Protein 9F79 (pdb70)

Sequence (447 aa):
GPLGSELSRQIKAAASTLEEDIEVKDDEWAVDMSEEAIRARAKELEVNSELTQLDEYGEWILEQAGEDKENLPSDVEELYKKAAELDVLNDPKIGCVLAQCLFDEDIVNEIAEHNAFFTKILVTPEYEKNFMGGIERFLGLEHKDLIPLLPKILVQLYNNDIISEEEIMRFGTKSSKKFVPKEVSKKVRRRAAKPFITWLETA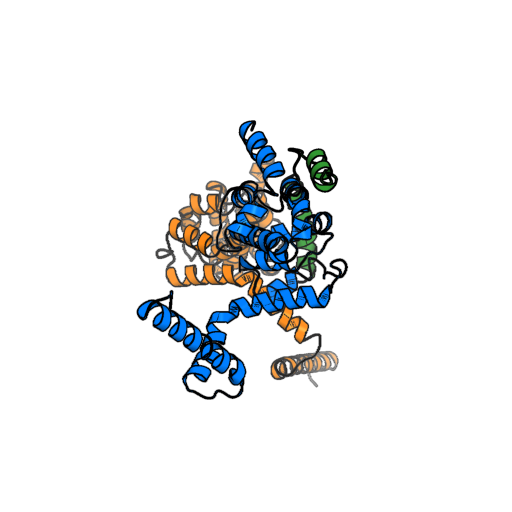ESDDGPLGSELSRQIKAAASTLEEDDIEVKDDEWAVDMSEEEAIRARAKELEVNSELTQLDEYGEWILEQAGDKENLPSDVELYKKAAELDVLNDPKIGCVLAQCLFDEDIVNEIAEHNAFFTKILVTPEEYEKNFMGGIERFLGLEHKDLIPLLPKILVQLYNNDIISEEEIMRFGTKSSKKFVPKEVSKKVRRAAKPFITWLETAESDDKEPTDDIAEALGELSLKKKKKKTKDSSVDAFEKELAKAGL

GO terms:
  GO:0001732 formation of cytoplasmic translation initiation complex (P, IDA)
  GO:0005092 GDP-dissociation inhibitor activity (F, IDA)
  GO:0005096 GTPase activator activity (F, IDA)
  GO:0003743 translation initiation factor activity (F, IDA)
  GO:0031369 translation initiation factor binding (F, IDA)
  GO:0033290 eukaryotic 48S preinitiation complex (C, IDA)
  GO:0043614 multi-eIF complex (C, IDA)
  GO:0006446 regulation of translational initiation (P, IDA)
  GO:0045947 negative regulation of translational initiation (P, IGI)
  GO:0005092 GDP-dissociation inhibitor activity (F, IMP)
  GO:0005096 GTPase activator activity (F, IMP)
  GO:0042256 cytosolic ribosome assembly (P, IMP)
  GO:0045947 negative regulation of translational initiation (P, IMP)
  GO:0006446 regulation of translational initiation (P, IMP)
  GO:0005515 protein binding (F, IPI)
  GO:0031369 translation initiation factor binding (F, IPI)

Solvent-accessible surface area: 26078 Å² total; per-residue (Å²): 106,151,90,37,85,120,80,54,172,108,89,156,59,51,40,49,80,120,105,94,97,105,81,87,103,105,90,65,95,121,33,135,50,136,87,0,86,182,29,59,59,136,79,130,148,101,53,65,70,84,63,50,5,85,68,0,6,113,43,0,80,131,90,8,34,172,85,20,145,103,27,16,57,34,25,79,0,14,39,47,0,0,46,22,51,0,19,48,16,23,102,0,0,17,21,0,0,60,16,0,4,17,129,67,0,22,84,14,0,27,103,16,26,16,0,2,44,72,2,12,46,18,78,77,3,23,67,8,0,4,3,0,0,10,75,5,0,3,49,112,76,121,111,16,20,68,23,0,8,18,0,0,5,38,0,12,39,26,40,11,1,29,43,122,8,0,37,102,14,8,49,127,69,45,152,146,19,4,73,123,125,21,0,109,88,0,58,124,24,0,133,56,4,5,68,46,1,72,76,12,67,90,112,149,102,150,90,38,74,143,98,52,170,122,93,158,49,53,49,70,80,118,115,60,98,99,66,115,105,100,99,108,88,119,46,128,40,152,128,4,86,128,44,70,19,58,109,88,10,46,80,6,46,50,41,38,5,85,85,0,6,93,48,0,76,116,101,7,66,105,27,142,95,21,14,52,44,104,83,0,73,124,42,0,45,118,9,41,2,35,88,39,45,89,0,0,17,22,0,0,62,12,0,5,27,130,72,0,27,85,15,0,29,110,16,50,83,9,0,95,122,4,14,95,54,83,64,10,21,68,3,0,5,2,0,0,7,70,7,0,2,52,110,74,120,110,19,23,100,39,0,30,110,0,0,59,41,0,70,100,42,117,8,2,32,65,116,8,0,32,87,13,9,55,115,63,25,162,141,22,2,72,93,102,6,0,119,94,0,48,157,26,0,129,85,14,6,69,130,0,71,73,27,63,92,112,154,245,141,114,86,92,47,54,51,86,2,96,69,77,43,34,105,171,76,52,154,161,171,54,27,64,59,42,33,77,52,8,51,134,88,1,68,186,12,44,36

Radius of gyration: 28.78 Å; Cα contacts (8 Å, |Δi|>4): 468; chains: 3; bounding box: 74×99×71 Å

Nearest PDB structures (foldseek):
  2ful-assembly2_B  TM=9.906E-01  e=1.092E-17  Saccharomyces cerevisiae
  6knd-assembly1_A  TM=9.481E-01  e=1.164E-11  Candida albicans
  2iu1-assembly1_A  TM=8.215E-01  e=6.279E-07  Homo sapiens
  2ful-assembly2_B  TM=9.921E-01  e=4.107E-18  Saccharomyces cerevisiae
  6knd-assembly1_A  TM=9.440E-01  e=7.042E-12  Candida albicans

B-factor: mean 42.35, std 14.77, range [18.58, 104.89]

Secondary structure (DSSP, 8-state):
-TT-HHHHHHHHHHHHHHHHHHHHHHTGGG--SHHHHHHHHHHHHHTHHHHHHHHHHHHHHHHH-SSGGGPPPHHHHHHHHHHTT-TT-TTHHHHHHHHS--TTHHHHTTS-HHHHHHH--SHHHHHHHHHHHHHIIIII-GGGGGGHHHHHHHHHHTTSS-HHHHHHHHH---TTTS-HHHHHHHHHHHHHHHHHHHHHHHH-/-TTHHHHHHHHHHHHHHHHHHHHHHHTGGG--SHHHHHHHHHHHHHHHHTHHHHHHHHHHHHHH--GGGSPPHHHHHHHHHHTT-TT-TTHHHHHHHHS--TTHHHHTTS-HHHHHHH--SHHHHHHHHHHHHHIIIII-GGGGGGHHHHHHHHHHTTSS-HHHHHHHHHSPPSSSS-HHHHHHHHHHHHHHHHHHHHHHHH-/----HHHHHHHHH--S----HHHHHHHHHHHHHHHHTTT-

Organism: Saccharomyces cerevisiae (strain ATCC 204508 / S288c) (NCBI:txid559292)

Foldseek 3Di:
DVQDPVSVVVVVVVVVVVVVVVVCVVCLVVDPDPVSVVVVVVCCVVCLLVVLLVVLLVCQCVQCPQHLVSGDDLVVSVVSCVVSVCLPPLLNLLSCLQRNDDLCLLVRVLPQLVSLPSSNPDLSSLLSNLLNVLCNCLPVNVVNLLCQCSSVCSCVVSVSHDPVSLLCQLPPQDCPRDHRVSSVSSNVSNVVNNVVVVVVVVVD/DVQPDVSVVVVVVVVVVVVVVVVCVVCLVVDPPPVSVVVVVVVVVVCVVCVLLVVLLVCQCVCPVPLVSGDDLVVSVVSCVVSVCLPPLLNLLSCLQRNDDLCCLVSLQVNLVSLPSRNPDLSSLLNNLLNVLCNCLPVNVVCLLCQLSSVCSCPVSVSHDLVSVLCQLPPQDVVRDHRVSSVSSNVSNCVNNVVSVVVVVVD/DDDCVVVVVVVVPDDPDDQDPVNVVVVVVVVVVVVVVVVD

Structure (mmCIF, N/CA/C/O backbone):
data_9F79
#
_entry.id   9F79
#
_cell.length_a   74.180
_cell.length_b   74.180
_cell.length_c   224.420
_cell.angle_alpha   90.00
_cell.angle_beta   90.00
_cell.angle_gamma   120.00
#
_symmetry.space_group_name_H-M   'P 32 1 2'
#
loop_
_entity.id
_entity.type
_entity.pdbx_description
1 polymer 'Eukaryotic translation initiation factor 5'
2 polymer 'Eukaryotic translation initiation factor 2 subunit beta'
3 water water
#
loop_
_atom_site.group_PDB
_atom_site.id
_atom_site.type_symbol
_atom_site.label_atom_id
_atom_site.label_alt_id
_atom_site.label_comp_id
_atom_site.label_asym_id
_atom_site.label_entity_id
_atom_site.label_seq_id
_atom_site.pdbx_PDB_ins_code
_atom_site.Cartn_x
_atom_site.Cartn_y
_atom_site.Cartn_z
_atom_site.occupancy
_atom_site.B_iso_or_equiv
_atom_site.auth_seq_id
_atom_site.auth_comp_id
_atom_site.auth_asym_id
_atom_site.auth_atom_id
_atom_site.pdbx_PDB_model_num
ATOM 1 N N . GLY A 1 1 ? 35.269 -43.338 -4.243 1.00 57.92 196 GLY A N 1
ATOM 2 C CA . GLY A 1 1 ? 36.253 -42.633 -3.450 1.00 57.48 196 GLY A CA 1
ATOM 3 C C . GLY A 1 1 ? 35.849 -42.589 -1.998 1.00 57.05 196 GLY A C 1
ATOM 4 O O . GLY A 1 1 ? 34.864 -43.193 -1.629 1.00 57.23 196 GLY A O 1
ATOM 5 N N . PRO A 1 2 ? 36.594 -41.851 -1.153 1.00 56.50 197 PRO A N 1
ATOM 6 C CA . PRO A 1 2 ? 36.299 -41.803 0.269 1.00 56.18 197 PRO A CA 1
ATOM 7 C C . PRO A 1 2 ? 34.902 -41.276 0.648 1.00 55.80 197 PRO A C 1
ATOM 8 O O . PRO A 1 2 ? 34.408 -41.634 1.719 1.00 55.00 197 PRO A O 1
ATOM 12 N N . LEU A 1 3 ? 34.272 -40.477 -0.217 1.00 53.60 198 LEU A N 1
ATOM 13 C CA . LEU A 1 3 ? 32.966 -39.843 0.100 1.00 52.32 198 LEU A CA 1
ATOM 14 C C . LEU A 1 3 ? 31.851 -40.878 0.136 1.00 53.06 198 LEU A C 1
ATOM 15 O O . LEU A 1 3 ? 31.035 -40.836 1.062 1.00 55.95 198 LEU A O 1
ATOM 20 N N . GLY A 1 4 ? 31.814 -41.758 -0.848 1.00 54.25 199 GLY A N 1
ATOM 21 C CA . GLY A 1 4 ? 30.664 -42.654 -0.927 1.00 54.89 199 GLY A CA 1
ATOM 22 C C . GLY A 1 4 ? 29.634 -42.081 -1.871 1.00 56.35 199 GLY A C 1
ATOM 23 O O . GLY A 1 4 ? 29.649 -40.864 -2.073 1.00 52.32 199 GLY A O 1
ATOM 24 N N . SER A 1 5 ? 28.780 -42.927 -2.424 1.00 58.72 200 SER A N 1
ATOM 25 C CA . SER A 1 5 ? 27.762 -42.518 -3.419 1.00 64.26 200 SER A CA 1
ATOM 26 C C . SER A 1 5 ? 26.816 -41.450 -2.854 1.00 63.00 200 SER A C 1
ATOM 27 O O . SER A 1 5 ? 26.543 -40.474 -3.575 1.00 66.03 200 SER A O 1
ATOM 30 N N . GLU A 1 6 ? 26.347 -41.620 -1.624 1.00 62.77 201 GLU A N 1
ATOM 31 C CA . GLU A 1 6 ? 25.339 -40.667 -1.101 1.00 61.59 201 GLU A CA 1
ATOM 32 C C . GLU A 1 6 ? 25.952 -39.276 -0.896 1.00 58.07 201 GLU A C 1
ATOM 33 O O . GLU A 1 6 ? 25.326 -38.296 -1.317 1.00 52.60 201 GLU A O 1
ATOM 39 N N . LEU A 1 7 ? 27.098 -39.202 -0.236 1.00 51.00 202 LEU A N 1
ATOM 40 C CA . LEU A 1 7 ? 27.692 -37.882 0.063 1.00 48.30 202 LEU A CA 1
ATOM 41 C C . LEU A 1 7 ? 28.154 -37.217 -1.245 1.00 49.51 202 LEU A C 1
ATOM 42 O O . LEU A 1 7 ? 28.040 -35.990 -1.330 1.00 48.11 202 LEU A O 1
ATOM 47 N N . SER A 1 8 ? 28.633 -37.996 -2.219 1.00 49.36 203 SER A N 1
ATOM 48 C CA . SER A 1 8 ? 29.055 -37.442 -3.529 1.00 48.41 203 SER A CA 1
ATOM 49 C C . SER A 1 8 ? 27.844 -36.795 -4.201 1.00 51.05 203 SER A C 1
ATOM 50 O O . SER A 1 8 ? 27.996 -35.715 -4.778 1.00 47.22 203 SER A O 1
ATOM 53 N N . ARG A 1 9 ? 26.704 -37.464 -4.126 1.00 49.98 204 ARG A N 1
ATOM 54 C CA . ARG A 1 9 ? 25.470 -36.930 -4.743 1.00 52.54 204 ARG A CA 1
ATOM 55 C C . ARG A 1 9 ? 25.044 -35.652 -4.006 1.00 45.42 204 ARG A C 1
ATOM 56 O O . ARG A 1 9 ? 24.706 -34.678 -4.676 1.00 51.49 204 ARG A O 1
ATOM 64 N N . GLN A 1 10 ? 25.090 -35.668 -2.683 1.00 48.21 205 GLN A N 1
ATOM 65 C CA . GLN A 1 10 ? 24.728 -34.471 -1.893 1.00 53.61 205 GLN A CA 1
ATOM 66 C C . GLN A 1 10 ? 25.659 -33.299 -2.261 1.00 50.95 205 GLN A C 1
ATOM 67 O O . GLN A 1 10 ? 25.137 -32.192 -2.473 1.00 43.32 205 GLN A O 1
ATOM 73 N N . ILE A 1 11 ? 26.968 -33.540 -2.352 1.00 43.49 206 ILE A N 1
ATOM 74 C CA . ILE A 1 11 ? 27.942 -32.454 -2.658 1.00 42.77 206 ILE A CA 1
ATOM 75 C C . ILE A 1 11 ? 27.674 -31.915 -4.074 1.00 42.40 206 ILE A C 1
ATOM 76 O O . ILE A 1 11 ? 27.664 -30.697 -4.236 1.00 41.27 206 ILE A O 1
ATOM 81 N N . LYS A 1 12 ? 27.433 -32.799 -5.030 1.00 43.37 207 LYS A N 1
ATOM 82 C CA . LYS A 1 12 ? 27.211 -32.360 -6.428 1.00 43.11 207 LYS A CA 1
ATOM 83 C C . LYS A 1 12 ? 25.926 -31.513 -6.508 1.00 42.48 207 LYS A C 1
ATOM 84 O O . LYS A 1 12 ? 25.931 -30.524 -7.241 1.00 41.14 207 LYS A O 1
ATOM 90 N N . ALA A 1 13 ? 24.884 -31.916 -5.789 1.00 42.73 208 ALA A N 1
ATOM 91 C CA . ALA A 1 13 ? 23.607 -31.172 -5.783 1.00 41.95 208 ALA A CA 1
ATOM 92 C C . ALA A 1 13 ? 23.809 -29.790 -5.164 1.00 43.25 208 ALA A C 1
ATOM 93 O O . ALA A 1 13 ? 23.249 -28.816 -5.669 1.00 42.29 208 ALA A O 1
ATOM 95 N N . ALA A 1 14 ? 24.592 -29.723 -4.099 1.00 39.46 209 ALA A N 1
ATOM 96 C CA . ALA A 1 14 ? 24.869 -28.432 -3.454 1.00 38.28 209 ALA A CA 1
ATOM 97 C C . ALA A 1 14 ? 25.597 -27.519 -4.441 1.00 37.83 209 ALA A C 1
ATOM 98 O O . ALA A 1 14 ? 25.224 -26.356 -4.574 1.00 36.75 209 ALA A O 1
ATOM 100 N N . ALA A 1 15 ? 26.585 -28.065 -5.135 1.00 38.72 210 ALA A N 1
ATOM 101 C CA . ALA A 1 15 ? 27.362 -27.254 -6.084 1.00 38.46 210 ALA A CA 1
ATOM 102 C C . ALA A 1 15 ? 26.419 -26.708 -7.161 1.00 37.94 210 ALA A C 1
ATOM 103 O O . ALA A 1 15 ? 26.502 -25.522 -7.454 1.00 37.06 210 ALA A O 1
ATOM 105 N N . SER A 1 16 ? 25.560 -27.564 -7.696 1.00 40.06 211 SER A N 1
ATOM 106 C CA . SER A 1 16 ? 24.626 -27.158 -8.771 1.00 43.02 211 SER A CA 1
ATOM 107 C C . SER A 1 16 ? 23.626 -26.120 -8.243 1.00 41.05 211 SER A C 1
ATOM 108 O O . SER A 1 16 ? 23.326 -25.187 -8.984 1.00 36.28 211 SER A O 1
ATOM 111 N N . THR A 1 17 ? 23.158 -26.284 -7.014 1.00 36.90 212 THR A N 1
ATOM 112 C CA . THR A 1 17 ? 22.251 -25.287 -6.415 1.00 36.68 212 THR A CA 1
ATOM 113 C C . THR A 1 17 ? 22.972 -23.959 -6.348 1.00 38.92 212 THR A C 1
ATOM 114 O O . THR A 1 17 ? 22.392 -22.951 -6.755 1.00 33.68 212 THR A O 1
ATOM 118 N N . LEU A 1 18 ? 24.224 -23.973 -5.920 1.00 34.74 213 LEU A N 1
ATOM 119 C CA . LEU A 1 18 ? 25.012 -22.728 -5.787 1.00 33.99 213 LEU A CA 1
ATOM 120 C C . LEU A 1 18 ? 25.287 -22.125 -7.172 1.00 33.93 213 LEU A C 1
ATOM 121 O O . LEU A 1 18 ? 25.148 -20.914 -7.313 1.00 33.07 213 LEU A O 1
ATOM 126 N N . GLU A 1 19 ? 25.666 -22.950 -8.139 1.00 34.90 214 GLU A N 1
ATOM 127 C CA A GLU A 1 19 ? 25.894 -22.464 -9.527 0.60 34.99 214 GLU A CA 1
ATOM 128 C CA B GLU A 1 19 ? 25.890 -22.466 -9.529 0.40 34.99 214 GLU A CA 1
ATOM 129 C C . GLU A 1 19 ? 24.632 -21.809 -10.177 1.00 34.34 214 GLU A C 1
ATOM 130 O O . GLU A 1 19 ? 24.575 -20.741 -10.927 1.00 33.83 214 GLU A O 1
ATOM 141 N N . ASP A 1 20 ? 23.486 -22.373 -9.828 1.00 34.39 215 ASP A N 1
ATOM 142 C CA . ASP A 1 20 ? 22.206 -21.826 -10.352 1.00 35.05 215 ASP A CA 1
ATOM 143 C C . ASP A 1 20 ? 21.949 -20.447 -9.736 1.00 36.55 215 ASP A C 1
ATOM 144 O O . ASP A 1 20 ? 21.558 -19.545 -10.471 1.00 32.09 215 ASP A O 1
ATOM 149 N N . ILE A 1 21 ? 22.189 -20.309 -8.434 1.00 32.19 216 ILE A N 1
ATOM 150 C CA . ILE A 1 21 ? 22.047 -19.000 -7.743 1.00 31.10 216 ILE A CA 1
ATOM 151 C C . ILE A 1 21 ? 22.956 -17.982 -8.441 1.00 30.82 216 ILE A C 1
ATOM 152 O O . ILE A 1 21 ? 22.503 -16.866 -8.690 1.00 30.05 216 ILE A O 1
ATOM 157 N N . GLU A 1 22 ? 24.186 -18.364 -8.742 1.00 31.47 217 GLU A N 1
ATOM 158 C CA . GLU A 1 22 ? 25.148 -17.417 -9.337 1.00 31.35 217 GLU A CA 1
ATOM 159 C C . GLU A 1 22 ? 24.636 -16.949 -10.714 1.00 31.33 217 GLU A C 1
ATOM 160 O O . GLU A 1 22 ? 24.748 -15.761 -11.002 1.00 31.73 217 GLU A O 1
ATOM 166 N N . VAL A 1 23 ? 24.101 -17.868 -11.504 1.00 32.02 218 VAL A N 1
ATOM 167 C CA . VAL A 1 23 ? 23.563 -17.524 -12.849 1.00 32.11 218 VAL A CA 1
ATOM 168 C C . VAL A 1 23 ? 22.368 -16.566 -12.677 1.00 32.50 218 VAL A C 1
ATOM 169 O O . VAL A 1 23 ? 22.347 -15.547 -13.360 1.00 30.79 218 VAL A O 1
ATOM 173 N N . LYS A 1 24 ? 21.438 -16.907 -11.799 1.00 30.83 219 LYS A N 1
ATOM 174 C CA . LYS A 1 24 ? 20.238 -16.074 -11.549 1.00 31.18 219 LYS A CA 1
ATOM 175 C C . LYS A 1 24 ? 20.657 -14.663 -11.096 1.00 32.49 219 LYS A C 1
ATOM 176 O O . LYS A 1 24 ? 20.089 -13.696 -11.599 1.00 28.60 219 LYS A O 1
ATOM 182 N N . ASP A 1 25 ? 21.641 -14.564 -10.209 1.00 28.99 220 ASP A N 1
ATOM 183 C CA . ASP A 1 25 ? 22.118 -13.261 -9.693 1.00 28.20 220 ASP A CA 1
ATOM 184 C C . ASP A 1 25 ? 22.853 -12.481 -10.784 1.00 28.34 220 ASP A C 1
ATOM 185 O O . ASP A 1 25 ? 22.618 -11.279 -10.903 1.00 27.74 220 ASP A O 1
ATOM 190 N N . ASP A 1 26 ? 23.702 -13.153 -11.549 1.00 29.19 221 ASP A N 1
ATOM 191 C CA . ASP A 1 26 ? 24.497 -12.472 -12.605 1.00 35.14 221 ASP A CA 1
ATOM 192 C C . ASP A 1 26 ? 23.608 -11.949 -13.748 1.00 30.48 221 ASP A C 1
ATOM 193 O O . ASP A 1 26 ? 23.986 -10.955 -14.336 1.00 29.15 221 ASP A O 1
ATOM 198 N N . GLU A 1 27 ? 22.490 -12.593 -14.032 1.00 29.51 222 GLU A N 1
ATOM 199 C CA . GLU A 1 27 ? 21.654 -12.237 -15.213 1.00 29.59 222 GLU A CA 1
ATOM 200 C C . GLU A 1 27 ? 20.340 -11.567 -14.781 1.00 28.78 222 GLU A C 1
ATOM 201 O O . GLU A 1 27 ? 19.426 -11.483 -15.609 1.00 28.89 222 GLU A O 1
ATOM 207 N N . TRP A 1 28 ? 20.273 -11.094 -13.540 1.00 28.02 223 TRP A N 1
ATOM 208 C CA . TRP A 1 28 ? 19.033 -10.496 -12.982 1.00 27.30 223 TRP A CA 1
ATOM 209 C C . TRP A 1 28 ? 18.474 -9.385 -13.889 1.00 27.06 223 TRP A C 1
ATOM 210 O O . TRP A 1 28 ? 17.277 -9.387 -14.121 1.00 26.98 223 TRP A O 1
ATOM 221 N N . ALA A 1 29 ? 19.329 -8.513 -14.393 1.00 27.06 224 ALA A N 1
ATOM 222 C CA . ALA A 1 29 ? 18.890 -7.332 -15.177 1.00 26.85 224 ALA A CA 1
ATOM 223 C C . ALA A 1 29 ? 18.315 -7.686 -16.555 1.00 29.66 224 ALA A C 1
ATOM 224 O O . ALA A 1 29 ? 17.720 -6.792 -17.161 1.00 27.33 224 ALA A O 1
ATOM 226 N N . VAL A 1 30 ? 18.536 -8.908 -17.043 1.00 28.26 225 VAL A N 1
ATOM 227 C CA . VAL A 1 30 ? 17.966 -9.372 -18.341 1.00 28.97 225 VAL A CA 1
ATOM 228 C C . VAL A 1 30 ? 16.924 -10.463 -18.058 1.00 29.27 225 VAL A C 1
ATOM 229 O O . VAL A 1 30 ? 16.392 -11.026 -19.024 1.00 29.91 225 VAL A O 1
ATOM 233 N N . ASP A 1 31 ? 16.620 -10.705 -16.789 1.00 28.70 226 ASP A N 1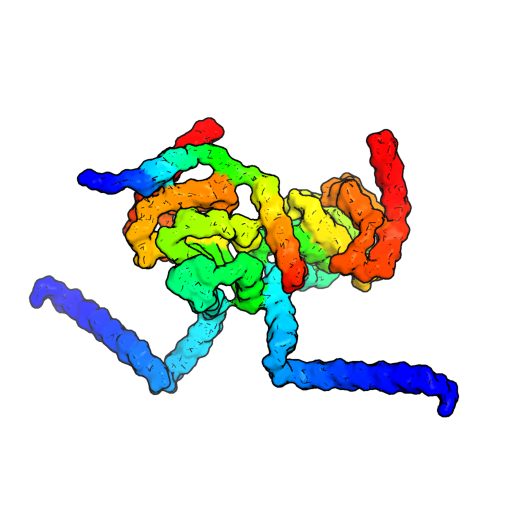
ATOM 234 C CA . ASP A 1 31 ? 15.685 -11.795 -16.407 1.00 28.98 226 ASP A CA 1
ATOM 235 C C . ASP A 1 31 ? 14.250 -11.267 -16.338 1.00 32.77 226 ASP A C 1
ATOM 236 O O . ASP A 1 31 ? 13.906 -10.625 -15.349 1.00 27.80 226 ASP A O 1
ATOM 241 N N . MET A 1 32 ? 13.439 -11.633 -17.328 1.00 29.21 227 MET A N 1
ATOM 242 C CA . MET A 1 32 ? 12.028 -11.176 -17.394 1.00 34.08 227 MET A CA 1
ATOM 243 C C . MET A 1 32 ? 11.103 -12.363 -17.128 1.00 36.51 227 MET A C 1
ATOM 244 O O . MET A 1 32 ? 9.986 -12.375 -17.643 1.00 33.42 227 MET A O 1
ATOM 249 N N . SER A 1 33 ? 11.596 -13.334 -16.366 1.00 38.45 228 SER A N 1
ATOM 250 C CA . SER A 1 33 ? 10.746 -14.451 -15.907 1.00 39.61 228 SER A CA 1
ATOM 251 C C . SER A 1 33 ? 9.715 -13.903 -14.929 1.00 40.89 228 SER A C 1
ATOM 252 O O . SER A 1 33 ? 9.990 -12.883 -14.303 1.00 34.70 228 SER A O 1
ATOM 255 N N . GLU A 1 34 ? 8.593 -14.588 -14.801 1.00 47.34 229 GLU A N 1
ATOM 256 C CA . GLU A 1 34 ? 7.564 -14.191 -13.813 1.00 42.65 229 GLU A CA 1
ATOM 257 C C . GLU A 1 34 ? 8.191 -14.191 -12.410 1.00 42.94 229 GLU A C 1
ATOM 258 O O . GLU A 1 34 ? 7.827 -13.332 -11.601 1.00 46.89 229 GLU A O 1
ATOM 264 N N . GLU A 1 35 ? 9.117 -15.111 -12.155 1.00 39.87 230 GLU A N 1
ATOM 265 C CA . GLU A 1 35 ? 9.764 -15.198 -10.824 1.00 46.23 230 GLU A CA 1
ATOM 266 C C . GLU A 1 35 ? 10.551 -13.911 -10.542 1.00 45.02 230 GLU A C 1
ATOM 267 O O . GLU A 1 35 ? 10.355 -13.332 -9.481 1.00 39.01 230 GLU A O 1
ATOM 273 N N . ALA A 1 36 ? 11.396 -13.503 -11.477 1.00 37.83 231 ALA A N 1
ATOM 274 C CA . ALA A 1 36 ? 12.252 -12.329 -11.259 1.00 32.11 231 ALA A CA 1
ATOM 275 C C . ALA A 1 36 ? 11.396 -11.065 -11.115 1.00 32.52 231 ALA A C 1
ATOM 276 O O . ALA A 1 36 ? 11.685 -10.256 -10.237 1.00 30.76 231 ALA A O 1
ATOM 278 N N . ILE A 1 37 ? 10.387 -10.912 -11.969 1.00 30.96 232 ILE A N 1
ATOM 279 C CA . ILE A 1 37 ? 9.511 -9.698 -11.928 1.00 33.15 232 ILE A CA 1
ATOM 280 C C . ILE A 1 37 ? 8.833 -9.636 -10.551 1.00 35.35 232 ILE A C 1
ATOM 281 O O . ILE A 1 37 ? 8.925 -8.601 -9.899 1.00 29.11 232 ILE A O 1
ATOM 286 N N . ARG A 1 38 ? 8.248 -10.749 -10.133 1.00 42.88 233 ARG A N 1
ATOM 287 C CA . ARG A 1 38 ? 7.572 -10.821 -8.819 1.00 42.32 233 ARG A CA 1
ATOM 288 C C . ARG A 1 38 ? 8.582 -10.584 -7.688 1.00 34.16 233 ARG A C 1
ATOM 289 O O . ARG A 1 38 ? 8.238 -9.885 -6.732 1.00 34.75 233 ARG A O 1
ATOM 297 N N . ALA A 1 39 ? 9.784 -11.127 -7.822 1.00 29.55 234 ALA A N 1
ATOM 298 C CA . ALA A 1 39 ? 10.803 -10.974 -6.765 1.00 29.93 234 ALA A CA 1
ATOM 299 C C . ALA A 1 39 ? 11.192 -9.506 -6.635 1.00 37.19 234 ALA A C 1
ATOM 300 O O . ALA A 1 39 ? 11.298 -9.009 -5.515 1.00 31.10 234 ALA A O 1
ATOM 302 N N . ARG A 1 40 ? 11.423 -8.855 -7.772 1.00 27.74 235 ARG A N 1
ATOM 303 C CA . ARG A 1 40 ? 11.834 -7.429 -7.758 1.00 27.96 235 ARG A CA 1
ATOM 304 C C . ARG A 1 40 ? 10.714 -6.611 -7.076 1.00 32.80 235 ARG A C 1
ATOM 305 O O . ARG A 1 40 ? 11.033 -5.704 -6.314 1.00 30.42 235 ARG A O 1
ATOM 313 N N . ALA A 1 41 ? 9.460 -6.983 -7.301 1.00 31.34 236 ALA A N 1
ATOM 314 C CA . ALA A 1 41 ? 8.317 -6.258 -6.699 1.00 37.22 236 ALA A CA 1
ATOM 315 C C . ALA A 1 41 ? 8.299 -6.473 -5.188 1.00 36.35 236 ALA A C 1
ATOM 316 O O . ALA A 1 41 ? 8.104 -5.508 -4.456 1.00 42.21 236 ALA A O 1
ATOM 318 N N . LYS A 1 42 ? 8.548 -7.704 -4.752 1.00 38.42 237 LYS A N 1
ATOM 319 C CA . LYS A 1 42 ? 8.568 -8.038 -3.304 1.00 38.93 237 LYS A CA 1
ATOM 320 C C . LYS A 1 42 ? 9.740 -7.352 -2.583 1.00 41.33 237 LYS A C 1
ATOM 321 O O . LYS A 1 42 ? 9.547 -6.917 -1.451 1.00 46.16 237 LYS A O 1
ATOM 327 N N . GLU A 1 43 ? 10.886 -7.243 -3.233 1.00 35.90 238 GLU A N 1
ATOM 328 C CA . GLU A 1 43 ? 12.070 -6.651 -2.577 1.00 36.95 238 GLU A CA 1
ATOM 329 C C . GLU A 1 43 ? 11.762 -5.187 -2.222 1.00 33.24 238 GLU A C 1
ATOM 330 O O . GLU A 1 43 ? 12.285 -4.704 -1.220 1.00 47.68 238 GLU A O 1
ATOM 336 N N . LEU A 1 44 ? 10.925 -4.534 -3.016 1.00 37.57 239 LEU A N 1
ATOM 337 C CA . LEU A 1 44 ? 10.594 -3.105 -2.776 1.00 45.23 239 LEU A CA 1
ATOM 338 C C . LEU A 1 44 ? 9.748 -2.955 -1.496 1.00 52.19 239 LEU A C 1
ATOM 339 O O . LEU A 1 44 ? 10.092 -2.098 -0.673 1.00 52.47 239 LEU A O 1
ATOM 344 N N . GLU A 1 45 ? 8.723 -3.786 -1.331 1.00 47.14 240 GLU A N 1
ATOM 345 C CA . GLU A 1 45 ? 7.843 -3.722 -0.142 1.00 43.13 240 GLU A CA 1
ATOM 346 C C . GLU A 1 45 ? 8.594 -4.200 1.107 1.00 38.59 240 GLU A C 1
ATOM 347 O O . GLU A 1 45 ? 8.540 -3.504 2.124 1.00 52.52 240 GLU A O 1
ATOM 353 N N . VAL A 1 46 ? 9.298 -5.322 1.004 1.00 43.15 241 VAL A N 1
ATOM 354 C CA . VAL A 1 46 ? 10.002 -5.922 2.177 1.00 45.30 241 VAL A CA 1
ATOM 355 C C . VAL A 1 46 ? 11.149 -5.017 2.659 1.00 53.48 241 VAL A C 1
ATOM 356 O O . VAL A 1 46 ? 11.315 -4.914 3.879 1.00 46.94 241 VAL A O 1
ATOM 360 N N . ASN A 1 47 ? 11.874 -4.367 1.750 1.00 42.64 242 ASN A N 1
ATOM 361 C CA . ASN A 1 47 ? 13.072 -3.577 2.152 1.00 37.21 242 ASN A CA 1
ATOM 362 C C . ASN A 1 47 ? 12.820 -2.049 2.191 1.00 39.20 242 ASN A C 1
ATOM 363 O O . ASN A 1 47 ? 13.802 -1.310 2.234 1.00 44.14 242 ASN A O 1
ATOM 368 N N . SER A 1 48 ? 11.568 -1.595 2.232 1.00 32.69 243 SER A N 1
ATOM 369 C CA . SER A 1 48 ? 11.261 -0.140 2.351 1.00 28.43 243 SER A CA 1
ATOM 370 C C . SER A 1 48 ? 11.995 0.513 3.538 1.00 24.72 243 SER A C 1
ATOM 371 O O . SER A 1 48 ? 12.738 1.455 3.309 1.00 23.98 243 SER A O 1
ATOM 374 N N . GLU A 1 49 ? 11.810 -0.016 4.740 1.00 25.10 244 GLU A N 1
ATOM 375 C CA . GLU A 1 49 ? 12.479 0.549 5.940 1.00 31.80 244 GLU A CA 1
ATOM 376 C C . GLU A 1 49 ? 14.006 0.440 5.803 1.00 22.55 244 GLU A C 1
ATOM 377 O O . GLU A 1 49 ? 14.697 1.391 6.154 1.00 23.22 244 GLU A O 1
ATOM 383 N N . LEU A 1 50 ? 14.492 -0.675 5.280 1.00 19.98 245 LEU A N 1
ATOM 384 C CA . LEU A 1 50 ? 15.959 -0.864 5.126 1.00 20.17 245 LEU A CA 1
ATOM 385 C C . LEU A 1 50 ? 16.528 0.179 4.146 1.00 19.97 245 LEU A C 1
ATOM 386 O O . LEU A 1 50 ? 17.602 0.709 4.407 1.00 20.03 245 LEU A O 1
ATOM 391 N N . THR A 1 51 ? 15.795 0.465 3.075 1.00 19.81 246 THR A N 1
ATOM 392 C CA . THR A 1 51 ? 16.219 1.479 2.084 1.00 22.67 246 THR A CA 1
ATOM 393 C C . THR A 1 51 ? 16.370 2.845 2.762 1.00 23.01 246 THR A C 1
ATOM 394 O O . THR A 1 51 ? 17.341 3.531 2.488 1.00 19.45 246 THR A O 1
ATOM 398 N N . GLN A 1 52 ? 15.454 3.182 3.664 1.00 22.33 247 GLN A N 1
ATOM 399 C CA . GLN A 1 52 ? 15.497 4.474 4.406 1.00 24.85 247 GLN A CA 1
ATOM 400 C C . GLN A 1 52 ? 16.741 4.524 5.309 1.00 19.24 247 GLN A C 1
ATOM 401 O O . GLN A 1 52 ? 17.458 5.507 5.255 1.00 19.27 247 GLN A O 1
ATOM 407 N N . LEU A 1 53 ? 17.018 3.445 6.035 1.00 19.48 248 LEU A N 1
ATOM 408 C CA . LEU A 1 53 ? 18.241 3.382 6.876 1.00 19.77 248 LEU A CA 1
ATOM 409 C C . LEU A 1 53 ? 19.492 3.494 5.990 1.00 23.98 248 LEU A C 1
ATOM 410 O O . LEU A 1 53 ? 20.411 4.214 6.346 1.00 20.59 248 LEU A O 1
ATOM 415 N N . ASP A 1 54 ? 19.483 2.797 4.855 1.00 24.88 249 ASP A N 1
ATOM 416 C CA . ASP A 1 54 ? 20.630 2.809 3.910 1.00 20.31 249 ASP A CA 1
ATOM 417 C C . ASP A 1 54 ? 20.893 4.237 3.436 1.00 20.19 249 ASP A C 1
ATOM 418 O O . ASP A 1 54 ? 22.042 4.658 3.415 1.00 23.29 249 ASP A O 1
ATOM 423 N N . GLU A 1 55 ? 19.823 4.934 3.081 1.00 19.82 250 GLU A N 1
ATOM 424 C CA . GLU A 1 55 ? 19.941 6.327 2.593 1.00 23.81 250 GLU A CA 1
ATOM 425 C C . GLU A 1 55 ? 20.554 7.229 3.679 1.00 25.84 250 GLU A C 1
ATOM 426 O O . GLU A 1 55 ? 21.343 8.091 3.331 1.00 20.85 250 GLU A O 1
ATOM 432 N N . TYR A 1 56 ? 20.202 7.009 4.937 1.00 24.82 251 TYR A N 1
ATOM 433 C CA . TYR A 1 56 ? 20.777 7.795 6.064 1.00 23.41 251 TYR A CA 1
ATOM 434 C C . TYR A 1 56 ? 22.268 7.511 6.182 1.00 21.14 251 TYR A C 1
ATOM 435 O O . TYR A 1 56 ? 23.043 8.449 6.208 1.00 23.36 251 TYR A O 1
ATOM 444 N N . GLY A 1 57 ? 22.632 6.231 6.222 1.00 20.63 252 GLY A N 1
ATOM 445 C CA . GLY A 1 57 ? 24.048 5.836 6.296 1.00 21.17 252 GLY A CA 1
ATOM 446 C C . GLY A 1 57 ? 24.828 6.378 5.119 1.00 21.41 252 GLY A C 1
ATOM 447 O O . GLY A 1 57 ? 25.864 7.004 5.343 1.00 31.17 252 GLY A O 1
ATOM 448 N N . GLU A 1 58 ? 24.283 6.241 3.914 1.00 21.34 253 GLU A N 1
ATOM 449 C CA . GLU A 1 58 ? 24.948 6.733 2.684 1.00 27.02 253 GLU A CA 1
ATOM 450 C C . GLU A 1 58 ? 25.213 8.237 2.803 1.00 28.70 253 GLU A C 1
ATOM 451 O O . GLU A 1 58 ? 26.323 8.665 2.522 1.00 30.38 253 GLU A O 1
ATOM 457 N N . TRP A 1 59 ? 24.208 8.987 3.235 1.00 26.27 254 TRP A N 1
ATOM 458 C CA . TRP A 1 59 ? 24.344 10.454 3.376 1.00 28.86 254 TRP A CA 1
ATOM 459 C C . TRP A 1 59 ? 25.432 10.782 4.396 1.00 30.46 254 TRP A C 1
ATOM 460 O O . TRP A 1 59 ? 26.283 11.608 4.089 1.00 38.74 254 TRP A O 1
ATOM 471 N N . ILE A 1 60 ? 25.415 10.119 5.544 1.00 27.52 255 ILE A N 1
ATOM 472 C CA . ILE A 1 60 ? 26.449 10.349 6.594 1.00 31.08 255 ILE A CA 1
ATOM 473 C C . ILE A 1 60 ? 27.836 10.145 5.971 1.00 37.81 255 ILE A C 1
ATOM 474 O O . ILE A 1 60 ? 28.658 11.058 6.064 1.00 36.90 255 ILE A O 1
ATOM 479 N N . LEU A 1 61 ? 28.041 9.004 5.320 1.00 33.09 256 LEU A N 1
ATOM 480 C CA . LEU A 1 61 ? 29.368 8.672 4.742 1.00 35.08 256 LEU A CA 1
ATOM 481 C C . LEU A 1 61 ? 29.732 9.667 3.633 1.00 37.79 256 LEU A C 1
ATOM 482 O O . LEU A 1 61 ? 30.860 10.158 3.640 1.00 38.19 256 LEU A O 1
ATOM 487 N N . GLU A 1 62 ? 28.786 9.979 2.753 1.00 37.70 257 GLU A N 1
ATOM 488 C CA . GLU A 1 62 ? 29.019 10.925 1.630 1.00 36.36 257 GLU A CA 1
ATOM 489 C C . GLU A 1 62 ? 29.363 12.324 2.154 1.00 45.52 257 GLU A C 1
ATOM 490 O O . GLU A 1 62 ? 30.233 12.969 1.565 1.00 52.02 257 GLU A O 1
ATOM 496 N N . GLN A 1 63 ? 28.692 12.775 3.207 1.00 39.47 258 GLN A N 1
ATOM 497 C CA . GLN A 1 63 ? 28.920 14.146 3.727 1.00 43.90 258 GLN A CA 1
ATOM 498 C C . GLN A 1 63 ? 30.259 14.214 4.471 1.00 49.90 258 GLN A C 1
ATOM 499 O O . GLN A 1 63 ? 31.002 15.183 4.265 1.00 49.42 258 GLN A O 1
ATOM 505 N N . ALA A 1 64 ? 30.544 13.219 5.315 1.00 45.85 259 ALA A N 1
ATOM 506 C CA . ALA A 1 64 ? 31.779 13.250 6.133 1.00 51.35 259 ALA A CA 1
ATOM 507 C C . ALA A 1 64 ? 32.981 12.784 5.312 1.00 48.94 259 ALA A C 1
ATOM 508 O O . ALA A 1 64 ? 34.045 13.432 5.387 1.00 57.56 259 ALA A O 1
ATOM 510 N N . GLY A 1 65 ? 32.823 11.699 4.550 1.00 45.94 260 GLY A N 1
ATOM 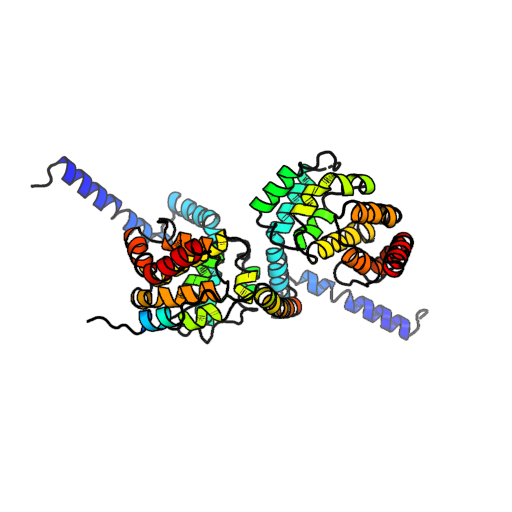511 C CA . GLY A 1 65 ? 33.972 11.136 3.817 1.00 56.09 260 GLY A CA 1
ATOM 512 C C . GLY A 1 65 ? 34.753 10.204 4.724 1.00 58.94 260 GLY A C 1
ATOM 513 O O . GLY A 1 65 ? 34.178 9.746 5.733 1.00 58.45 260 GLY A O 1
ATOM 514 N N . GLU A 1 66 ? 36.017 9.932 4.387 1.00 63.96 261 GLU A N 1
ATOM 515 C CA . GLU A 1 66 ? 36.862 9.030 5.212 1.00 62.08 261 GLU A CA 1
ATOM 516 C C . GLU A 1 66 ? 37.026 9.634 6.615 1.00 62.55 261 GLU A C 1
ATOM 517 O O . GLU A 1 66 ? 36.842 8.893 7.606 1.00 63.24 261 GLU A O 1
ATOM 523 N N . ASP A 1 67 ? 37.352 10.927 6.689 1.00 60.81 262 ASP A N 1
ATOM 524 C CA . ASP A 1 67 ? 37.525 11.607 8.002 1.00 60.20 262 ASP A CA 1
ATOM 525 C C . ASP A 1 67 ? 36.143 11.909 8.590 1.00 56.75 262 ASP A C 1
ATOM 526 O O . ASP A 1 67 ? 35.284 12.429 7.849 1.00 58.73 262 ASP A O 1
ATOM 531 N N . LYS A 1 68 ? 35.948 11.602 9.875 1.00 59.89 263 LYS A N 1
ATOM 532 C CA . LYS A 1 68 ? 34.642 11.855 10.539 1.00 52.90 263 LYS A CA 1
ATOM 533 C C . LYS A 1 68 ? 34.657 13.262 11.156 1.00 59.17 263 LYS A C 1
ATOM 534 O O . LYS A 1 68 ? 33.725 13.582 11.921 1.00 58.22 263 LYS A O 1
ATOM 540 N N . GLU A 1 69 ? 35.683 14.060 10.849 1.00 67.49 264 GLU A N 1
ATOM 541 C CA . GLU A 1 69 ? 35.729 15.462 11.340 1.00 63.99 264 GLU A CA 1
ATOM 542 C C . GLU A 1 69 ? 34.847 16.326 10.426 1.00 63.19 264 GLU A C 1
ATOM 543 O O . GLU A 1 69 ? 34.484 17.448 10.840 1.00 66.76 264 GLU A O 1
ATOM 549 N N . ASN A 1 70 ? 34.515 15.815 9.236 1.00 61.84 265 ASN A N 1
ATOM 550 C CA . ASN A 1 70 ? 33.650 16.562 8.281 1.00 58.45 265 ASN A CA 1
ATOM 551 C C . ASN A 1 70 ? 32.193 16.137 8.499 1.00 55.52 265 ASN A C 1
ATOM 552 O O . ASN A 1 70 ? 31.331 16.517 7.677 1.00 53.04 265 ASN A O 1
ATOM 557 N N . LEU A 1 71 ? 31.931 15.375 9.564 1.00 46.89 266 LEU A N 1
ATOM 558 C CA . LEU A 1 71 ? 30.555 14.898 9.859 1.00 36.49 266 LEU A CA 1
ATOM 559 C C . LEU A 1 71 ? 29.583 16.083 9.881 1.00 40.17 266 LEU A C 1
ATOM 560 O O . LEU A 1 71 ? 29.964 17.158 10.392 1.00 39.18 266 LEU A O 1
ATOM 565 N N . PRO A 1 72 ? 28.344 15.935 9.363 1.00 37.75 267 PRO A N 1
ATOM 566 C CA . PRO A 1 72 ? 27.356 16.997 9.464 1.00 38.79 267 PRO A CA 1
ATOM 567 C C . PRO A 1 72 ? 27.077 17.282 10.932 1.00 32.73 267 PRO A C 1
ATOM 568 O O . PRO A 1 72 ? 27.314 16.402 11.783 1.00 35.49 267 PRO A O 1
ATOM 572 N N . SER A 1 73 ? 26.577 18.483 11.228 1.00 30.98 268 SER A N 1
ATOM 573 C CA . SER A 1 73 ? 26.260 18.867 12.628 1.00 40.35 268 SER A CA 1
ATOM 574 C C . SER A 1 73 ? 25.213 17.913 13.219 1.00 35.38 268 SER A C 1
ATOM 575 O O . SER A 1 73 ? 24.454 17.305 12.438 1.00 29.77 268 SER A O 1
ATOM 578 N N . ASP A 1 74 ? 25.161 17.816 14.549 1.00 26.85 269 ASP A N 1
ATOM 579 C CA . ASP A 1 74 ? 24.147 16.961 15.214 1.00 26.99 269 ASP A CA 1
ATOM 580 C C . ASP A 1 74 ? 22.738 17.391 14.792 1.00 26.21 269 ASP A C 1
ATOM 581 O O . ASP A 1 74 ? 21.897 16.517 14.594 1.00 25.30 269 ASP A O 1
ATOM 586 N N . VAL A 1 75 ? 22.514 18.693 14.667 1.00 25.06 270 VAL A N 1
ATOM 587 C CA . VAL A 1 75 ? 21.193 19.199 14.201 1.00 27.09 270 VAL A CA 1
ATOM 588 C C . VAL A 1 75 ? 20.945 18.648 12.783 1.00 25.75 270 VAL A C 1
ATOM 589 O O . VAL A 1 75 ? 19.840 18.180 12.524 1.00 21.74 270 VAL A O 1
ATOM 593 N N . GLU A 1 76 ? 21.957 18.700 11.929 1.00 23.44 271 GLU A N 1
ATOM 594 C CA A GLU A 1 76 ? 21.818 18.144 10.552 0.51 31.85 271 GLU A CA 1
ATOM 595 C CA B GLU A 1 76 ? 21.821 18.144 10.551 0.49 32.25 271 GLU A CA 1
ATOM 596 C C . GLU A 1 76 ? 21.589 16.603 10.519 1.00 30.35 271 GLU A C 1
ATOM 597 O O . GLU A 1 76 ? 20.703 15.934 9.807 1.00 22.24 271 GLU A O 1
ATOM 608 N N . LEU A 1 77 ? 22.311 15.928 11.424 1.00 25.57 272 LEU A N 1
ATOM 609 C CA . LEU A 1 77 ? 22.142 14.453 11.532 1.00 24.68 272 LEU A CA 1
ATOM 610 C C . LEU A 1 77 ? 20.704 14.129 11.947 1.00 26.09 272 LEU A C 1
ATOM 611 O O . LEU A 1 77 ? 20.126 13.222 11.368 1.00 21.71 272 LEU A O 1
ATOM 616 N N . TYR A 1 78 ? 20.143 14.906 12.876 1.00 21.07 273 TYR A N 1
ATOM 617 C CA . TYR A 1 78 ? 18.752 14.671 13.348 1.00 20.74 273 TYR A CA 1
ATOM 618 C C . TYR A 1 78 ? 17.750 15.012 12.245 1.00 20.30 273 TYR A C 1
ATOM 619 O O . TYR A 1 78 ? 16.805 14.273 12.020 1.00 21.26 273 TYR A O 1
ATOM 628 N N . LYS A 1 79 ? 17.969 16.139 11.585 1.00 25.87 274 LYS A N 1
ATOM 629 C CA . LYS A 1 79 ? 17.029 16.607 10.536 1.00 27.93 274 LYS A CA 1
ATOM 630 C C . LYS A 1 79 ? 16.921 15.563 9.414 1.00 24.19 274 LYS A C 1
ATOM 631 O O . LYS A 1 79 ? 15.814 15.270 8.992 1.00 20.40 274 LYS A O 1
ATOM 637 N N . LYS A 1 80 ? 18.055 15.022 8.995 1.00 20.30 275 LYS A N 1
ATOM 638 C CA . LYS A 1 80 ? 18.054 13.988 7.925 1.00 22.42 275 LYS A CA 1
ATOM 639 C C . LYS A 1 80 ? 17.306 12.737 8.420 1.00 21.87 275 LYS A C 1
ATOM 640 O O . LYS A 1 80 ? 16.525 12.179 7.652 1.00 21.81 275 LYS A O 1
ATOM 646 N N . ALA A 1 81 ? 17.517 12.356 9.679 1.00 19.57 276 ALA A N 1
ATOM 647 C CA . ALA A 1 81 ? 16.802 11.192 10.256 1.00 19.43 276 ALA A CA 1
ATOM 648 C C . ALA A 1 81 ? 15.287 11.395 10.154 1.00 19.16 276 ALA A C 1
ATOM 649 O O . ALA A 1 81 ? 14.568 10.480 9.769 1.00 18.98 276 ALA A O 1
ATOM 651 N N . ALA A 1 82 ? 14.829 12.597 10.498 1.00 19.20 277 ALA A N 1
ATOM 652 C CA . ALA A 1 82 ? 13.388 12.922 10.425 1.00 19.02 277 ALA A CA 1
ATOM 653 C C . ALA A 1 82 ? 12.919 12.913 8.971 1.00 21.28 277 ALA A C 1
ATOM 654 O O . ALA A 1 82 ? 11.883 12.369 8.659 1.00 18.62 277 ALA A O 1
ATOM 656 N N . GLU A 1 83 ? 13.734 13.496 8.114 1.00 18.80 278 GLU A N 1
ATOM 657 C CA . GLU A 1 83 ? 13.369 13.582 6.680 1.00 18.65 278 GLU A CA 1
ATOM 658 C C . GLU A 1 83 ? 13.173 12.173 6.119 1.00 20.30 278 GLU A C 1
ATOM 659 O O . GLU A 1 83 ? 12.245 11.999 5.350 1.00 22.88 278 GLU A O 1
ATOM 665 N N . LEU A 1 84 ? 14.001 11.222 6.549 1.00 18.58 279 LEU A N 1
ATOM 666 C CA . LEU A 1 84 ? 13.934 9.840 6.001 1.00 21.61 279 LEU A CA 1
ATOM 667 C C . LEU A 1 84 ? 12.980 8.972 6.838 1.00 21.87 279 LEU A C 1
ATOM 668 O O . LEU A 1 84 ? 12.859 7.784 6.550 1.00 21.80 279 LEU A O 1
ATOM 673 N N . ASP A 1 85 ? 12.336 9.576 7.833 1.00 22.60 280 ASP A N 1
ATOM 674 C CA . ASP A 1 85 ? 11.401 8.839 8.726 1.00 30.40 280 ASP A CA 1
ATOM 675 C C . ASP A 1 85 ? 12.087 7.606 9.361 1.00 25.69 280 ASP A C 1
ATOM 676 O O . ASP A 1 85 ? 11.467 6.560 9.373 1.00 21.75 280 ASP A O 1
ATOM 681 N N . VAL A 1 86 ? 13.296 7.749 9.899 1.00 18.92 281 VAL A N 1
ATOM 682 C CA . VAL A 1 86 ? 14.010 6.620 10.587 1.00 22.25 281 VAL A CA 1
ATOM 683 C C . VAL A 1 86 ? 14.121 6.865 12.115 1.00 19.44 281 VAL A C 1
ATOM 684 O O . VAL A 1 86 ? 14.638 5.987 12.819 1.00 19.73 281 VAL A O 1
ATOM 688 N N . LEU A 1 87 ? 13.611 7.998 12.600 1.00 19.41 282 LEU A N 1
ATOM 689 C CA . LEU A 1 87 ? 13.621 8.320 14.053 1.00 23.71 282 LEU A CA 1
ATOM 690 C C . LEU A 1 87 ? 12.865 7.248 14.852 1.00 19.95 282 LEU A C 1
ATOM 691 O O . LEU A 1 87 ? 13.269 6.992 15.980 1.00 20.32 282 LEU A O 1
ATOM 696 N N . ASN A 1 88 ? 11.802 6.698 14.295 1.00 19.80 283 ASN A N 1
ATOM 697 C CA . ASN A 1 88 ? 10.951 5.713 15.006 1.00 23.21 283 ASN A CA 1
ATOM 698 C C . ASN A 1 88 ? 11.473 4.280 14.822 1.00 29.57 283 ASN A C 1
ATOM 699 O O . ASN A 1 88 ? 10.735 3.352 15.120 1.00 22.63 283 ASN A O 1
ATOM 704 N N . ASP A 1 89 ? 12.684 4.148 14.303 1.00 20.17 284 ASP A N 1
ATOM 705 C CA . ASP A 1 89 ? 13.276 2.809 14.053 1.00 20.39 284 ASP A CA 1
ATOM 706 C C . ASP A 1 89 ? 14.458 2.593 14.997 1.00 20.77 284 ASP A C 1
ATOM 707 O O . ASP A 1 89 ? 15.471 3.259 14.848 1.00 20.94 284 ASP A O 1
ATOM 712 N N . PRO A 1 90 ? 14.344 1.636 15.932 1.00 21.23 285 PRO A N 1
ATOM 713 C CA . PRO A 1 90 ? 15.452 1.307 16.820 1.00 23.26 285 PRO A CA 1
ATOM 714 C C . PRO A 1 90 ? 16.778 0.978 16.105 1.00 23.82 285 PRO A C 1
ATOM 715 O O . PRO A 1 90 ? 17.834 1.274 16.649 1.00 21.97 285 PRO A O 1
ATOM 719 N N . LYS A 1 91 ? 16.708 0.502 14.863 1.00 25.98 286 LYS A N 1
ATOM 720 C CA . LYS A 1 91 ? 17.932 0.195 14.075 1.00 27.90 286 LYS A CA 1
ATOM 721 C C . LYS A 1 91 ? 18.718 1.464 13.699 1.00 21.85 286 LYS A C 1
ATOM 722 O O . LYS A 1 91 ? 19.849 1.322 13.256 1.00 21.50 286 LYS A O 1
ATOM 728 N N . ILE A 1 92 ? 18.163 2.655 13.933 1.00 21.00 287 ILE A N 1
ATOM 729 C CA . ILE A 1 92 ? 18.935 3.911 13.663 1.00 20.92 287 ILE A CA 1
ATOM 730 C C . ILE A 1 92 ? 20.231 3.921 14.502 1.00 21.44 287 ILE A C 1
ATOM 731 O O . ILE A 1 92 ? 21.230 4.430 14.021 1.00 21.57 287 ILE A O 1
ATOM 736 N N . GLY A 1 93 ? 20.190 3.352 15.709 1.00 21.83 288 GLY A N 1
ATOM 737 C CA . GLY A 1 93 ? 21.403 3.239 16.542 1.00 22.42 288 GLY A CA 1
ATOM 738 C C . GLY A 1 93 ? 22.434 2.343 15.892 1.00 23.23 288 GLY A C 1
ATOM 739 O O . GLY A 1 93 ? 23.609 2.689 15.916 1.00 23.04 288 GLY A O 1
ATOM 740 N N . CYS A 1 94 ? 21.985 1.245 15.314 1.00 30.20 289 CYS A N 1
ATOM 741 C CA . CYS A 1 94 ? 22.889 0.348 14.558 1.00 22.88 289 CYS A CA 1
ATOM 742 C C . CYS A 1 94 ? 23.537 1.114 13.387 1.00 23.93 289 CYS A C 1
ATOM 743 O O . CYS A 1 94 ? 24.745 0.960 13.201 1.00 24.08 289 CYS A O 1
ATOM 746 N N . VAL A 1 95 ? 22.764 1.938 12.667 1.00 22.07 290 VAL A N 1
ATOM 747 C CA . VAL A 1 95 ? 23.303 2.737 11.529 1.00 21.92 290 VAL A CA 1
ATOM 748 C C . VAL A 1 95 ? 24.341 3.730 12.057 1.00 22.26 290 VAL A C 1
ATOM 749 O O . VAL A 1 95 ? 25.437 3.806 11.498 1.00 22.59 290 VAL A O 1
ATOM 753 N N . LEU A 1 96 ? 23.971 4.477 13.090 1.00 22.24 291 LEU A N 1
ATOM 754 C CA . LEU A 1 96 ? 24.862 5.532 13.624 1.00 22.62 291 LEU A CA 1
ATOM 755 C C . LEU A 1 96 ? 26.186 4.924 14.126 1.00 23.34 291 LEU A C 1
ATOM 756 O O . LEU A 1 96 ? 27.241 5.468 13.821 1.00 25.00 291 LEU A O 1
ATOM 761 N N . ALA A 1 97 ? 26.104 3.810 14.835 1.00 23.61 292 ALA A N 1
ATOM 762 C CA . ALA A 1 97 ? 27.315 3.183 15.409 1.00 24.37 292 ALA A CA 1
ATOM 763 C C . ALA A 1 97 ? 28.267 2.736 14.298 1.00 24.58 292 ALA A C 1
ATOM 764 O O . ALA A 1 97 ? 29.472 2.791 14.516 1.00 25.26 292 ALA A O 1
ATOM 766 N N . GLN A 1 98 ? 27.724 2.350 13.143 1.00 27.54 293 GLN A N 1
ATOM 767 C CA . GLN A 1 98 ? 28.558 1.833 12.024 1.00 28.77 293 GLN A CA 1
ATOM 768 C C . GLN A 1 98 ? 28.998 2.940 11.042 1.00 25.72 293 GLN A C 1
ATOM 769 O O . GLN A 1 98 ? 29.944 2.697 10.299 1.00 24.61 293 GLN A O 1
ATOM 775 N N . CYS A 1 99 ? 28.406 4.131 11.094 1.00 24.11 294 CYS A N 1
ATOM 776 C CA . CYS A 1 99 ? 28.710 5.164 10.069 1.00 32.41 294 CYS A CA 1
ATOM 777 C C . CYS A 1 99 ? 29.306 6.462 10.656 1.00 37.09 294 CYS A C 1
ATOM 778 O O . CYS A 1 99 ? 29.882 7.229 9.875 1.00 27.82 294 CYS A O 1
ATOM 781 N N . LEU A 1 100 ? 29.182 6.707 11.959 1.00 24.27 295 LEU A N 1
ATOM 782 C CA . LEU A 1 100 ? 29.636 8.005 12.524 1.00 24.62 295 LEU A CA 1
ATOM 783 C C . LEU A 1 100 ? 31.118 7.994 12.917 1.00 26.43 295 LEU A C 1
ATOM 784 O O . LEU A 1 100 ? 31.686 9.074 13.058 1.00 28.61 295 LEU A O 1
ATOM 789 N N . PHE A 1 101 ? 31.729 6.825 13.036 1.00 25.96 296 PHE A N 1
ATOM 790 C CA . PHE A 1 101 ? 33.101 6.840 13.606 1.00 31.08 296 PHE A CA 1
ATOM 791 C C . PHE A 1 101 ? 34.207 6.250 12.741 1.00 32.67 296 PHE A C 1
ATOM 792 O O . PHE A 1 101 ? 33.944 5.438 11.851 1.00 30.63 296 PHE A O 1
ATOM 800 N N . ASP A 1 102 ? 35.437 6.653 13.058 1.00 33.87 297 ASP A N 1
ATOM 801 C CA . ASP A 1 102 ? 36.645 6.098 12.396 1.00 39.16 297 ASP A CA 1
ATOM 802 C C . ASP A 1 102 ? 37.645 5.678 13.491 1.00 40.89 297 ASP A C 1
ATOM 803 O O . ASP A 1 102 ? 37.206 5.282 14.577 1.00 36.20 297 ASP A O 1
ATOM 808 N N . GLU A 1 103 ? 38.941 5.809 13.233 1.00 40.30 298 GLU A N 1
ATOM 809 C CA . GLU A 1 103 ? 39.994 5.384 14.195 1.00 44.82 298 GLU A CA 1
ATOM 810 C C . GLU A 1 103 ? 40.002 6.279 15.447 1.00 49.43 298 GLU A C 1
ATOM 811 O O . GLU A 1 103 ? 40.547 5.832 16.458 1.00 42.56 298 GLU A O 1
ATOM 817 N N . ASP A 1 104 ? 39.414 7.470 15.375 1.00 42.60 299 ASP A N 1
ATOM 818 C CA . ASP A 1 104 ? 39.364 8.417 16.516 1.00 41.65 299 ASP A CA 1
ATOM 819 C C . ASP A 1 104 ? 38.049 8.214 17.275 1.00 39.98 299 ASP A C 1
ATOM 820 O O . ASP A 1 104 ? 37.557 9.172 17.864 1.00 36.37 299 ASP A O 1
ATOM 825 N N . ILE A 1 105 ? 37.534 6.992 17.283 1.00 36.35 300 ILE A N 1
ATOM 826 C CA . ILE A 1 105 ? 36.213 6.703 17.918 1.00 35.54 300 ILE A CA 1
ATOM 827 C C . ILE A 1 105 ? 36.190 7.087 19.412 1.00 32.85 300 ILE A C 1
ATOM 828 O O . ILE A 1 105 ? 35.179 7.646 19.844 1.00 30.29 300 ILE A O 1
ATOM 833 N N . VAL A 1 106 ? 37.253 6.788 20.161 1.00 35.25 301 VAL A N 1
ATOM 834 C CA . VAL A 1 106 ? 37.248 7.040 21.637 1.00 35.48 301 VAL A CA 1
ATOM 835 C C . VAL A 1 106 ? 36.861 8.507 21.870 1.00 42.74 301 VAL A C 1
ATOM 836 O O . VAL A 1 106 ? 35.958 8.768 22.670 1.00 38.61 301 VAL A O 1
ATOM 840 N N . ASN A 1 107 ? 37.497 9.418 21.148 1.00 41.66 302 ASN A N 1
ATOM 841 C CA . ASN A 1 107 ? 37.152 10.858 21.258 1.00 43.04 302 ASN A CA 1
ATOM 842 C C . ASN A 1 107 ? 35.776 11.137 20.636 1.00 44.53 302 ASN A C 1
ATOM 843 O O . ASN A 1 107 ? 34.974 11.801 21.298 1.00 41.72 302 ASN A O 1
ATOM 848 N N . GLU A 1 108 ? 35.487 10.604 19.445 1.00 41.39 303 GLU A N 1
ATOM 849 C CA . GLU A 1 108 ? 34.225 10.909 18.707 1.00 35.71 303 GLU A CA 1
ATOM 850 C C . GLU A 1 108 ? 32.951 10.457 19.440 1.00 32.90 303 GLU A C 1
ATOM 851 O O . GLU A 1 108 ? 31.973 11.202 19.384 1.00 33.67 303 GLU A O 1
ATOM 857 N N . ILE A 1 109 ? 32.962 9.299 20.096 1.00 36.84 304 ILE A N 1
ATOM 858 C CA . ILE A 1 109 ? 31.734 8.729 20.730 1.00 34.68 304 ILE A CA 1
ATOM 859 C C . ILE A 1 109 ? 31.180 9.661 21.825 1.00 39.16 304 ILE A C 1
ATOM 860 O O . ILE A 1 109 ? 30.003 9.530 22.144 1.00 35.08 304 ILE A O 1
ATOM 865 N N . ALA A 1 110 ? 32.001 10.571 22.353 1.00 35.71 305 ALA A N 1
ATOM 866 C CA . ALA A 1 110 ? 31.560 11.482 23.432 1.00 33.78 305 ALA A CA 1
ATOM 867 C C . ALA A 1 110 ? 31.238 12.885 22.915 1.00 40.42 305 ALA A C 1
ATOM 868 O O . ALA A 1 110 ? 30.984 13.766 23.742 1.00 33.88 305 ALA A O 1
ATOM 870 N N . GLU A 1 111 ? 31.217 13.077 21.602 1.00 35.94 306 GLU A N 1
ATOM 871 C CA . GLU A 1 111 ? 30.996 14.427 21.023 1.00 39.16 306 GLU A CA 1
ATOM 872 C C . GLU A 1 111 ? 29.536 14.643 20.586 1.00 40.21 306 GLU A C 1
ATOM 873 O O . GLU A 1 111 ? 29.284 15.673 19.964 1.00 45.24 306 GLU A O 1
ATOM 879 N N . HIS A 1 112 ? 28.623 13.739 20.916 1.00 30.51 307 HIS A N 1
ATOM 880 C CA . HIS A 1 112 ? 27.217 13.827 20.447 1.00 37.96 307 HIS A CA 1
ATOM 881 C C . HIS A 1 112 ? 26.250 13.448 21.570 1.00 31.82 307 HIS A C 1
ATOM 882 O O . HIS A 1 112 ? 25.226 12.834 21.284 1.00 28.15 307 HIS A O 1
ATOM 889 N N . ASN A 1 113 ? 26.539 13.862 22.806 1.00 38.23 308 ASN A N 1
ATOM 890 C CA . ASN A 1 113 ? 25.739 13.450 23.996 1.00 36.75 308 ASN A CA 1
ATOM 891 C C . ASN A 1 113 ? 24.248 13.781 23.865 1.00 33.46 308 ASN A C 1
ATOM 892 O O . ASN A 1 113 ? 23.426 12.872 23.981 1.00 28.50 308 ASN A O 1
ATOM 897 N N . ALA A 1 114 ? 23.923 15.043 23.630 1.00 27.81 309 ALA A N 1
ATOM 898 C CA . ALA A 1 114 ? 22.511 15.461 23.554 1.00 29.75 309 ALA A CA 1
ATOM 899 C C . ALA A 1 114 ? 21.813 14.747 22.398 1.00 28.51 309 ALA A C 1
ATOM 900 O O . ALA A 1 114 ? 20.666 14.335 22.545 1.00 25.39 309 ALA A O 1
ATOM 902 N N . PHE A 1 115 ? 22.517 14.621 21.281 1.00 26.70 310 PHE A N 1
ATOM 903 C CA . PHE A 1 115 ? 21.943 13.931 20.097 1.00 25.73 310 PHE A CA 1
ATOM 904 C C . PHE A 1 115 ? 21.539 12.502 20.463 1.00 24.00 310 PHE A C 1
ATOM 905 O O . PHE A 1 115 ? 20.404 12.115 20.216 1.00 23.11 310 PHE A O 1
ATOM 913 N N . PHE A 1 116 ? 22.449 11.766 21.100 1.00 24.34 311 PHE A N 1
ATOM 914 C CA . PHE A 1 116 ? 22.183 10.349 21.468 1.00 25.36 311 PHE A CA 1
ATOM 915 C C . PHE A 1 116 ? 21.008 10.244 22.454 1.00 31.41 311 PHE A C 1
ATOM 916 O O . PHE A 1 116 ? 20.204 9.344 22.336 1.00 23.89 311 PHE A O 1
ATOM 924 N N . THR A 1 117 ? 20.920 11.172 23.403 1.00 25.63 312 THR A N 1
ATOM 925 C CA . THR A 1 117 ? 19.819 11.147 24.386 1.00 32.70 312 THR A CA 1
ATOM 926 C C . THR A 1 117 ? 18.505 11.309 23.643 1.00 24.00 312 THR A C 1
ATOM 927 O O . THR A 1 117 ? 17.567 10.578 23.937 1.00 27.26 312 THR A O 1
ATOM 931 N N . LYS A 1 118 ? 18.457 12.232 22.690 1.00 23.68 313 LYS A N 1
ATOM 932 C CA . LYS A 1 118 ? 17.234 12.472 21.885 1.00 26.15 313 LYS A CA 1
ATOM 933 C C . LYS A 1 118 ? 16.945 11.315 20.911 1.00 30.26 313 LYS A C 1
ATOM 934 O O . LYS A 1 118 ? 15.777 10.952 20.789 1.00 24.08 313 LYS A O 1
ATOM 940 N N . ILE A 1 119 ? 17.974 10.770 20.264 1.00 23.54 314 ILE A N 1
ATOM 941 C CA . ILE A 1 119 ? 17.794 9.724 19.204 1.00 26.38 314 ILE A CA 1
ATOM 942 C C . ILE A 1 119 ? 17.545 8.334 19.811 1.00 28.90 314 ILE A C 1
ATOM 943 O O . ILE A 1 119 ? 16.660 7.635 19.319 1.00 27.81 314 ILE A O 1
ATOM 948 N N . LEU A 1 120 ? 18.314 7.966 20.828 1.00 22.75 315 LEU A N 1
ATOM 949 C CA . LEU A 1 120 ? 18.195 6.624 21.458 1.00 23.05 315 LEU A CA 1
ATOM 950 C C . LEU A 1 120 ? 17.034 6.662 22.452 1.00 24.68 315 LEU A C 1
ATOM 951 O O . LEU A 1 120 ? 17.285 6.683 23.652 1.00 28.72 315 LEU A O 1
ATOM 956 N N . VAL A 1 121 ? 15.809 6.625 21.942 1.00 31.68 316 VAL A N 1
ATOM 957 C CA . VAL A 1 121 ? 14.589 6.821 22.778 1.00 28.17 316 VAL A CA 1
ATOM 958 C C . VAL A 1 121 ? 14.393 5.715 23.825 1.00 36.08 316 VAL A C 1
ATOM 959 O O . VAL A 1 121 ? 14.024 6.070 24.941 1.00 32.68 316 VAL A O 1
ATOM 963 N N . THR A 1 122 ? 14.589 4.452 23.454 1.00 25.93 317 THR A N 1
ATOM 964 C CA . THR A 1 122 ? 14.352 3.311 24.358 1.00 25.16 317 THR A CA 1
ATOM 965 C C . THR A 1 122 ? 15.602 2.465 24.507 1.00 27.33 317 THR A C 1
ATOM 966 O O . THR A 1 122 ? 16.548 2.657 23.748 1.00 24.35 317 THR A O 1
ATOM 970 N N . PRO A 1 123 ? 15.656 1.559 25.502 1.00 29.09 318 PRO A N 1
ATOM 971 C CA . PRO A 1 123 ? 16.782 0.644 25.629 1.00 26.46 318 PRO A CA 1
ATOM 972 C C . PRO A 1 123 ? 17.022 -0.157 24.349 1.00 25.85 318 PRO A C 1
ATOM 973 O O . PRO A 1 123 ? 18.162 -0.517 24.093 1.00 31.26 318 PRO A O 1
ATOM 977 N N . GLU A 1 124 ? 15.969 -0.432 23.586 1.00 29.38 319 GLU A N 1
ATOM 978 C CA . GLU A 1 124 ? 16.091 -1.153 22.290 1.00 31.86 319 GLU A CA 1
ATOM 979 C C . GLU A 1 124 ? 17.008 -0.373 21.325 1.00 30.02 319 GLU A C 1
ATOM 980 O O . GLU A 1 124 ? 17.804 -1.018 20.644 1.00 25.51 319 GLU A O 1
ATOM 986 N N . TYR A 1 125 ? 16.909 0.950 21.296 1.00 23.59 320 TYR A N 1
ATOM 987 C CA . TYR A 1 125 ? 17.816 1.791 20.475 1.00 23.24 320 TYR A CA 1
ATOM 988 C C . TYR A 1 125 ? 19.256 1.638 20.976 1.00 28.11 320 TYR A C 1
ATOM 989 O O . TYR A 1 125 ? 20.183 1.508 20.187 1.00 23.71 320 TYR A O 1
ATOM 998 N N . GLU A 1 126 ? 19.423 1.705 22.292 1.00 24.39 321 GLU A N 1
ATOM 999 C CA . GLU A 1 126 ? 20.764 1.529 22.902 1.00 25.02 321 GLU A CA 1
ATOM 1000 C C . GLU A 1 126 ? 21.345 0.145 22.531 1.00 25.33 321 GLU A C 1
ATOM 1001 O O . GLU A 1 126 ? 22.534 0.064 22.264 1.00 25.61 321 GLU A O 1
ATOM 1007 N N . LYS A 1 127 ? 20.517 -0.885 22.542 1.00 25.38 322 LYS A N 1
ATOM 1008 C CA . LYS A 1 127 ? 20.968 -2.254 22.203 1.00 28.46 322 LYS A CA 1
ATOM 1009 C C . LYS A 1 127 ? 21.437 -2.275 20.741 1.00 25.55 322 LYS A C 1
ATOM 1010 O O . LYS A 1 127 ? 22.509 -2.815 20.473 1.00 25.53 322 LYS A O 1
ATOM 1016 N N . ASN A 1 128 ? 20.651 -1.664 19.853 1.00 24.46 323 ASN A N 1
ATOM 1017 C CA . ASN A 1 128 ? 20.995 -1.586 18.411 1.00 25.48 323 ASN A CA 1
ATOM 1018 C C . ASN A 1 128 ? 22.314 -0.827 18.236 1.00 25.65 323 ASN A C 1
ATOM 1019 O O . ASN A 1 128 ? 23.113 -1.265 17.429 1.00 24.18 323 ASN A O 1
ATOM 1024 N N . PHE A 1 129 ? 22.513 0.257 18.982 1.00 24.18 324 PHE A N 1
ATOM 1025 C CA . PHE A 1 129 ? 23.785 1.023 18.921 1.00 24.41 324 PHE A CA 1
ATOM 1026 C C . PHE A 1 129 ? 24.958 0.110 19.333 1.00 25.20 324 PHE A C 1
ATOM 1027 O O . PHE A 1 129 ? 25.981 0.094 18.678 1.00 25.39 324 PHE A O 1
ATOM 1035 N N . MET A 1 130 ? 24.780 -0.607 20.435 1.00 25.73 325 MET A N 1
ATOM 1036 C CA . MET A 1 130 ? 25.837 -1.530 20.931 1.00 26.55 325 MET A CA 1
ATOM 1037 C C . MET A 1 130 ? 26.081 -2.634 19.881 1.00 26.55 325 MET A C 1
ATOM 1038 O O . MET A 1 130 ? 27.241 -2.971 19.659 1.00 27.05 325 MET A O 1
ATOM 1043 N N . GLY A 1 131 ? 25.018 -3.143 19.269 1.00 26.03 326 GLY A N 1
ATOM 1044 C CA . GLY A 1 131 ? 25.174 -4.122 18.183 1.00 26.15 326 GLY A CA 1
ATOM 1045 C C . GLY A 1 131 ? 26.010 -3.529 17.071 1.00 29.63 326 GLY A C 1
ATOM 1046 O O . GLY A 1 131 ? 26.866 -4.234 16.537 1.00 26.09 326 GLY A O 1
ATOM 1047 N N . GLY A 1 132 ? 25.756 -2.266 16.735 1.00 28.63 327 GLY A N 1
ATOM 1048 C CA . GLY A 1 132 ? 26.522 -1.584 15.689 1.00 24.98 327 GLY A CA 1
ATOM 1049 C C . GLY A 1 132 ? 27.977 -1.442 16.062 1.00 25.70 327 GLY A C 1
ATOM 1050 O O . GLY A 1 132 ? 28.825 -1.632 15.189 1.00 25.93 327 GLY A O 1
ATOM 1051 N N . ILE A 1 133 ? 28.252 -1.119 17.318 1.00 26.14 328 ILE A N 1
ATOM 1052 C CA . ILE A 1 133 ? 29.663 -1.058 17.793 1.00 26.96 328 ILE A CA 1
ATOM 1053 C C . ILE A 1 133 ? 30.287 -2.462 17.651 1.00 27.58 328 ILE A C 1
ATOM 1054 O O . ILE A 1 133 ? 31.407 -2.548 17.156 1.00 28.10 328 ILE A O 1
ATOM 1059 N N . GLU A 1 134 ? 29.546 -3.497 18.025 1.00 27.59 329 GLU A N 1
ATOM 1060 C CA . GLU A 1 134 ? 30.044 -4.890 17.911 1.00 28.22 329 GLU A CA 1
ATOM 1061 C C . GLU A 1 134 ? 30.446 -5.175 16.453 1.00 28.05 329 GLU A C 1
ATOM 1062 O O . GLU A 1 134 ? 31.520 -5.727 16.230 1.00 28.73 329 GLU A O 1
ATOM 1068 N N . ARG A 1 135 ? 29.607 -4.760 15.503 1.00 27.21 330 ARG A N 1
ATOM 1069 C CA . ARG A 1 135 ? 29.912 -4.966 14.064 1.00 27.09 330 ARG A CA 1
ATOM 1070 C C . ARG A 1 135 ? 31.107 -4.090 13.661 1.00 27.91 330 ARG A C 1
ATOM 1071 O O . ARG A 1 135 ? 31.999 -4.587 12.976 1.00 30.34 330 ARG A O 1
ATOM 1079 N N . PHE A 1 136 ? 31.116 -2.838 14.078 1.00 27.10 331 PHE A N 1
ATOM 1080 C CA . PHE A 1 136 ? 32.195 -1.904 13.665 1.00 29.82 331 PHE A CA 1
ATOM 1081 C C . PHE A 1 136 ? 33.571 -2.436 14.113 1.00 29.69 331 PHE A C 1
ATOM 1082 O O . PHE A 1 136 ? 34.513 -2.356 13.335 1.00 28.83 331 PHE A O 1
ATOM 1090 N N . LEU A 1 137 ? 33.662 -2.935 15.345 1.00 28.94 332 LEU A N 1
ATOM 1091 C CA . LEU A 1 137 ? 34.965 -3.395 15.887 1.00 30.02 332 LEU A CA 1
ATOM 1092 C C . LEU A 1 137 ? 35.200 -4.870 15.542 1.00 34.84 332 LEU A C 1
ATOM 1093 O O . LEU A 1 137 ? 36.302 -5.186 15.106 1.00 33.34 332 LEU A O 1
ATOM 1098 N N . GLY A 1 138 ? 34.188 -5.712 15.689 1.00 30.11 333 GLY A N 1
ATOM 1099 C CA . GLY A 1 138 ? 34.354 -7.161 15.509 1.00 30.69 333 GLY A CA 1
ATOM 1100 C C . GLY A 1 138 ? 34.415 -7.627 14.074 1.00 41.55 333 GLY A C 1
ATOM 1101 O O . GLY A 1 138 ? 34.995 -8.700 13.852 1.00 31.26 333 GLY A O 1
ATOM 1102 N N . LEU A 1 139 ? 33.816 -6.877 13.143 1.00 37.95 334 LEU A N 1
ATOM 1103 C CA . LEU A 1 139 ? 33.745 -7.319 11.728 1.00 41.21 334 LEU A CA 1
ATOM 1104 C C . LEU A 1 139 ? 34.463 -6.321 10.807 1.00 38.51 334 LEU A C 1
ATOM 1105 O O . LEU A 1 139 ? 35.303 -6.780 10.037 1.00 41.27 334 LEU A O 1
ATOM 1110 N N . GLU A 1 140 ? 34.223 -5.022 10.942 1.00 30.00 335 GLU A N 1
ATOM 1111 C CA . GLU A 1 140 ? 34.755 -4.026 9.972 1.00 30.00 335 GLU A CA 1
ATOM 1112 C C . GLU A 1 140 ? 36.144 -3.468 10.315 1.00 30.00 335 GLU A C 1
ATOM 1113 O O . GLU A 1 140 ? 36.867 -3.125 9.374 1.00 30.00 335 GLU A O 1
ATOM 1119 N N . HIS A 1 141 ? 36.481 -3.343 11.593 1.00 40.03 336 HIS A N 1
ATOM 1120 C CA . HIS A 1 141 ? 37.765 -2.713 11.987 1.00 40.21 336 HIS A CA 1
ATOM 1121 C C . HIS A 1 141 ? 38.336 -3.497 13.178 1.00 43.71 336 HIS A C 1
ATOM 1122 O O . HIS A 1 141 ? 38.378 -2.951 14.276 1.00 40.52 336 HIS A O 1
ATOM 1129 N N . LYS A 1 142 ? 38.750 -4.742 12.948 1.00 37.33 337 LYS A N 1
ATOM 1130 C CA . LYS A 1 142 ? 39.235 -5.630 14.037 1.00 39.66 337 LYS A CA 1
ATOM 1131 C C . LYS A 1 142 ? 40.449 -4.997 14.732 1.00 48.47 337 LYS A C 1
ATOM 1132 O O . LYS A 1 142 ? 40.686 -5.331 15.890 1.00 43.67 337 LYS A O 1
ATOM 1138 N N . ASP A 1 143 ? 41.133 -4.081 14.060 1.00 53.21 338 ASP A N 1
ATOM 1139 C CA . ASP A 1 143 ? 42.316 -3.383 14.617 1.00 49.88 338 ASP A CA 1
ATOM 1140 C C . ASP A 1 143 ? 41.933 -2.439 15.758 1.00 40.73 338 ASP A C 1
ATOM 1141 O O . ASP A 1 143 ? 42.840 -2.010 16.481 1.00 39.65 338 ASP A O 1
ATOM 1146 N N . LEU A 1 144 ? 40.657 -2.086 15.882 1.00 40.84 339 LEU A N 1
ATOM 1147 C CA . LEU A 1 144 ? 40.252 -1.097 16.911 1.00 35.60 339 LEU A CA 1
ATOM 1148 C C . LEU A 1 144 ? 39.675 -1.792 18.161 1.00 37.71 339 LEU A C 1
ATOM 1149 O O . LEU A 1 144 ? 39.371 -1.085 19.111 1.00 34.92 339 LEU A O 1
ATOM 1154 N N . ILE A 1 145 ? 39.520 -3.112 18.137 1.00 37.99 340 ILE A N 1
ATOM 1155 C CA . ILE A 1 145 ? 38.952 -3.880 19.288 1.00 40.42 340 ILE A CA 1
ATOM 1156 C C . ILE A 1 145 ? 39.697 -3.525 20.593 1.00 41.12 340 ILE A C 1
ATOM 1157 O O . ILE A 1 145 ? 39.014 -3.381 21.611 1.00 35.07 340 ILE A O 1
ATOM 1162 N N . PRO A 1 146 ? 41.037 -3.327 20.602 1.00 42.90 341 PRO A N 1
ATOM 1163 C CA . PRO A 1 146 ? 41.741 -2.906 21.809 1.00 44.01 341 PRO A CA 1
ATOM 1164 C C . PRO A 1 146 ? 41.207 -1.633 22.457 1.00 45.11 341 PRO A C 1
ATOM 1165 O O . PRO A 1 146 ? 41.475 -1.400 23.641 1.00 39.25 341 PRO A O 1
ATOM 1169 N N . LEU A 1 147 ? 40.461 -0.828 21.700 1.00 35.78 342 LEU A N 1
ATOM 1170 C CA . LEU A 1 147 ? 39.919 0.446 22.233 1.00 41.52 342 LEU A CA 1
ATOM 1171 C C . LEU A 1 147 ? 38.589 0.228 22.978 1.00 34.73 342 LEU A C 1
ATOM 1172 O O . LEU A 1 147 ? 38.085 1.195 23.543 1.00 34.45 342 LEU A O 1
ATOM 1177 N N . LEU A 1 148 ? 38.049 -0.979 22.966 1.00 36.71 343 LEU A N 1
ATOM 1178 C CA . LEU A 1 148 ? 36.706 -1.213 23.554 1.00 37.23 343 LEU A CA 1
ATOM 1179 C C . LEU A 1 148 ? 36.644 -0.801 25.039 1.00 34.43 343 LEU A C 1
ATOM 1180 O O . LEU A 1 148 ? 35.674 -0.138 25.408 1.00 37.18 343 LEU A O 1
ATOM 1185 N N . PRO A 1 149 ? 37.608 -1.161 25.912 1.00 35.66 344 PRO A N 1
ATOM 1186 C CA . PRO A 1 149 ? 37.547 -0.693 27.288 1.00 36.28 344 PRO A CA 1
ATOM 1187 C C . PRO A 1 149 ? 37.427 0.827 27.373 1.00 35.95 344 PRO A C 1
ATOM 1188 O O . PRO A 1 149 ? 36.552 1.322 28.074 1.00 35.56 344 PRO A O 1
ATOM 1192 N N . LYS A 1 150 ? 38.246 1.548 26.618 1.00 38.41 345 LYS A N 1
ATOM 1193 C CA . LYS A 1 150 ? 38.161 3.027 26.583 1.00 38.28 345 LYS A CA 1
ATOM 1194 C C . LYS A 1 150 ? 36.799 3.487 26.031 1.00 36.19 345 LYS A C 1
ATOM 1195 O O . LYS A 1 150 ? 36.223 4.426 26.592 1.00 35.14 345 LYS A O 1
ATOM 1201 N N . ILE A 1 151 ? 36.322 2.836 24.973 1.00 33.58 346 ILE A N 1
ATOM 1202 C CA . ILE A 1 151 ? 35.011 3.205 24.365 1.00 32.35 346 ILE A CA 1
ATOM 1203 C C . ILE A 1 151 ? 33.922 3.048 25.435 1.00 32.21 346 ILE A C 1
ATOM 1204 O O . ILE A 1 151 ? 33.102 3.951 25.566 1.00 31.67 346 ILE A O 1
ATOM 1209 N N . LEU A 1 152 ? 33.965 1.951 26.180 1.00 32.78 347 LEU A N 1
ATOM 1210 C CA . LEU A 1 152 ? 32.943 1.675 27.211 1.00 34.96 347 LEU A CA 1
ATOM 1211 C C . LEU A 1 152 ? 33.019 2.708 28.355 1.00 33.28 347 LEU A C 1
ATOM 1212 O O . LEU A 1 152 ? 31.973 3.109 28.859 1.00 32.87 347 LEU A O 1
ATOM 1217 N N . VAL A 1 153 ? 34.220 3.142 28.704 1.00 34.27 348 VAL A N 1
ATOM 1218 C CA . VAL A 1 153 ? 34.362 4.178 29.764 1.00 38.63 348 VAL A CA 1
ATOM 1219 C C . VAL A 1 153 ? 33.620 5.443 29.295 1.00 41.35 348 VAL A C 1
ATOM 1220 O O . VAL A 1 153 ? 32.863 6.012 30.087 1.00 35.42 348 VAL A O 1
ATOM 1224 N N . GLN A 1 154 ? 33.813 5.827 28.036 1.00 33.32 349 GLN A N 1
ATOM 1225 C CA . GLN A 1 154 ? 33.175 7.048 27.485 1.00 32.51 349 GLN A CA 1
ATOM 1226 C C . GLN A 1 154 ? 31.651 6.883 27.500 1.00 39.13 349 GLN A C 1
ATOM 1227 O O . GLN A 1 154 ? 30.959 7.827 27.875 1.00 34.78 349 GLN A O 1
ATOM 1233 N N . LEU A 1 155 ? 31.164 5.715 27.112 1.00 34.82 350 LEU A N 1
ATOM 1234 C CA . LEU A 1 155 ? 29.708 5.450 27.102 1.00 32.24 350 LEU A CA 1
ATOM 1235 C C . LEU A 1 155 ? 29.128 5.519 28.528 1.00 37.35 350 LEU A C 1
ATOM 1236 O O . LEU A 1 155 ? 28.061 6.123 28.694 1.00 34.14 350 LEU A O 1
ATOM 1241 N N . TYR A 1 156 ? 29.794 4.894 29.499 1.00 32.69 351 TYR A N 1
ATOM 1242 C CA . TYR A 1 156 ? 29.287 4.853 30.897 1.00 34.65 351 TYR A CA 1
ATOM 1243 C C . TYR A 1 156 ? 29.389 6.225 31.548 1.00 36.25 351 TYR A C 1
ATOM 1244 O O . TYR A 1 156 ? 28.382 6.694 32.064 1.00 39.59 351 TYR A O 1
ATOM 1253 N N . ASN A 1 157 ? 30.555 6.855 31.487 1.00 35.04 352 ASN A N 1
ATOM 1254 C CA . ASN A 1 157 ? 30.783 8.165 32.157 1.00 40.98 352 ASN A CA 1
ATOM 1255 C C . ASN A 1 157 ? 29.894 9.272 31.581 1.00 48.01 352 ASN A C 1
ATOM 1256 O O . ASN A 1 157 ? 29.519 10.163 32.343 1.00 44.97 352 ASN A O 1
ATOM 1261 N N . ASN A 1 158 ? 29.599 9.232 30.280 1.00 38.88 353 ASN A N 1
ATOM 1262 C CA . ASN A 1 158 ? 28.811 10.307 29.621 1.00 36.41 353 ASN A CA 1
ATOM 1263 C C . ASN A 1 158 ? 27.328 9.935 29.655 1.00 35.01 353 ASN A C 1
ATOM 1264 O O . ASN A 1 158 ? 26.531 10.738 29.186 1.00 32.22 353 ASN A O 1
ATOM 1269 N N . ASP A 1 159 ? 26.992 8.774 30.210 1.00 32.74 354 ASP A N 1
ATOM 1270 C CA . ASP A 1 159 ? 25.592 8.258 30.268 1.00 32.47 354 ASP A CA 1
ATOM 1271 C C . ASP A 1 159 ? 24.984 8.180 28.853 1.00 32.53 354 ASP A C 1
ATOM 1272 O O . ASP A 1 159 ? 23.793 8.457 28.707 1.00 34.44 354 ASP A O 1
ATOM 1277 N N . ILE A 1 160 ? 25.789 7.793 27.863 1.00 31.77 355 ILE A N 1
ATOM 1278 C CA . ILE A 1 160 ? 25.272 7.617 26.473 1.00 33.20 355 ILE A CA 1
ATOM 1279 C C . ILE A 1 160 ? 24.482 6.303 26.430 1.00 27.45 355 ILE A C 1
ATOM 1280 O O . ILE A 1 160 ? 23.394 6.291 25.873 1.00 26.73 355 ILE A O 1
ATOM 1285 N N . ILE A 1 161 ? 25.034 5.255 27.031 1.00 28.05 356 ILE A N 1
ATOM 1286 C CA . ILE A 1 161 ? 24.329 3.952 27.108 1.00 28.53 356 ILE A CA 1
ATOM 1287 C C . ILE A 1 161 ? 24.133 3.558 28.584 1.00 32.60 356 ILE A C 1
ATOM 1288 O O . ILE A 1 161 ? 25.056 3.771 29.369 1.00 29.62 356 ILE A O 1
ATOM 1293 N N . SER A 1 162 ? 22.988 2.978 28.910 1.00 29.22 357 SER A N 1
ATOM 1294 C CA . SER A 1 162 ? 22.664 2.509 30.275 1.00 34.51 357 SER A CA 1
ATOM 1295 C C . SER A 1 162 ? 23.656 1.438 30.755 1.00 39.92 357 SER A C 1
ATOM 1296 O O . SER A 1 162 ? 24.214 0.727 29.912 1.00 34.60 357 SER A O 1
ATOM 1299 N N . GLU A 1 163 ? 23.828 1.312 32.073 1.00 36.82 358 GLU A N 1
ATOM 1300 C CA . GLU A 1 163 ? 24.690 0.235 32.633 1.00 41.28 358 GLU A CA 1
ATOM 1301 C C . GLU A 1 163 ? 24.113 -1.121 32.226 1.00 36.92 358 GLU A C 1
ATOM 1302 O O . GLU A 1 163 ? 24.887 -2.011 31.883 1.00 37.14 358 GLU A O 1
ATOM 1308 N N . GLU A 1 164 ? 22.791 -1.240 32.233 1.00 41.72 359 GLU A N 1
ATOM 1309 C CA . GLU A 1 164 ? 22.122 -2.520 31.913 1.00 38.06 359 GLU A CA 1
ATOM 1310 C C . GLU A 1 164 ? 22.469 -2.971 30.487 1.00 40.35 359 GLU A C 1
ATOM 1311 O O . GLU A 1 164 ? 22.761 -4.152 30.304 1.00 46.47 359 GLU A O 1
ATOM 1317 N N . GLU A 1 165 ? 22.424 -2.058 29.517 1.00 36.81 360 GLU A N 1
ATOM 1318 C CA . GLU A 1 165 ? 22.697 -2.417 28.104 1.00 37.65 360 GLU A CA 1
ATOM 1319 C C . GLU A 1 165 ? 24.203 -2.644 27.906 1.00 36.58 360 GLU A C 1
ATOM 1320 O O . GLU A 1 165 ? 24.570 -3.494 27.099 1.00 35.36 360 GLU A O 1
ATOM 1326 N N . ILE A 1 166 ? 25.028 -1.881 28.604 1.00 30.28 361 ILE A N 1
ATOM 1327 C CA . ILE A 1 166 ? 26.496 -2.125 28.533 1.00 30.89 361 ILE A CA 1
ATOM 1328 C C . ILE A 1 166 ? 26.771 -3.543 29.069 1.00 35.45 361 ILE A C 1
ATOM 1329 O O . ILE A 1 166 ? 27.571 -4.257 28.464 1.00 33.80 361 ILE A O 1
ATOM 1334 N N . MET A 1 167 ? 26.052 -3.945 30.113 1.00 39.24 362 MET A N 1
ATOM 1335 C CA . MET A 1 167 ? 26.266 -5.276 30.735 1.00 33.69 362 MET A CA 1
ATOM 1336 C C . MET A 1 167 ? 25.785 -6.381 29.784 1.00 40.71 362 MET A C 1
ATOM 1337 O O . MET A 1 167 ? 26.487 -7.379 29.662 1.00 37.68 362 MET A O 1
ATOM 1342 N N . ARG A 1 168 ? 24.657 -6.169 29.105 1.00 37.89 363 ARG A N 1
ATOM 1343 C CA . ARG A 1 168 ? 24.121 -7.167 28.147 1.00 35.39 363 ARG A CA 1
ATOM 1344 C C . ARG A 1 168 ? 25.110 -7.328 26.993 1.00 46.32 363 ARG A C 1
ATOM 1345 O O . ARG A 1 168 ? 25.384 -8.463 26.607 1.00 44.76 363 ARG A O 1
ATOM 1353 N N . PHE A 1 169 ? 25.620 -6.218 26.481 1.00 37.11 364 PHE A N 1
ATOM 1354 C CA . PHE A 1 169 ? 26.635 -6.273 25.409 1.00 34.08 364 PHE A CA 1
ATOM 1355 C C . PHE A 1 169 ? 27.842 -7.078 25.875 1.00 31.54 364 PHE A C 1
ATOM 1356 O O . PHE A 1 169 ? 28.384 -7.849 25.087 1.00 38.72 364 PHE A O 1
ATOM 1364 N N . GLY A 1 170 ? 28.269 -6.859 27.114 1.00 34.46 365 GLY A N 1
ATOM 1365 C CA . GLY A 1 170 ? 29.492 -7.522 27.610 1.00 42.63 365 GLY A CA 1
ATOM 1366 C C . GLY A 1 170 ? 29.298 -8.927 28.141 1.00 44.73 365 GLY A C 1
ATOM 1367 O O . GLY A 1 170 ? 30.310 -9.631 28.241 1.00 50.08 365 GLY A O 1
ATOM 1368 N N . THR A 1 171 ? 28.076 -9.341 28.457 1.00 38.91 366 THR A N 1
ATOM 1369 C CA . THR A 1 171 ? 27.874 -10.643 29.134 1.00 39.57 366 THR A CA 1
ATOM 1370 C C . THR A 1 171 ? 26.927 -11.559 28.385 1.00 48.17 366 THR A C 1
ATOM 1371 O O . THR A 1 171 ? 26.840 -12.723 28.770 1.00 49.05 366 THR A O 1
ATOM 1375 N N . LYS A 1 172 ? 26.235 -11.072 27.359 1.00 40.71 367 LYS A N 1
ATOM 1376 C CA . LYS A 1 172 ? 25.216 -11.892 26.659 1.00 48.57 367 LYS A CA 1
ATOM 1377 C C . LYS A 1 172 ? 25.624 -12.170 25.209 1.00 52.46 367 LYS A C 1
ATOM 1378 O O . LYS A 1 172 ? 26.271 -11.321 24.592 1.00 59.59 367 LYS A O 1
ATOM 1384 N N . SER A 1 173 ? 25.276 -13.350 24.710 1.00 56.16 368 SER A N 1
ATOM 1385 C CA . SER A 1 173 ? 25.583 -13.714 23.308 1.00 54.78 368 SER A CA 1
ATOM 1386 C C . SER A 1 173 ? 24.375 -13.389 22.434 1.00 53.66 368 SER A C 1
ATOM 1387 O O . SER A 1 173 ? 23.398 -14.154 22.487 1.00 66.25 368 SER A O 1
ATOM 1390 N N . SER A 1 174 ? 24.445 -12.314 21.657 1.00 60.81 369 SER A N 1
ATOM 1391 C CA . SER A 1 174 ? 23.318 -12.044 20.730 1.00 49.09 369 SER A CA 1
ATOM 1392 C C . SER A 1 174 ? 23.739 -12.372 19.299 1.00 59.44 369 SER A C 1
ATOM 1393 O O . SER A 1 174 ? 24.625 -11.668 18.768 1.00 70.74 369 SER A O 1
ATOM 1396 N N . LYS A 1 175 ? 23.071 -13.348 18.691 1.00 55.88 370 LYS A N 1
ATOM 1397 C CA . LYS A 1 175 ? 23.381 -13.749 17.298 1.00 48.43 370 LYS A CA 1
ATOM 1398 C C . LYS A 1 175 ? 22.764 -12.758 16.295 1.00 40.13 370 LYS A C 1
ATOM 1399 O O . LYS A 1 175 ? 22.848 -13.007 15.098 1.00 49.89 370 LYS A O 1
ATOM 1405 N N . LYS A 1 176 ? 22.175 -11.672 16.780 1.00 38.77 371 LYS A N 1
ATOM 1406 C CA . LYS A 1 176 ? 21.484 -10.714 15.883 1.00 34.76 371 LYS A CA 1
ATOM 1407 C C . LYS A 1 176 ? 22.466 -9.804 15.131 1.00 43.12 371 LYS A C 1
ATOM 1408 O O . LYS A 1 176 ? 22.177 -9.488 13.978 1.00 35.21 371 LYS A O 1
ATOM 1414 N N . PHE A 1 177 ? 23.573 -9.407 15.738 1.00 26.71 372 PHE A N 1
ATOM 1415 C CA . PHE A 1 177 ? 24.473 -8.432 15.070 1.00 28.96 372 PHE A CA 1
ATOM 1416 C C . PHE A 1 177 ? 25.747 -9.080 14.541 1.00 30.54 372 PHE A C 1
ATOM 1417 O O . PHE A 1 177 ? 26.209 -8.663 13.482 1.00 26.65 372 PHE A O 1
ATOM 1425 N N . VAL A 1 178 ? 26.308 -10.041 15.280 1.00 27.79 373 VAL A N 1
ATOM 1426 C CA . VAL A 1 178 ? 27.613 -10.636 14.879 1.00 28.43 373 VAL A CA 1
ATOM 1427 C C . VAL A 1 178 ? 27.617 -12.153 15.120 1.00 29.21 373 VAL A C 1
ATOM 1428 O O . VAL A 1 178 ? 26.803 -12.638 15.900 1.00 29.51 373 VAL A O 1
ATOM 1432 N N . PRO A 1 179 ? 28.478 -12.902 14.408 1.00 29.74 374 PRO A N 1
ATOM 1433 C CA . PRO A 1 179 ? 28.603 -14.337 14.631 1.00 33.41 374 PRO A CA 1
ATOM 1434 C C . PRO A 1 179 ? 29.127 -14.662 16.043 1.00 33.34 374 PRO A C 1
ATOM 1435 O O . PRO A 1 179 ? 29.848 -13.834 16.591 1.00 39.04 374 PRO A O 1
ATOM 1439 N N . LYS A 1 180 ? 28.796 -15.830 16.590 1.00 35.16 375 LYS A N 1
ATOM 1440 C CA . LYS A 1 180 ? 29.175 -16.237 17.976 1.00 43.24 375 LYS A CA 1
ATOM 1441 C C . LYS A 1 180 ? 30.679 -16.078 18.276 1.00 44.25 375 LYS A C 1
ATOM 1442 O O . LYS A 1 180 ? 31.006 -15.629 19.376 1.00 38.59 375 LYS A O 1
ATOM 1448 N N . GLU A 1 181 ? 31.539 -16.430 17.331 1.00 39.82 376 GLU A N 1
ATOM 1449 C CA . GLU A 1 181 ? 32.996 -16.295 17.538 1.00 39.84 376 GLU A CA 1
ATOM 1450 C C . GLU A 1 181 ? 33.359 -14.813 17.685 1.00 39.34 376 GLU A C 1
ATOM 1451 O O . GLU A 1 181 ? 34.196 -14.494 18.534 1.00 39.54 376 GLU A O 1
ATOM 1457 N N . VAL A 1 182 ? 32.751 -13.954 16.869 1.00 33.20 377 VAL A N 1
ATOM 1458 C CA . VAL A 1 182 ? 33.023 -12.489 16.944 1.00 35.08 377 VAL A CA 1
ATOM 1459 C C . VAL A 1 182 ? 32.505 -11.959 18.290 1.00 32.53 377 VAL A C 1
ATOM 1460 O O . VAL A 1 182 ? 33.205 -11.153 18.910 1.00 36.76 377 VAL A O 1
ATOM 1464 N N . SER A 1 183 ? 31.329 -12.402 18.701 1.00 32.24 378 SER A N 1
ATOM 1465 C CA . SER A 1 183 ? 30.745 -11.968 19.987 1.00 32.84 378 SER A CA 1
ATOM 1466 C C . SER A 1 183 ? 31.721 -12.330 21.124 1.00 41.09 378 SER A C 1
ATOM 1467 O O . SER A 1 183 ? 32.010 -11.467 21.948 1.00 33.50 378 SER A O 1
ATOM 1470 N N . LYS A 1 184 ? 32.217 -13.569 21.112 1.00 34.23 379 LYS A N 1
ATOM 1471 C CA . LYS A 1 184 ? 33.138 -14.047 22.173 1.00 40.32 379 LYS A CA 1
ATOM 1472 C C . LYS A 1 184 ? 34.361 -13.130 22.225 1.00 40.05 379 LYS A C 1
ATOM 1473 O O . LYS A 1 184 ? 34.705 -12.685 23.312 1.00 39.94 379 LYS A O 1
ATOM 1479 N N . LYS A 1 185 ? 34.932 -12.810 21.077 1.00 35.43 380 LYS A N 1
ATOM 1480 C CA . LYS A 1 185 ? 36.131 -11.947 21.024 1.00 35.75 380 LYS A CA 1
ATOM 1481 C C . LYS A 1 185 ? 35.841 -10.529 21.550 1.00 37.84 380 LYS A C 1
ATOM 1482 O O . LYS A 1 185 ? 36.727 -9.945 22.177 1.00 35.75 380 LYS A O 1
ATOM 1488 N N . VAL A 1 186 ? 34.663 -9.977 21.256 1.00 34.02 381 VAL A N 1
ATOM 1489 C CA . VAL A 1 186 ? 34.348 -8.578 21.660 1.00 33.44 381 VAL A CA 1
ATOM 1490 C C . VAL A 1 186 ? 34.128 -8.548 23.180 1.00 33.99 381 VAL A C 1
ATOM 1491 O O . VAL A 1 186 ? 34.660 -7.651 23.816 1.00 35.63 381 VAL A O 1
ATOM 1495 N N . ARG A 1 187 ? 33.373 -9.502 23.701 1.00 34.22 382 ARG A N 1
ATOM 1496 C CA . ARG A 1 187 ? 33.115 -9.625 25.157 1.00 37.56 382 ARG A CA 1
ATOM 1497 C C . ARG A 1 187 ? 34.443 -9.828 25.912 1.00 41.35 382 ARG A C 1
ATOM 1498 O O . ARG A 1 187 ? 34.597 -9.251 26.989 1.00 36.62 382 ARG A O 1
ATOM 1506 N N . ARG A 1 188 ? 35.369 -10.603 25.352 1.00 39.30 383 ARG A N 1
ATOM 1507 C CA A ARG A 1 188 ? 36.712 -10.730 25.985 0.54 39.74 383 ARG A CA 1
ATOM 1508 C CA B ARG A 1 188 ? 36.711 -10.731 25.987 0.46 39.76 383 ARG A CA 1
ATOM 1509 C C . ARG A 1 188 ? 37.495 -9.390 26.047 1.00 42.41 383 ARG A C 1
ATOM 1510 O O . ARG A 1 188 ? 38.155 -8.858 27.050 1.00 38.77 383 ARG A O 1
ATOM 1525 N N . ALA A 1 189 ? 37.398 -8.662 24.935 1.00 37.05 384 ALA A N 1
ATOM 1526 C CA . ALA A 1 189 ? 38.087 -7.351 24.893 1.00 41.31 384 ALA A CA 1
ATOM 1527 C C . ALA A 1 189 ? 37.392 -6.360 25.821 1.00 36.71 384 ALA A C 1
ATOM 1528 O O . ALA A 1 189 ? 38.022 -5.398 26.249 1.00 37.15 384 ALA A O 1
ATOM 1530 N N . ALA A 1 190 ? 36.121 -6.606 26.092 1.00 35.99 385 ALA A N 1
ATOM 1531 C CA . ALA A 1 190 ? 35.361 -5.748 27.022 1.00 35.75 385 ALA A CA 1
ATOM 1532 C C . ALA A 1 190 ? 35.536 -6.195 28.478 1.00 36.88 385 ALA A C 1
ATOM 1533 O O . ALA A 1 190 ? 35.300 -5.361 29.348 1.00 36.99 385 ALA A O 1
ATOM 1535 N N . LYS A 1 191 ? 35.940 -7.442 28.717 1.00 37.74 386 LYS A N 1
ATOM 1536 C CA . LYS A 1 191 ? 35.974 -8.006 30.099 1.00 38.80 386 LYS A CA 1
ATOM 1537 C C . LYS A 1 191 ? 36.705 -7.090 31.092 1.00 39.70 386 LYS A C 1
ATOM 1538 O O . LYS A 1 191 ? 36.155 -6.861 32.166 1.00 40.07 386 LYS A O 1
ATOM 1544 N N . PRO A 1 192 ? 37.887 -6.530 30.783 1.00 45.02 387 PRO A N 1
ATOM 1545 C CA . PRO A 1 192 ? 38.519 -5.626 31.725 1.00 41.02 387 PRO A CA 1
ATOM 1546 C C . PRO A 1 192 ? 37.557 -4.557 32.294 1.00 42.41 387 PRO A C 1
ATOM 1547 O O . PRO A 1 192 ? 37.533 -4.369 33.520 1.00 41.13 387 PRO A O 1
ATOM 1551 N N . PHE A 1 193 ? 36.746 -3.920 31.444 1.00 38.99 388 PHE A N 1
ATOM 1552 C CA . PHE A 1 193 ? 35.775 -2.883 31.906 1.00 38.40 388 PHE A CA 1
ATOM 1553 C C . PHE A 1 193 ? 34.610 -3.553 32.615 1.00 38.23 388 PHE A C 1
ATOM 1554 O O . PHE A 1 193 ? 34.192 -3.076 33.670 1.00 38.57 388 PHE A O 1
ATOM 1562 N N . ILE A 1 194 ? 34.090 -4.621 32.032 1.00 37.78 389 ILE A N 1
ATOM 1563 C CA . ILE A 1 194 ? 32.887 -5.295 32.598 1.00 37.63 389 ILE A CA 1
ATOM 1564 C C . ILE A 1 194 ? 33.182 -5.797 34.024 1.00 38.97 389 ILE A C 1
ATOM 1565 O O . ILE A 1 194 ? 32.304 -5.665 34.872 1.00 39.09 389 ILE A O 1
ATOM 1570 N N . THR A 1 195 ? 34.379 -6.342 34.245 1.00 40.06 390 THR A N 1
ATOM 1571 C CA . THR A 1 195 ? 34.760 -6.875 35.577 1.00 41.48 390 THR A CA 1
ATOM 1572 C C . THR A 1 195 ? 34.701 -5.737 36.558 1.00 41.85 390 THR A C 1
ATOM 1573 O O . THR A 1 195 ? 34.086 -5.888 37.614 1.00 43.34 390 THR A O 1
ATOM 1577 N N . TRP A 1 196 ? 35.267 -4.609 36.181 1.00 41.59 391 TRP A N 1
ATOM 1578 C CA . TRP A 1 196 ? 35.226 -3.425 37.055 1.00 46.90 391 TRP A CA 1
ATOM 1579 C C . TRP A 1 196 ? 33.774 -3.059 37.360 1.00 46.54 391 TRP A C 1
ATOM 1580 O O . TRP A 1 196 ? 33.469 -2.750 38.515 1.00 43.82 391 TRP A O 1
ATOM 1591 N N . LEU A 1 197 ? 32.910 -3.079 36.347 1.00 42.16 392 LEU A N 1
ATOM 1592 C CA . LEU A 1 197 ? 31.505 -2.654 36.537 1.00 40.51 392 LEU A CA 1
ATOM 1593 C C . LEU A 1 197 ? 30.795 -3.643 37.458 1.00 44.59 392 LEU A C 1
ATOM 1594 O O . LEU A 1 197 ? 30.094 -3.190 38.363 1.00 42.28 392 LEU A O 1
ATOM 1599 N N . GLU A 1 198 ? 30.990 -4.933 37.216 1.00 45.02 393 GLU A N 1
ATOM 1600 C CA . GLU A 1 198 ? 30.302 -5.978 38.009 1.00 42.82 393 GLU A CA 1
ATOM 1601 C C . GLU A 1 198 ? 30.723 -5.807 39.472 1.00 47.94 393 GLU A C 1
ATOM 1602 O O . GLU A 1 198 ? 29.874 -5.979 40.351 1.00 60.08 393 GLU A O 1
ATOM 1608 N N . THR A 1 199 ? 31.980 -5.443 39.697 1.00 47.35 394 THR A N 1
ATOM 1609 C CA . THR A 1 199 ? 32.492 -5.307 41.077 1.00 54.93 394 THR A CA 1
ATOM 1610 C C . THR A 1 199 ? 31.945 -4.023 41.664 1.00 52.91 394 THR A C 1
ATOM 1611 O O . THR A 1 199 ? 31.520 -4.035 42.820 1.00 58.29 394 THR A O 1
ATOM 1615 N N . ALA A 1 200 ? 31.909 -2.960 40.869 1.00 52.85 395 ALA A N 1
ATOM 1616 C CA . ALA A 1 200 ? 31.391 -1.666 41.355 1.00 54.50 395 ALA A CA 1
ATOM 1617 C C . ALA A 1 200 ? 29.910 -1.797 41.713 1.00 61.29 395 ALA A C 1
ATOM 1618 O O . ALA A 1 200 ? 29.476 -1.178 42.697 1.00 59.08 395 ALA A O 1
ATOM 1620 N N . GLU A 1 201 ? 29.167 -2.583 40.929 1.00 56.78 396 GLU A N 1
ATOM 1621 C CA . GLU A 1 201 ? 27.722 -2.800 41.203 1.00 54.81 396 GLU A CA 1
ATOM 1622 C C . GLU A 1 201 ? 27.580 -3.706 42.435 1.00 57.38 396 GLU A C 1
ATOM 1623 O O . GLU A 1 201 ? 26.655 -3.468 43.238 1.00 66.89 396 GLU A O 1
ATOM 1629 N N . SER A 1 202 ? 28.462 -4.700 42.572 1.00 56.13 397 SER A N 1
ATOM 1630 C CA . SER A 1 202 ? 28.437 -5.575 43.774 1.00 60.00 397 SER A CA 1
ATOM 1631 C C . SER A 1 202 ? 28.709 -4.721 45.019 1.00 63.82 397 SER A C 1
ATOM 1632 O O . SER A 1 202 ? 28.007 -4.914 46.035 1.00 64.70 397 SER A O 1
ATOM 1635 N N . ASP A 1 203 ? 29.681 -3.808 44.933 1.00 65.20 398 ASP A N 1
ATOM 1636 C CA . ASP A 1 203 ? 29.991 -2.900 46.073 1.00 67.91 398 ASP A CA 1
ATOM 1637 C C . ASP A 1 203 ? 28.821 -1.935 46.286 1.00 67.43 398 ASP A C 1
ATOM 1638 O O . ASP A 1 203 ? 28.676 -1.431 47.421 1.00 71.85 398 ASP A O 1
ATOM 1643 N N . ASP A 1 204 ? 28.032 -1.681 45.235 1.00 30.00 399 ASP A N 1
ATOM 1644 C CA . ASP A 1 204 ? 26.884 -0.735 45.330 1.00 30.00 399 ASP A CA 1
ATOM 1645 C C . ASP A 1 204 ? 27.407 0.649 45.727 1.00 30.00 399 ASP A C 1
ATOM 1646 O O . ASP A 1 204 ? 28.366 1.106 45.068 1.00 30.00 399 ASP A O 1
ATOM 1651 N N . GLY B 1 1 ? -13.848 56.196 -8.730 1.00 49.32 196 GLY B N 1
ATOM 1652 C CA . GLY B 1 1 ? -15.160 55.625 -8.423 1.00 49.23 196 GLY B CA 1
ATOM 1653 C C . GLY B 1 1 ? -15.461 55.682 -6.944 1.00 49.03 196 GLY B C 1
ATOM 1654 O O . GLY B 1 1 ? -14.716 56.330 -6.211 1.00 49.13 196 GLY B O 1
ATOM 1655 N N . PRO B 1 2 ? -16.513 54.997 -6.483 1.00 48.81 197 PRO B N 1
ATOM 1656 C CA . PRO B 1 2 ? -16.889 55.078 -5.084 1.00 48.76 197 PRO B CA 1
ATOM 1657 C C . PRO B 1 2 ? -15.776 54.726 -4.073 1.00 47.47 197 PRO B C 1
ATOM 1658 O O . PRO B 1 2 ? -15.760 55.268 -2.967 1.00 47.71 197 PRO B O 1
ATOM 1662 N N . LEU B 1 3 ? -14.853 53.848 -4.460 1.00 46.21 198 LEU B N 1
ATOM 1663 C CA . LEU B 1 3 ? -13.791 53.370 -3.540 1.00 45.01 198 LEU B CA 1
ATOM 1664 C C . LEU B 1 3 ? -12.761 54.448 -3.197 1.00 45.51 198 LEU B C 1
ATOM 1665 O O . LEU B 1 3 ? -12.347 54.497 -2.042 1.00 45.14 198 LEU B O 1
ATOM 1670 N N . GLY B 1 4 ? -12.346 55.246 -4.167 1.00 46.40 199 GLY B N 1
ATOM 1671 C CA . GLY B 1 4 ? -11.235 56.175 -3.941 1.00 46.78 199 GLY B CA 1
ATOM 1672 C C . GLY B 1 4 ? -9.933 55.465 -4.230 1.00 45.56 199 GLY B C 1
ATOM 1673 O O . GLY B 1 4 ? -9.927 54.229 -4.178 1.00 44.29 199 GLY B O 1
ATOM 1674 N N . SER B 1 5 ? -8.870 56.205 -4.491 1.00 46.00 200 SER B N 1
ATOM 1675 C CA . SER B 1 5 ? -7.583 55.596 -4.896 1.00 45.13 200 SER B CA 1
ATOM 1676 C C . SER B 1 5 ? -7.047 54.609 -3.843 1.00 48.52 200 SER B C 1
ATOM 1677 O O . SER B 1 5 ? -6.671 53.504 -4.232 1.00 42.56 200 SER B O 1
ATOM 1680 N N . GLU B 1 6 ? -7.025 54.995 -2.571 1.00 43.79 201 GLU B N 1
ATOM 1681 C CA . GLU B 1 6 ? -6.403 54.145 -1.526 1.00 42.56 201 GLU B CA 1
ATOM 1682 C C . GLU B 1 6 ? -7.115 52.796 -1.452 1.00 41.43 201 GLU B C 1
ATOM 1683 O O . GLU B 1 6 ? -6.430 51.779 -1.562 1.00 40.24 201 GLU B O 1
ATOM 1689 N N . LEU B 1 7 ? -8.429 52.805 -1.270 1.00 41.85 202 LEU B N 1
ATOM 1690 C CA . LEU B 1 7 ? -9.174 51.539 -1.131 1.00 40.92 202 LEU B CA 1
ATOM 1691 C C . LEU B 1 7 ? -9.013 50.717 -2.431 1.00 40.34 202 LEU B C 1
ATOM 1692 O O . LEU B 1 7 ? -8.896 49.493 -2.322 1.00 39.18 202 LEU B O 1
ATOM 1697 N N . SER B 1 8 ? -8.985 51.377 -3.592 1.00 41.18 203 SER B N 1
ATOM 1698 C CA . SER B 1 8 ? -8.860 50.667 -4.890 1.00 44.69 203 SER B CA 1
ATOM 1699 C C . SER B 1 8 ? -7.484 50.003 -4.986 1.00 39.72 203 SER B C 1
ATOM 1700 O O . SER B 1 8 ? -7.430 48.850 -5.398 1.00 38.79 203 SER B O 1
ATOM 1703 N N . ARG B 1 9 ? -6.444 50.730 -4.618 1.00 39.93 204 ARG B N 1
ATOM 1704 C CA . ARG B 1 9 ? -5.072 50.182 -4.631 1.00 43.28 204 ARG B CA 1
ATOM 1705 C C . ARG B 1 9 ? -5.006 48.953 -3.706 1.00 37.72 204 ARG B C 1
ATOM 1706 O O . ARG B 1 9 ? -4.420 47.953 -4.116 1.00 36.76 204 ARG B O 1
ATOM 1714 N N . GLN B 1 10 ? -5.625 49.036 -2.533 1.00 37.74 205 GLN B N 1
ATOM 1715 C CA . GLN B 1 10 ? -5.610 47.924 -1.554 1.00 36.62 205 GLN B CA 1
ATOM 1716 C C . GLN B 1 10 ? -6.377 46.709 -2.101 1.00 35.95 205 GLN B C 1
ATOM 1717 O O . GLN B 1 10 ? -5.871 45.593 -1.961 1.00 34.86 205 GLN B O 1
ATOM 1723 N N . ILE B 1 11 ? -7.548 46.932 -2.689 1.00 36.64 206 ILE B N 1
ATOM 1724 C CA . ILE B 1 11 ? -8.350 45.822 -3.270 1.00 36.14 206 ILE B CA 1
ATOM 1725 C C . ILE B 1 11 ? -7.540 45.166 -4.413 1.00 35.56 206 ILE B C 1
ATOM 1726 O O . ILE B 1 11 ? -7.556 43.931 -4.506 1.00 34.62 206 ILE B O 1
ATOM 1731 N N . LYS B 1 12 ? -6.813 45.966 -5.185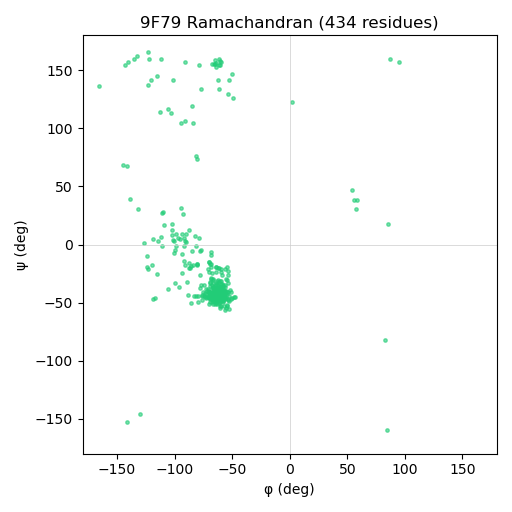 1.00 36.14 207 LYS B N 1
ATOM 1732 C CA . LYS B 1 12 ? -5.966 45.435 -6.275 1.00 40.86 207 LYS B CA 1
ATOM 1733 C C . LYS B 1 12 ? -4.808 44.614 -5.672 1.00 38.05 207 LYS B C 1
ATOM 1734 O O . LYS B 1 12 ? -4.537 43.535 -6.201 1.00 33.79 207 LYS B O 1
ATOM 1740 N N . ALA B 1 13 ? -4.198 45.109 -4.600 1.00 34.51 208 ALA B N 1
ATOM 1741 C CA . ALA B 1 13 ? -3.086 44.397 -3.923 1.00 39.17 208 ALA B CA 1
ATOM 1742 C C . ALA B 1 13 ? -3.578 43.069 -3.346 1.00 32.53 208 ALA B C 1
ATOM 1743 O O . ALA B 1 13 ? -2.878 42.068 -3.514 1.00 31.64 208 ALA B O 1
ATOM 1745 N N . ALA B 1 14 ? -4.758 43.070 -2.739 1.00 32.73 209 ALA B N 1
ATOM 1746 C CA . ALA B 1 14 ? -5.334 41.838 -2.167 1.00 32.52 209 ALA B CA 1
ATOM 1747 C C . ALA B 1 14 ? -5.585 40.813 -3.276 1.00 31.51 209 ALA B C 1
ATOM 1748 O O . ALA B 1 14 ? -5.228 39.649 -3.098 1.00 30.59 209 ALA B O 1
ATOM 1750 N N . ALA B 1 15 ? -6.179 41.252 -4.380 1.00 32.25 210 ALA B N 1
ATOM 1751 C CA . ALA B 1 15 ? -6.459 40.351 -5.520 1.00 32.00 210 ALA B CA 1
ATOM 1752 C C . ALA B 1 15 ? -5.157 39.751 -6.069 1.00 31.33 210 ALA B C 1
ATOM 1753 O O . ALA B 1 15 ? -5.142 38.547 -6.287 1.00 30.62 210 ALA B O 1
ATOM 1755 N N . SER B 1 16 ? -4.121 40.562 -6.224 1.00 31.60 211 SER B N 1
ATOM 1756 C CA . SER B 1 16 ? -2.826 40.086 -6.761 1.00 31.10 211 SER B CA 1
ATOM 1757 C C . SER B 1 16 ? -2.215 39.051 -5.802 1.00 30.02 211 SER B C 1
ATOM 1758 O O . SER B 1 16 ? -1.754 38.018 -6.284 1.00 29.38 211 SER B O 1
ATOM 1761 N N . THR B 1 17 ? -2.243 39.341 -4.503 1.00 29.86 212 THR B N 1
ATOM 1762 C CA . THR B 1 17 ? -1.701 38.414 -3.490 1.00 28.91 212 THR B CA 1
ATOM 1763 C C . THR B 1 17 ? -2.461 37.100 -3.559 1.00 28.29 212 THR B C 1
ATOM 1764 O O . THR B 1 17 ? -1.807 36.054 -3.620 1.00 27.53 212 THR B O 1
ATOM 1768 N N . LEU B 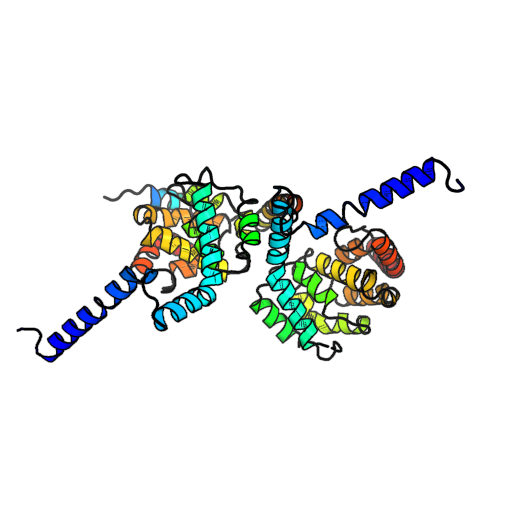1 18 ? -3.785 37.156 -3.604 1.00 28.70 213 LEU B N 1
ATOM 1769 C CA . LEU B 1 18 ? -4.620 35.940 -3.684 1.00 28.26 213 LEU B CA 1
ATOM 1770 C C . LEU B 1 18 ? -4.310 35.167 -4.979 1.00 28.02 213 LEU B C 1
ATOM 1771 O O . LEU B 1 18 ? -4.154 33.939 -4.900 1.00 27.30 213 LEU B O 1
ATOM 1776 N N . GLU B 1 19 ? -4.207 35.860 -6.113 1.00 28.65 214 GLU B N 1
ATOM 1777 C CA A GLU B 1 19 ? -3.820 35.189 -7.388 0.54 28.50 214 GLU B CA 1
ATOM 1778 C CA B GLU B 1 19 ? -3.822 35.187 -7.388 0.46 28.50 214 GLU B CA 1
ATOM 1779 C C . GLU B 1 19 ? -2.424 34.503 -7.272 1.00 27.74 214 GLU B C 1
ATOM 1780 O O . GLU B 1 19 ? -2.068 33.324 -7.737 1.00 27.25 214 GLU B O 1
ATOM 1791 N N . ASP B 1 20 ? -1.510 35.218 -6.617 1.00 27.70 215 ASP B N 1
ATOM 1792 C CA A ASP B 1 20 ? -0.156 34.630 -6.400 0.45 27.77 215 ASP B CA 1
ATOM 1793 C CA B ASP B 1 20 ? -0.155 34.633 -6.394 0.55 27.76 215 ASP B CA 1
ATOM 1794 C C . ASP B 1 20 ? -0.150 33.333 -5.552 1.00 29.85 215 ASP B C 1
ATOM 1795 O O . ASP B 1 20 ? 0.592 32.260 -5.691 1.00 28.44 215 ASP B O 1
ATOM 1804 N N . ILE B 1 21 ? -1.053 33.330 -4.580 1.00 26.86 216 ILE B N 1
ATOM 1805 C CA . ILE B 1 21 ? -1.170 32.129 -3.710 1.00 25.38 216 ILE B CA 1
ATOM 1806 C C . ILE B 1 21 ? -1.754 30.990 -4.557 1.00 29.82 216 ILE B C 1
ATOM 1807 O O . ILE B 1 21 ? -1.260 29.869 -4.443 1.00 24.52 216 ILE B O 1
ATOM 1812 N N . GLU B 1 22 ? -2.753 31.298 -5.376 1.00 25.76 217 GLU B N 1
ATOM 1813 C CA . GLU B 1 22 ? -3.383 30.279 -6.246 1.00 26.46 217 GLU B CA 1
ATOM 1814 C C . GLU B 1 22 ? -2.318 29.650 -7.164 1.00 31.68 217 GLU B C 1
ATOM 1815 O O . GLU B 1 22 ? -2.330 28.439 -7.313 1.00 29.66 217 GLU B O 1
ATOM 1821 N N . VAL B 1 23 ? -1.445 30.466 -7.733 1.00 30.65 218 VAL B N 1
ATOM 1822 C CA . VAL B 1 23 ? -0.416 29.965 -8.689 1.00 31.70 218 VAL B CA 1
ATOM 1823 C C . VAL B 1 23 ? 0.632 29.126 -7.930 1.00 27.54 218 VAL B C 1
ATOM 1824 O O . VAL B 1 23 ? 1.041 28.097 -8.455 1.00 29.11 218 VAL B O 1
ATOM 1828 N N . LYS B 1 24 ? 1.031 29.570 -6.748 1.00 28.66 219 LYS B N 1
ATOM 1829 C CA . LYS B 1 24 ? 2.027 28.835 -5.934 1.00 40.80 219 LYS B CA 1
ATOM 1830 C C . LYS B 1 24 ? 1.461 27.433 -5.637 1.00 38.04 219 LYS B C 1
ATOM 1831 O O . LYS B 1 24 ? 2.192 26.466 -5.794 1.00 26.63 219 LYS B O 1
ATOM 1837 N N . ASP B 1 25 ? 0.190 27.364 -5.273 1.00 32.93 220 ASP B N 1
ATOM 1838 C CA . ASP B 1 25 ? -0.485 26.083 -4.965 1.00 25.98 220 ASP B CA 1
ATOM 1839 C C . ASP B 1 25 ? -0.651 25.248 -6.233 1.00 32.31 220 ASP B C 1
ATOM 1840 O O . ASP B 1 25 ? -0.397 24.047 -6.178 1.00 27.55 220 ASP B O 1
ATOM 1845 N N . ASP B 1 26 ? -1.076 25.884 -7.322 1.00 31.17 221 ASP B N 1
ATOM 1846 C CA . ASP B 1 26 ? -1.259 25.172 -8.613 1.00 29.56 221 ASP B CA 1
ATOM 1847 C C . ASP B 1 26 ? 0.074 24.603 -9.111 1.00 35.92 221 ASP B C 1
ATOM 1848 O O . ASP B 1 26 ? 0.042 23.527 -9.691 1.00 32.72 221 ASP B O 1
ATOM 1853 N N . GLU B 1 27 ? 1.184 25.294 -8.882 1.00 27.62 222 GLU B N 1
ATOM 1854 C CA . GLU B 1 27 ? 2.491 24.868 -9.452 1.00 28.88 222 GLU B CA 1
ATOM 1855 C C . GLU B 1 27 ? 3.400 24.158 -8.420 1.00 37.98 222 GLU B C 1
ATOM 1856 O O . GLU B 1 27 ? 4.591 23.972 -8.723 1.00 31.39 222 GLU B O 1
ATOM 1862 N N . TRP B 1 28 ? 2.862 23.781 -7.264 1.00 32.15 223 TRP B N 1
ATOM 1863 C CA . TRP B 1 28 ? 3.679 23.185 -6.174 1.00 35.83 223 TRP B CA 1
ATOM 1864 C C . TRP B 1 28 ? 4.414 21.940 -6.664 1.00 27.18 223 TRP B C 1
ATOM 1865 O O . TRP B 1 28 ? 5.600 21.846 -6.407 1.00 32.51 223 TRP B O 1
ATOM 1876 N N . ALA B 1 29 ? 3.733 21.083 -7.403 1.00 25.48 224 ALA B N 1
ATOM 1877 C CA . ALA B 1 29 ? 4.299 19.776 -7.824 1.00 36.80 224 ALA B CA 1
ATOM 1878 C C . ALA B 1 29 ? 5.424 19.899 -8.853 1.00 40.26 224 ALA B C 1
ATOM 1879 O O . ALA B 1 29 ? 6.098 18.890 -9.069 1.00 36.79 224 ALA B O 1
ATOM 1881 N N . VAL B 1 30 ? 5.585 21.066 -9.483 1.00 32.18 225 VAL B N 1
ATOM 1882 C CA . VAL B 1 30 ? 6.679 21.282 -10.478 1.00 31.91 225 VAL B CA 1
ATOM 1883 C C . VAL B 1 30 ? 7.653 22.325 -9.923 1.00 36.26 225 VAL B C 1
ATOM 1884 O O . VAL B 1 30 ? 8.607 22.680 -10.623 1.00 30.79 225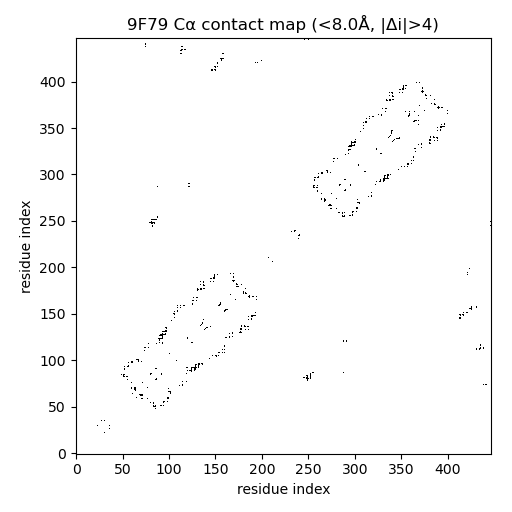 VAL B O 1
ATOM 1888 N N . ASP B 1 31 ? 7.404 22.783 -8.703 1.00 25.24 226 ASP B N 1
ATOM 1889 C CA . ASP B 1 31 ? 8.271 23.829 -8.106 1.00 25.92 226 ASP B CA 1
ATOM 1890 C C . ASP B 1 31 ? 9.492 23.168 -7.462 1.00 36.20 226 ASP B C 1
ATOM 1891 O O . ASP B 1 31 ? 9.354 22.637 -6.362 1.00 28.08 226 ASP B O 1
ATOM 1896 N N . MET B 1 32 ? 10.641 23.266 -8.117 1.00 33.96 227 MET B N 1
ATOM 1897 C CA . MET B 1 32 ? 11.875 22.626 -7.613 1.00 28.77 227 MET B CA 1
ATOM 1898 C C . MET B 1 32 ? 12.855 23.704 -7.161 1.00 22.35 227 MET B C 1
ATOM 1899 O O . MET B 1 32 ? 14.053 23.455 -7.182 1.00 32.67 227 MET B O 1
ATOM 1904 N N . SER B 1 33 ? 12.333 24.852 -6.756 1.00 27.87 228 SER B N 1
ATOM 1905 C CA . SER B 1 33 ? 13.185 25.897 -6.143 1.00 36.54 228 SER B CA 1
ATOM 1906 C C . SER B 1 33 ? 13.723 25.377 -4.805 1.00 45.46 228 SER B C 1
ATOM 1907 O O . SER B 1 33 ? 13.073 24.523 -4.207 1.00 33.90 228 SER B O 1
ATOM 1910 N N . GLU B 1 34 ? 14.855 25.908 -4.367 1.00 46.28 229 GLU B N 1
ATOM 1911 C CA . GLU B 1 34 ? 15.428 25.532 -3.055 1.00 46.30 229 GLU B CA 1
ATOM 1912 C C . GLU B 1 34 ? 14.370 25.763 -1.972 1.00 38.69 229 GLU B C 1
ATOM 1913 O O . GLU B 1 34 ? 14.246 24.921 -1.087 1.00 45.58 229 GLU B O 1
ATOM 1919 N N . GLU B 1 35 ? 13.621 26.857 -2.075 1.00 37.56 230 GLU B N 1
ATOM 1920 C CA A GLU B 1 35 ? 12.596 27.163 -1.041 0.50 37.24 230 GLU B CA 1
ATOM 1921 C CA B GLU B 1 35 ? 12.575 27.176 -1.064 0.50 37.36 230 GLU B CA 1
ATOM 1922 C C . GLU B 1 35 ? 11.414 26.147 -0.984 1.00 43.35 230 GLU B C 1
ATOM 1923 O O . GLU B 1 35 ? 10.762 25.695 0.065 1.00 38.69 230 GLU B O 1
ATOM 1934 N N . ALA B 1 36 ? 11.018 25.708 -2.173 1.00 28.29 231 ALA B N 1
ATOM 1935 C CA . ALA B 1 36 ? 9.928 24.710 -2.212 1.00 31.74 231 ALA B CA 1
ATOM 1936 C C . ALA B 1 36 ? 10.439 23.357 -1.694 1.00 31.05 231 ALA B C 1
ATOM 1937 O O . ALA B 1 36 ? 9.685 22.666 -1.009 1.00 34.42 231 ALA B O 1
ATOM 1939 N N . ILE B 1 37 ? 11.672 23.021 -2.037 1.00 30.18 232 ILE B N 1
ATOM 1940 C CA . ILE B 1 37 ? 12.260 21.721 -1.598 1.00 32.92 232 ILE B CA 1
ATOM 1941 C C . ILE B 1 37 ? 12.405 21.788 -0.069 1.00 39.58 232 ILE B C 1
ATOM 1942 O O . ILE B 1 37 ? 11.899 20.887 0.592 1.00 33.39 232 ILE B O 1
ATOM 1947 N N . ARG B 1 38 ? 13.021 22.855 0.442 1.00 38.63 233 ARG B N 1
ATOM 1948 C CA . ARG B 1 38 ? 13.196 23.062 1.907 1.00 39.44 233 ARG B CA 1
ATOM 1949 C C . ARG B 1 38 ? 11.836 22.981 2.618 1.00 38.50 233 ARG B C 1
ATOM 1950 O O . ARG B 1 38 ? 11.751 22.331 3.658 1.00 37.62 233 ARG B O 1
ATOM 1958 N N . ALA B 1 39 ? 10.811 23.581 2.043 1.00 33.36 234 ALA B N 1
ATOM 1959 C CA . ALA B 1 39 ? 9.497 23.582 2.702 1.00 43.27 234 ALA B CA 1
ATOM 1960 C C . ALA B 1 39 ? 8.949 22.156 2.793 1.00 40.08 234 ALA B C 1
ATOM 1961 O O . ALA B 1 39 ? 8.449 21.782 3.849 1.00 25.23 234 ALA B O 1
ATOM 1963 N N . ARG B 1 40 ? 8.993 21.418 1.683 1.00 30.86 235 ARG B N 1
ATOM 1964 C CA . ARG B 1 40 ? 8.420 20.049 1.669 1.00 40.26 235 ARG B CA 1
ATOM 1965 C C . ARG B 1 40 ? 9.276 19.153 2.590 1.00 40.97 235 ARG B C 1
ATOM 1966 O O . ARG B 1 40 ? 8.695 18.287 3.246 1.00 36.53 235 ARG B O 1
ATOM 1974 N N . ALA B 1 41 ? 10.586 19.360 2.597 1.00 28.72 236 ALA B N 1
ATOM 1975 C CA . ALA B 1 41 ? 11.495 18.594 3.470 1.00 33.82 236 ALA B CA 1
ATOM 1976 C C . ALA B 1 41 ? 11.180 18.874 4.946 1.00 30.57 236 ALA B C 1
ATOM 1977 O O . ALA B 1 41 ? 11.110 17.938 5.737 1.00 25.89 236 ALA B O 1
ATOM 1979 N N . LYS B 1 42 ? 10.970 20.143 5.277 1.00 26.64 237 LYS B N 1
ATOM 1980 C CA . LYS B 1 42 ? 10.656 20.524 6.679 1.00 31.64 237 LYS B CA 1
ATOM 1981 C C . LYS B 1 42 ? 9.329 19.874 7.120 1.00 28.20 237 LYS B C 1
ATOM 1982 O O . LYS B 1 42 ? 9.295 19.334 8.227 1.00 38.29 237 LYS B O 1
ATOM 1988 N N . GLU B 1 43 ? 8.303 19.892 6.282 1.00 26.43 238 GLU B N 1
ATOM 1989 C CA . GLU B 1 43 ? 7.032 19.234 6.656 1.00 26.80 238 GLU B CA 1
ATOM 1990 C C . GLU B 1 43 ? 7.245 17.711 6.825 1.00 35.79 238 GLU B C 1
ATOM 1991 O O . GLU B 1 43 ? 6.650 17.136 7.733 1.00 23.50 238 GLU B O 1
ATOM 1997 N N . LEU B 1 44 ? 8.021 17.097 5.931 1.00 27.85 239 LEU B N 1
ATOM 1998 C CA . LEU B 1 44 ? 8.308 15.642 6.038 1.00 29.57 239 LEU B CA 1
ATOM 1999 C C . LEU B 1 44 ? 8.980 15.360 7.400 1.00 24.80 239 LEU B C 1
ATOM 2000 O O . LEU B 1 44 ? 8.580 14.410 8.052 1.00 27.12 239 LEU B O 1
ATOM 2005 N N . GLU B 1 45 ? 9.935 16.190 7.789 1.00 18.76 240 GLU B N 1
ATOM 2006 C CA . GLU B 1 45 ? 10.651 16.030 9.072 1.00 20.44 240 GLU B CA 1
ATOM 2007 C C . GLU B 1 45 ? 9.658 16.114 10.247 1.00 28.24 240 GLU B C 1
ATOM 2008 O O . GLU B 1 45 ? 9.722 15.246 11.123 1.00 22.39 240 GLU B O 1
ATOM 2014 N N . VAL B 1 46 ? 8.752 17.093 10.217 1.00 19.15 241 VAL B N 1
ATOM 2015 C CA . VAL B 1 46 ? 7.732 17.257 11.290 1.00 25.00 241 VAL B CA 1
ATOM 2016 C C . VAL B 1 46 ? 6.793 16.048 11.239 1.00 34.52 241 VAL B C 1
ATOM 2017 O O . VAL B 1 46 ? 6.520 15.478 12.305 1.00 29.18 241 VAL B O 1
ATOM 2021 N N . ASN B 1 47 ? 6.375 15.653 10.042 1.00 19.07 242 ASN B N 1
ATOM 2022 C CA . ASN B 1 47 ? 5.431 14.523 9.923 1.00 25.35 242 ASN B CA 1
ATOM 2023 C C . ASN B 1 47 ? 6.093 13.294 10.561 1.00 35.14 242 ASN B C 1
ATOM 2024 O O . ASN B 1 47 ? 5.425 12.595 11.335 1.00 26.54 242 ASN B O 1
ATOM 2029 N N . SER B 1 48 ? 7.374 13.085 10.264 1.00 26.21 243 SER B N 1
ATOM 2030 C CA . SER B 1 48 ? 8.122 11.900 10.752 1.00 27.36 243 SER B CA 1
ATOM 2031 C C . SER B 1 48 ? 8.288 11.954 12.279 1.00 27.54 243 SER B C 1
ATOM 2032 O O . SER B 1 48 ? 8.148 10.901 12.913 1.00 26.58 243 SER B O 1
ATOM 2035 N N . GLU B 1 49 ? 8.562 13.133 12.822 1.00 22.50 244 GLU B N 1
ATOM 2036 C CA . GLU B 1 49 ? 8.663 13.312 14.289 1.00 31.10 244 GLU B CA 1
ATOM 2037 C C . GLU B 1 49 ? 7.328 12.907 14.946 1.00 33.00 244 GLU B C 1
ATOM 2038 O O . GLU B 1 49 ? 7.375 12.454 16.086 1.00 31.85 244 GLU B O 1
ATOM 2044 N N . LEU B 1 50 ? 6.218 13.000 14.222 1.00 23.24 245 LEU B N 1
ATOM 2045 C CA . LEU B 1 50 ? 4.879 12.735 14.790 1.00 22.81 245 LEU B CA 1
ATOM 2046 C C . LEU B 1 50 ? 4.306 11.358 14.443 1.00 27.56 245 LEU B C 1
ATOM 2047 O O . LEU B 1 50 ? 3.167 11.112 14.830 1.00 22.33 245 LEU B O 1
ATOM 2052 N N . THR B 1 51 ? 5.054 10.510 13.748 1.00 21.95 246 THR B N 1
ATOM 2053 C CA . THR B 1 51 ? 4.476 9.229 13.272 1.00 35.49 246 THR B CA 1
ATOM 2054 C C . THR B 1 51 ? 3.884 8.413 14.421 1.00 21.92 246 THR B C 1
ATOM 2055 O O . THR B 1 51 ? 2.716 8.046 14.321 1.00 23.89 246 THR B O 1
ATOM 2059 N N . GLN B 1 52 ? 4.655 8.138 15.466 1.00 20.41 247 GLN B N 1
ATOM 2060 C CA . GLN B 1 52 ? 4.185 7.263 16.579 1.00 28.17 247 GLN B CA 1
ATOM 2061 C C . GLN B 1 52 ? 3.047 7.958 17.366 1.00 26.19 247 GLN B C 1
ATOM 2062 O O . GLN B 1 52 ? 2.059 7.289 17.675 1.00 21.72 247 GLN B O 1
ATOM 2068 N N . LEU B 1 53 ? 3.184 9.256 17.619 1.00 21.24 248 LEU B N 1
ATOM 2069 C CA . LEU B 1 53 ? 2.136 10.030 18.337 1.00 21.81 248 LEU B CA 1
ATOM 2070 C C . LEU B 1 53 ? 0.818 9.985 17.550 1.00 22.35 248 LEU B C 1
ATOM 2071 O O . LEU B 1 53 ? -0.210 9.764 18.165 1.00 22.22 248 LEU B O 1
ATOM 2076 N N . ASP B 1 54 ? 0.882 10.168 16.233 1.00 21.76 249 ASP B N 1
ATOM 2077 C CA . ASP B 1 54 ? -0.319 10.120 15.361 1.00 23.76 249 ASP B CA 1
ATOM 2078 C C . ASP B 1 54 ? -0.949 8.725 15.408 1.00 21.67 249 ASP B C 1
ATOM 2079 O O . ASP B 1 54 ? -2.156 8.626 15.564 1.00 26.10 249 ASP B O 1
ATOM 2084 N N . GLU B 1 55 ? -0.132 7.689 15.263 1.00 21.94 250 GLU B N 1
ATOM 2085 C CA . GLU B 1 55 ? -0.633 6.295 15.354 1.00 31.67 250 GLU B CA 1
ATOM 2086 C C . GLU B 1 55 ? -1.322 6.071 16.716 1.00 27.53 250 GLU B C 1
ATOM 2087 O O . GLU B 1 55 ? -2.388 5.473 16.728 1.00 25.24 250 GLU B O 1
ATOM 2093 N N . TYR B 1 56 ? -0.724 6.567 17.795 1.00 26.94 251 TYR B N 1
ATOM 2094 C CA . TYR B 1 56 ? -1.323 6.432 19.157 1.00 24.32 251 TYR B CA 1
ATOM 2095 C C . TYR B 1 56 ? -2.682 7.139 19.190 1.00 23.72 251 TYR B C 1
ATOM 2096 O O . TYR B 1 56 ? -3.678 6.551 19.604 1.00 26.15 251 TYR B O 1
ATOM 2105 N N . GLY B 1 57 ? -2.712 8.382 18.724 1.00 23.39 252 GLY B N 1
ATOM 2106 C CA . GLY B 1 57 ? -3.962 9.156 18.702 1.00 29.97 252 GLY B CA 1
ATOM 2107 C C . GLY B 1 57 ? -5.040 8.502 17.866 1.00 31.94 252 GLY B C 1
ATOM 2108 O O . GLY B 1 57 ? -6.172 8.412 18.337 1.00 27.50 252 GLY B O 1
ATOM 2109 N N . GLU B 1 58 ? -4.691 8.070 16.660 1.00 31.07 253 GLU B N 1
ATOM 2110 C CA . GLU B 1 58 ? -5.694 7.461 15.757 1.00 33.12 253 GLU B CA 1
ATOM 2111 C C . GLU B 1 58 ? -6.270 6.201 16.430 1.00 31.25 253 GLU B C 1
ATOM 2112 O O . GLU B 1 58 ? -7.477 5.999 16.346 1.00 32.53 253 GLU B O 1
ATOM 2118 N N . TRP B 1 59 ? -5.412 5.395 17.045 1.00 24.60 254 TRP B N 1
ATOM 2119 C CA . TRP B 1 59 ? -5.861 4.160 17.734 1.00 33.10 254 TRP B CA 1
ATOM 2120 C C . TRP B 1 59 ? -6.835 4.519 18.848 1.00 35.02 254 TRP B C 1
ATOM 2121 O O . TRP B 1 59 ? -7.889 3.898 18.933 1.00 34.56 254 TRP B O 1
ATOM 2132 N N . ILE B 1 60 ? -6.499 5.530 19.637 1.00 32.09 255 ILE B N 1
ATOM 2133 C CA . ILE B 1 60 ? -7.422 5.994 20.711 1.00 37.99 255 ILE B CA 1
ATOM 2134 C C . ILE B 1 60 ? -8.769 6.378 20.083 1.00 39.06 255 ILE B C 1
ATOM 2135 O O . ILE B 1 60 ? -9.778 5.815 20.492 1.00 46.75 255 ILE B O 1
ATOM 2140 N N . LEU B 1 61 ? -8.757 7.236 19.071 1.00 37.88 256 LEU B N 1
ATOM 2141 C CA . LEU B 1 61 ? -10.009 7.766 18.468 1.00 39.04 256 LEU B CA 1
ATOM 2142 C C . LEU B 1 61 ? -10.815 6.645 17.808 1.00 36.65 256 LEU B C 1
ATOM 2143 O O . LEU B 1 61 ? -12.029 6.616 18.004 1.00 52.07 256 LEU B O 1
ATOM 2148 N N . GLU B 1 62 ? -10.154 5.733 17.114 1.00 38.48 257 GLU B N 1
ATOM 2149 C CA . GLU B 1 62 ? -10.853 4.593 16.467 1.00 42.69 257 GLU B CA 1
ATOM 2150 C C . GLU B 1 62 ? -11.451 3.653 17.518 1.00 52.59 257 GLU B C 1
ATOM 2151 O O . GLU B 1 62 ? -12.617 3.289 17.363 1.00 54.72 257 GLU B O 1
ATOM 2157 N N . GLN B 1 63 ? -10.663 3.265 18.520 1.00 51.63 258 GLN B N 1
ATOM 2158 C CA . GLN B 1 63 ? -11.119 2.308 19.559 1.00 47.51 258 GLN B CA 1
ATOM 2159 C C . GLN B 1 63 ? -12.273 2.921 20.356 1.00 54.19 258 GLN B C 1
ATOM 2160 O O . GLN B 1 63 ? -13.184 2.175 20.731 1.00 65.82 258 GLN B O 1
ATOM 2166 N N . ALA B 1 64 ? -12.217 4.222 20.615 1.00 54.87 259 ALA B N 1
ATOM 2167 C CA . ALA B 1 64 ? -13.259 4.906 21.404 1.00 50.94 259 ALA B CA 1
ATOM 2168 C C . ALA B 1 64 ? -14.473 5.183 20.535 1.00 58.59 259 ALA B C 1
ATOM 2169 O O . ALA B 1 64 ? -15.600 4.879 20.950 1.00 66.87 259 ALA B O 1
ATOM 2171 N N . GLY B 1 65 ? -14.253 5.766 19.364 1.00 57.73 260 GLY B N 1
ATOM 2172 C CA . GLY B 1 65 ? -15.400 6.160 18.526 1.00 55.29 260 GLY B CA 1
ATOM 2173 C C . GLY B 1 65 ? -15.932 7.498 18.994 1.00 61.98 260 GLY B C 1
ATOM 2174 O O . GLY B 1 65 ? -15.260 8.092 19.859 1.00 68.11 260 GLY B O 1
ATOM 2175 N N . ASP B 1 67 ? -18.070 7.898 21.625 1.00 59.59 262 ASP B N 1
ATOM 2176 C CA . ASP B 1 67 ? -18.278 7.793 23.093 1.00 66.75 262 ASP B CA 1
ATOM 2177 C C . ASP B 1 67 ? -16.974 7.342 23.750 1.00 66.16 262 ASP B C 1
ATOM 2178 O O . ASP B 1 67 ? -16.480 6.263 23.396 1.00 66.65 262 ASP B O 1
ATOM 2183 N N . LYS B 1 68 ? -16.468 8.128 24.696 1.00 63.72 263 LYS B N 1
ATOM 2184 C CA . LYS B 1 68 ? -15.176 7.805 25.351 1.00 60.07 263 LYS B CA 1
ATOM 2185 C C . LYS B 1 68 ? -15.388 6.758 26.460 1.00 64.77 263 LYS B C 1
ATOM 2186 O O . LYS B 1 68 ? -14.400 6.388 27.099 1.00 64.63 263 LYS B O 1
ATOM 2192 N N . GLU B 1 69 ? -16.623 6.316 26.695 1.00 64.19 264 GLU B N 1
ATOM 2193 C CA . GLU B 1 69 ? -16.856 5.213 27.662 1.00 61.42 264 GLU B CA 1
ATOM 2194 C C . GLU B 1 69 ? -16.232 3.937 27.089 1.00 64.30 264 GLU B C 1
ATOM 2195 O O . GLU B 1 69 ? -15.751 3.114 27.889 1.00 68.56 264 GLU B O 1
ATOM 2201 N N . ASN B 1 70 ? -16.248 3.790 25.762 1.00 61.17 265 ASN B N 1
ATOM 2202 C CA . ASN B 1 70 ? -15.647 2.616 25.079 1.00 63.80 265 ASN B CA 1
ATOM 2203 C C . ASN B 1 70 ? -14.144 2.840 24.917 1.00 64.31 265 ASN B C 1
ATOM 2204 O O . ASN B 1 70 ? -13.502 2.028 24.233 1.00 59.50 265 ASN B O 1
ATOM 2209 N N . LEU B 1 71 ? -13.618 3.914 25.512 1.00 64.98 266 LEU B N 1
ATOM 2210 C CA . LEU B 1 71 ? -12.166 4.199 25.461 1.00 50.63 266 LEU B CA 1
ATOM 2211 C C . LEU B 1 71 ? -11.469 2.921 25.877 1.00 47.40 266 LEU B C 1
ATOM 2212 O O . LEU B 1 71 ? -12.026 2.184 26.704 1.00 54.82 266 LEU B O 1
ATOM 2217 N N . PRO B 1 72 ? -10.285 2.611 25.334 1.00 46.93 267 PRO B N 1
ATOM 2218 C CA . PRO B 1 72 ? -9.576 1.445 25.805 1.00 48.47 267 PRO B CA 1
ATOM 2219 C C . PRO B 1 72 ? -9.261 1.657 27.282 1.00 38.64 267 PRO B C 1
ATOM 2220 O O . PRO B 1 72 ? -9.285 2.796 27.760 1.00 46.27 267 PRO B O 1
ATOM 2224 N N . SER B 1 73 ? -9.003 0.570 27.987 1.00 45.36 268 SER B N 1
ATOM 2225 C CA . SER B 1 73 ? -8.651 0.625 29.426 1.00 54.39 268 SER B CA 1
ATOM 2226 C C . SER B 1 73 ? -7.319 1.354 29.645 1.00 52.02 268 SER B C 1
ATOM 2227 O O . SER B 1 73 ? -6.517 1.420 28.706 1.00 35.68 268 SER B O 1
ATOM 2230 N N . ASP B 1 74 ? -7.109 1.849 30.859 1.00 37.21 269 ASP B N 1
ATOM 2231 C CA . ASP B 1 74 ? -5.837 2.520 31.207 1.00 35.91 269 ASP B CA 1
ATOM 2232 C C . ASP B 1 74 ? -4.691 1.544 30.930 1.00 34.69 269 ASP B C 1
ATOM 2233 O O . ASP B 1 74 ? -3.677 1.957 30.379 1.00 31.11 269 ASP B O 1
ATOM 2238 N N . VAL B 1 75 ? -4.888 0.283 31.295 1.00 32.81 270 VAL B N 1
ATOM 2239 C CA . VAL B 1 75 ? -3.854 -0.759 31.077 1.00 32.56 270 VAL B CA 1
ATOM 2240 C C . VAL B 1 75 ? -3.558 -0.857 29.572 1.00 31.48 270 VAL B C 1
ATOM 2241 O O . VAL B 1 75 ? -2.388 -0.883 29.211 1.00 30.75 270 VAL B O 1
ATOM 2245 N N . GLU B 1 76 ? -4.599 -0.883 28.745 1.00 32.69 271 GLU B N 1
ATOM 2246 C CA . GLU B 1 76 ? -4.438 -0.972 27.267 1.00 40.00 271 GLU B CA 1
ATOM 2247 C C . GLU B 1 76 ? -3.803 0.324 26.728 1.00 29.44 271 GLU B C 1
ATOM 2248 O O . GLU B 1 76 ? -2.905 0.228 25.894 1.00 28.60 271 GLU B O 1
ATOM 2254 N N . LEU B 1 77 ? -4.230 1.470 27.242 1.00 29.55 272 LEU B N 1
ATOM 2255 C CA . LEU B 1 77 ? -3.627 2.763 26.839 1.00 28.67 272 LEU B CA 1
ATOM 2256 C C . LEU B 1 77 ? -2.114 2.733 27.107 1.00 28.22 272 LEU B C 1
ATOM 2257 O O . LEU B 1 77 ? -1.361 3.146 26.224 1.00 27.34 272 LEU B O 1
ATOM 2262 N N . TYR B 1 78 ? -1.701 2.237 28.275 1.00 28.89 273 TYR B N 1
ATOM 2263 C CA . TYR B 1 78 ? -0.258 2.214 28.642 1.00 28.61 273 TYR B CA 1
ATOM 2264 C C . TYR B 1 78 ? 0.497 1.213 27.765 1.00 28.16 273 TYR B C 1
ATOM 2265 O O . TYR B 1 78 ? 1.593 1.525 27.320 1.00 27.47 273 TYR B O 1
ATOM 2274 N N . LYS B 1 79 ? -0.077 0.033 27.572 1.00 28.61 274 LYS B N 1
ATOM 2275 C CA . LYS B 1 79 ? 0.577 -1.032 26.780 1.00 33.84 274 LYS B CA 1
ATOM 2276 C C . LYS B 1 79 ? 0.787 -0.547 25.336 1.00 32.47 274 LYS B C 1
ATOM 2277 O O . LYS B 1 79 ? 1.866 -0.765 24.793 1.00 26.72 274 LYS B O 1
ATOM 2283 N N . LYS B 1 80 ? -0.225 0.103 24.776 1.00 28.78 275 LYS B N 1
ATOM 2284 C CA . LYS B 1 80 ? -0.127 0.619 23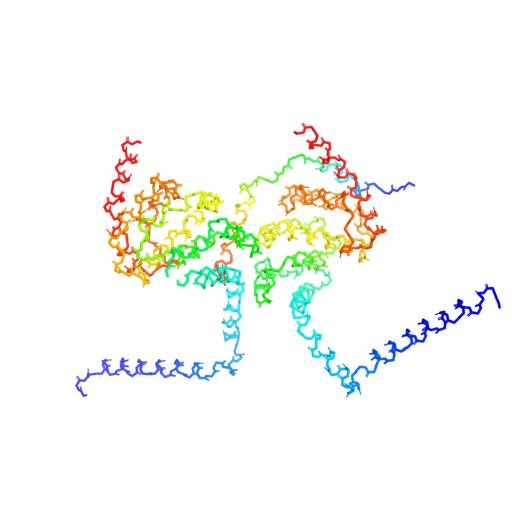.388 1.00 28.49 275 LYS B CA 1
ATOM 2285 C C . LYS B 1 80 ? 0.953 1.708 23.324 1.00 31.12 275 LYS B C 1
ATOM 2286 O O . LYS B 1 80 ? 1.705 1.720 22.349 1.00 29.38 275 LYS B O 1
ATOM 2292 N N . ALA B 1 81 ? 1.018 2.558 24.340 1.00 25.77 276 ALA B N 1
ATOM 2293 C CA . ALA B 1 81 ? 2.037 3.617 24.387 1.00 25.25 276 ALA B CA 1
ATOM 2294 C C . ALA B 1 81 ? 3.427 2.987 24.374 1.00 25.06 276 ALA B C 1
ATOM 2295 O O . ALA B 1 81 ? 4.284 3.476 23.642 1.00 24.41 276 ALA B O 1
ATOM 2297 N N . ALA B 1 82 ? 3.622 1.935 25.170 1.00 25.69 277 ALA B N 1
ATOM 2298 C CA . ALA B 1 82 ? 4.931 1.247 25.242 1.00 25.63 277 ALA B CA 1
ATOM 2299 C C . ALA B 1 82 ? 5.245 0.578 23.899 1.00 29.36 277 ALA B C 1
ATOM 2300 O O . ALA B 1 82 ? 6.379 0.652 23.449 1.00 31.19 277 ALA B O 1
ATOM 2302 N N . GLU B 1 83 ? 4.241 -0.016 23.275 1.00 26.59 278 GLU B N 1
ATOM 2303 C CA . GLU B 1 83 ? 4.415 -0.672 21.956 1.00 31.92 278 GLU B CA 1
ATOM 2304 C C . GLU B 1 83 ? 4.834 0.350 20.879 1.00 31.73 278 GLU B C 1
ATOM 2305 O O . GLU B 1 83 ? 5.701 0.003 20.081 1.00 28.44 278 GLU B O 1
ATOM 2311 N N . LEU B 1 84 ? 4.276 1.565 20.903 1.00 30.04 279 LEU B N 1
ATOM 2312 C CA . LEU B 1 84 ? 4.553 2.611 19.877 1.00 26.42 279 LEU B CA 1
ATOM 2313 C C . LEU B 1 84 ? 5.746 3.480 20.292 1.00 28.61 279 LEU B C 1
ATOM 2314 O O . LEU B 1 84 ? 6.067 4.421 19.563 1.00 26.25 279 LEU B O 1
ATOM 2319 N N . ASP B 1 85 ? 6.366 3.167 21.427 1.00 31.48 280 ASP B N 1
ATOM 2320 C CA . ASP B 1 85 ? 7.545 3.917 21.942 1.00 30.20 280 ASP B CA 1
ATOM 2321 C C . ASP B 1 85 ? 7.246 5.409 22.170 1.00 27.53 280 ASP B C 1
ATOM 2322 O O . ASP B 1 85 ? 8.150 6.207 21.949 1.00 32.64 280 ASP B O 1
ATOM 2327 N N . VAL B 1 86 ? 6.054 5.752 22.652 1.00 23.18 281 VAL B N 1
ATOM 2328 C CA . VAL B 1 86 ? 5.682 7.176 22.909 1.00 23.14 281 VAL B CA 1
ATOM 2329 C C . VAL B 1 86 ? 5.802 7.561 24.400 1.00 23.80 281 VAL B C 1
ATOM 2330 O O . VAL B 1 86 ? 5.684 8.747 24.705 1.00 23.87 281 VAL B O 1
ATOM 2334 N N . LEU B 1 87 ? 6.067 6.594 25.286 1.00 24.33 282 LEU B N 1
ATOM 2335 C CA . LEU B 1 87 ? 6.167 6.842 26.748 1.00 27.54 282 LEU B CA 1
ATOM 2336 C C . LEU B 1 87 ? 7.296 7.839 27.043 1.00 32.27 282 LEU B C 1
ATOM 2337 O O . LEU B 1 87 ? 7.170 8.606 27.991 1.00 25.43 282 LEU B O 1
ATOM 2342 N N . ASN B 1 88 ? 8.344 7.828 26.231 1.00 26.92 283 ASN B N 1
ATOM 2343 C CA . ASN B 1 88 ? 9.513 8.703 26.494 1.00 32.88 283 ASN B CA 1
ATOM 2344 C C . ASN B 1 88 ? 9.338 10.036 25.759 1.00 30.47 283 ASN B C 1
ATOM 2345 O O . ASN B 1 88 ? 10.255 10.850 25.808 1.00 30.02 283 ASN B O 1
ATOM 2350 N N . ASP B 1 89 ? 8.177 10.236 25.145 1.00 23.71 284 ASP B N 1
ATOM 2351 C CA . ASP B 1 89 ? 7.901 11.494 24.404 1.00 23.34 284 ASP B CA 1
ATOM 2352 C C . ASP B 1 89 ? 6.982 12.399 25.231 1.00 25.48 284 ASP B C 1
ATOM 2353 O O . ASP B 1 89 ? 5.822 12.069 25.407 1.00 24.00 284 ASP B O 1
ATOM 2358 N N . PRO B 1 90 ? 7.489 13.553 25.683 1.00 28.01 285 PRO B N 1
ATOM 2359 C CA . PRO B 1 90 ? 6.682 14.482 26.467 1.00 29.48 285 PRO B CA 1
ATOM 2360 C C . PRO B 1 90 ? 5.389 14.938 25.780 1.00 27.01 285 PRO B C 1
ATOM 2361 O O . PRO B 1 90 ? 4.449 15.312 26.473 1.00 24.84 285 PRO B O 1
ATOM 2365 N N . LYS B 1 91 ? 5.326 14.820 24.456 1.00 23.67 286 LYS B N 1
ATOM 2366 C CA . LYS B 1 91 ? 4.120 15.234 23.687 1.00 24.91 286 LYS B CA 1
ATOM 2367 C C . LYS B 1 91 ? 2.995 14.187 23.792 1.00 24.77 286 LYS B C 1
ATOM 2368 O O . LYS B 1 91 ? 1.903 14.472 23.321 1.00 23.71 286 LYS B O 1
ATOM 2374 N N . ILE B 1 92 ? 3.253 13.044 24.424 1.00 23.87 287 ILE B N 1
ATOM 2375 C CA . ILE B 1 92 ? 2.153 12.065 24.656 1.00 26.61 287 ILE B CA 1
ATOM 2376 C C . ILE B 1 92 ? 1.010 12.770 25.425 1.00 24.87 287 ILE B C 1
ATOM 2377 O O . ILE B 1 92 ? -0.140 12.465 25.152 1.00 25.08 287 ILE B O 1
ATOM 2382 N N . GLY B 1 93 ? 1.347 13.698 26.320 1.00 25.26 288 GLY B N 1
ATOM 2383 C CA . GLY B 1 93 ? 0.321 14.447 27.063 1.00 25.94 288 GLY B CA 1
ATOM 2384 C C . GLY B 1 93 ? -0.572 15.235 26.132 1.00 25.74 288 GLY B C 1
ATOM 2385 O O . GLY B 1 93 ? -1.775 15.246 26.368 1.00 26.25 288 GLY B O 1
ATOM 2386 N N . CYS B 1 94 ? 0.015 15.870 25.119 1.00 25.08 289 CYS B N 1
ATOM 2387 C CA . CYS B 1 94 ? -0.754 16.619 24.097 1.00 24.87 289 CYS B CA 1
ATOM 2388 C C . CYS B 1 94 ? -1.731 15.671 23.383 1.00 24.72 289 CYS B C 1
ATOM 2389 O O . CYS B 1 94 ? -2.907 16.025 23.283 1.00 25.05 289 CYS B O 1
ATOM 2392 N N . VAL B 1 95 ? -1.264 14.492 22.972 1.00 24.36 290 VAL B N 1
ATOM 2393 C CA . VAL B 1 95 ? -2.153 13.509 22.292 1.00 24.32 290 VAL B CA 1
ATOM 2394 C C . VAL B 1 95 ? -3.300 13.123 23.240 1.00 25.14 290 VAL B C 1
ATOM 2395 O O . VAL B 1 95 ? -4.454 13.245 22.840 1.00 25.96 290 VAL B O 1
ATOM 2399 N N . LEU B 1 96 ? -2.967 12.695 24.452 1.00 25.61 291 LEU B N 1
ATOM 2400 C CA . LEU B 1 96 ? -4.004 12.183 25.386 1.00 26.56 291 LEU B CA 1
ATOM 2401 C C . LEU B 1 96 ? -5.078 13.252 25.664 1.00 27.29 291 LEU B C 1
ATOM 2402 O O . LEU B 1 96 ? -6.254 12.946 25.529 1.00 27.98 291 LEU B O 1
ATOM 2407 N N . ALA B 1 97 ? -4.658 14.465 25.968 1.00 26.99 292 ALA B N 1
ATOM 2408 C CA . ALA B 1 97 ? -5.609 15.557 26.280 1.00 27.59 292 ALA B CA 1
ATOM 2409 C C . ALA B 1 97 ? -6.549 15.833 25.103 1.00 31.18 292 ALA B C 1
ATOM 2410 O O . ALA B 1 97 ? -7.694 16.196 25.354 1.00 28.07 292 ALA B O 1
ATOM 2412 N N . GLN B 1 98 ? -6.075 15.637 23.869 1.00 26.96 293 GLN B N 1
ATOM 2413 C CA . GLN B 1 98 ? -6.899 15.949 22.671 1.00 28.92 293 GLN B CA 1
ATOM 2414 C C . GLN B 1 98 ? -7.674 14.706 22.178 1.00 36.81 293 GLN B C 1
ATOM 2415 O O . GLN B 1 98 ? -8.538 14.881 21.320 1.00 33.95 293 GLN B O 1
ATOM 2421 N N . CYS B 1 99 ? -7.420 13.512 22.720 1.00 28.45 294 CYS B N 1
ATOM 2422 C CA . CYS B 1 99 ? -8.092 12.302 22.180 1.00 28.12 294 CYS B CA 1
ATOM 2423 C C . CYS B 1 99 ? -8.909 11.509 23.223 1.00 36.67 294 CYS B C 1
ATOM 2424 O O . CYS B 1 99 ? -9.773 10.741 22.798 1.00 37.32 294 CYS B O 1
ATOM 2427 N N . LEU B 1 100 ? -8.648 11.658 24.519 1.00 33.03 295 LEU B N 1
ATOM 2428 C CA . LEU B 1 100 ? -9.328 10.819 25.543 1.00 35.50 295 LEU B CA 1
ATOM 2429 C C . LEU B 1 100 ? -10.661 11.412 26.004 1.00 35.15 295 LEU B C 1
ATOM 2430 O O . LEU B 1 100 ? -11.468 10.647 26.521 1.00 37.38 295 LEU B O 1
ATOM 2435 N N . PHE B 1 101 ? -10.883 12.707 25.816 1.00 30.84 296 PHE B N 1
ATOM 2436 C CA . PHE B 1 101 ? -12.058 13.340 26.460 1.00 31.44 296 PHE B CA 1
ATOM 2437 C C . PHE B 1 101 ? -13.147 13.803 25.512 1.00 45.26 296 PHE B C 1
ATOM 2438 O O . PHE B 1 101 ? -12.917 14.005 24.313 1.00 33.71 296 PHE B O 1
ATOM 2446 N N . ASP B 1 102 ? -14.335 13.967 26.085 1.00 38.89 297 ASP B N 1
ATOM 2447 C CA . ASP B 1 102 ? -15.504 14.457 25.325 1.00 45.63 297 ASP B CA 1
ATOM 2448 C C . ASP B 1 102 ? -16.274 15.400 26.252 1.00 45.31 297 ASP B C 1
ATOM 2449 O O . ASP B 1 102 ? -15.658 15.961 27.165 1.00 41.04 297 ASP B O 1
ATOM 2454 N N . GLU B 1 103 ? -17.580 15.522 26.046 1.00 43.42 298 GLU B N 1
ATOM 2455 C CA . GLU B 1 103 ? -18.403 16.469 26.837 1.00 44.28 298 GLU B CA 1
ATOM 2456 C C . GLU B 1 103 ? -18.414 16.077 28.323 1.00 45.92 298 GLU B C 1
ATOM 2457 O O . GLU B 1 103 ? -18.677 16.965 29.140 1.00 50.99 298 GLU B O 1
ATOM 2463 N N . ASP B 1 104 ? -18.082 14.828 28.648 1.00 50.73 299 ASP B N 1
ATOM 2464 C CA . ASP B 1 104 ? -18.053 14.344 30.060 1.00 51.83 299 ASP B CA 1
ATOM 2465 C C . ASP B 1 104 ? -16.646 14.498 30.661 1.00 53.56 299 ASP B C 1
ATOM 2466 O O . ASP B 1 104 ? -16.337 13.785 31.626 1.00 49.41 299 ASP B O 1
ATOM 2471 N N . ILE B 1 105 ? -15.850 15.441 30.164 1.00 50.19 300 ILE B N 1
ATOM 2472 C CA . ILE B 1 105 ? -14.427 15.586 30.605 1.00 48.43 300 ILE B CA 1
ATOM 2473 C C . ILE B 1 105 ? -14.301 15.833 32.118 1.00 45.57 300 ILE B C 1
ATOM 2474 O O . ILE B 1 105 ? -13.335 15.341 32.700 1.00 44.35 300 ILE B O 1
ATOM 2479 N N . VAL B 1 106 ? -15.221 16.587 32.715 1.00 49.65 301 VAL B N 1
ATOM 2480 C CA . VAL B 1 106 ? -15.076 16.951 34.156 1.00 53.37 301 VAL B CA 1
ATOM 2481 C C . VAL B 1 106 ? -14.972 15.655 34.973 1.00 54.33 301 VAL B C 1
ATOM 2482 O O . VAL B 1 106 ? -14.136 15.601 35.882 1.00 58.21 301 VAL B O 1
ATOM 2486 N N . ASN B 1 107 ? -15.751 14.641 34.612 1.00 56.36 302 ASN B N 1
ATOM 2487 C CA . ASN B 1 107 ? -15.659 13.329 35.302 1.00 50.92 302 ASN B CA 1
ATOM 2488 C C . ASN B 1 107 ? -14.525 12.479 34.728 1.00 46.09 302 ASN B C 1
ATOM 2489 O O . ASN B 1 107 ? -13.806 11.869 35.524 1.00 47.98 302 ASN B O 1
ATOM 2494 N N . GLU B 1 108 ? -14.386 12.425 33.404 1.00 44.43 303 GLU B N 1
ATOM 2495 C CA . GLU B 1 108 ? -13.376 11.528 32.780 1.00 42.32 303 GLU B CA 1
ATOM 2496 C C . GLU B 1 108 ? -11.962 11.918 33.223 1.00 35.41 303 GLU B C 1
ATOM 2497 O O . GLU B 1 108 ? -11.138 11.024 33.359 1.00 37.76 303 GLU B O 1
ATOM 2503 N N . ILE B 1 109 ? -11.719 13.198 33.462 1.00 37.61 304 ILE B N 1
ATOM 2504 C CA . ILE B 1 109 ? -10.342 13.681 33.777 1.00 39.05 304 ILE B CA 1
ATOM 2505 C C . ILE B 1 109 ? -9.880 13.174 35.151 1.00 48.93 304 ILE B C 1
ATOM 2506 O O . ILE B 1 109 ? -8.717 13.408 35.481 1.00 47.84 304 ILE B O 1
ATOM 2511 N N . ALA B 1 110 ? -10.759 12.514 35.908 1.00 43.07 305 ALA B N 1
ATOM 2512 C CA . ALA B 1 110 ? -10.398 11.980 37.240 1.00 42.88 305 ALA B CA 1
ATOM 2513 C C . ALA B 1 110 ? -10.555 10.464 37.254 1.00 42.88 305 ALA B C 1
ATOM 2514 O O . ALA B 1 110 ? -10.343 9.880 38.308 1.00 38.37 305 ALA B O 1
ATOM 2516 N N . GLU B 1 111 ? -10.873 9.867 36.109 1.00 40.60 306 GLU B N 1
ATOM 2517 C CA . GLU B 1 111 ? -11.023 8.397 35.994 1.00 40.35 306 GLU B CA 1
ATOM 2518 C C . GLU B 1 111 ? -9.730 7.721 35.493 1.00 39.05 306 GLU B C 1
ATOM 2519 O O . GLU B 1 111 ? -9.770 6.502 35.316 1.00 36.53 306 GLU B O 1
ATOM 2525 N N . HIS B 1 112 ? -8.638 8.474 35.323 1.00 35.61 307 HIS B N 1
ATOM 2526 C CA . HIS B 1 112 ? -7.357 7.929 34.786 1.00 38.91 307 HIS B CA 1
ATOM 2527 C C . HIS B 1 112 ? -6.185 8.360 35.673 1.00 45.42 307 HIS B C 1
ATOM 2528 O O . HIS B 1 112 ? -5.063 8.460 35.165 1.00 35.32 307 HIS B O 1
ATOM 2535 N N . ASN B 1 113 ? -6.416 8.536 36.971 1.00 35.55 308 ASN B N 1
ATOM 2536 C CA . ASN B 1 113 ? -5.393 9.091 37.901 1.00 40.34 308 ASN B CA 1
ATOM 2537 C C . ASN B 1 113 ? -4.075 8.321 37.876 1.00 36.99 308 ASN B C 1
ATOM 2538 O O . ASN B 1 113 ? -3.031 8.947 37.723 1.00 34.61 308 ASN B O 1
ATOM 2543 N N . ALA B 1 114 ? -4.142 7.015 38.068 1.00 38.38 309 ALA B N 1
ATOM 2544 C CA . ALA B 1 114 ? -2.915 6.204 38.145 1.00 39.39 309 ALA B CA 1
ATOM 2545 C C . ALA B 1 114 ? -2.212 6.215 36.786 1.00 35.11 309 ALA B C 1
ATOM 2546 O O . ALA B 1 114 ? -0.987 6.210 36.764 1.00 33.59 309 ALA B O 1
ATOM 2548 N N . PHE B 1 115 ? -2.996 6.204 35.711 1.00 33.53 310 PHE B N 1
ATOM 2549 C CA . PHE B 1 115 ? -2.427 6.248 34.339 1.00 32.30 310 PHE B CA 1
ATOM 2550 C C . PHE B 1 115 ? -1.617 7.533 34.170 1.00 31.63 310 PHE B C 1
ATOM 2551 O O . PHE B 1 115 ? -0.451 7.468 33.803 1.00 30.94 310 PHE B O 1
ATOM 2559 N N . PHE B 1 116 ? -2.233 8.670 34.467 1.00 31.92 311 PHE B N 1
ATOM 2560 C CA . PHE B 1 116 ? -1.567 9.984 34.290 1.00 31.38 311 PHE B CA 1
ATOM 2561 C C . PHE B 1 116 ? -0.350 10.105 35.210 1.00 37.49 311 PHE B C 1
ATOM 2562 O O . PHE B 1 116 ? 0.664 10.643 34.774 1.00 30.99 311 PHE B O 1
ATOM 2570 N N . THR B 1 117 ? -0.447 9.602 36.443 1.00 32.67 312 THR B N 1
ATOM 2571 C CA . THR B 1 117 ? 0.673 9.643 37.411 1.00 33.07 312 THR B CA 1
ATOM 2572 C C . THR B 1 117 ? 1.829 8.844 36.847 1.00 36.50 312 THR B C 1
ATOM 2573 O O . THR B 1 117 ? 2.969 9.304 36.927 1.00 34.52 312 THR B O 1
ATOM 2577 N N . LYS B 1 118 ? 1.531 7.696 36.256 1.00 32.18 313 LYS B N 1
ATOM 2578 C CA . LYS B 1 118 ? 2.566 6.839 35.640 1.00 31.59 313 LYS B CA 1
ATOM 2579 C C . LYS B 1 118 ? 3.181 7.459 34.372 1.00 30.44 313 LYS B C 1
ATOM 2580 O O . LYS B 1 118 ? 4.383 7.293 34.189 1.00 35.67 313 LYS B O 1
ATOM 2586 N N . ILE B 1 119 ? 2.399 8.166 33.559 1.00 29.96 314 ILE B N 1
ATOM 2587 C CA . ILE B 1 119 ? 2.900 8.647 32.226 1.00 28.88 314 ILE B CA 1
ATOM 2588 C C . ILE B 1 119 ? 3.417 10.099 32.251 1.00 31.94 314 ILE B C 1
ATOM 2589 O O . ILE B 1 119 ? 4.382 10.360 31.541 1.00 28.22 314 ILE B O 1
ATOM 2594 N N . LEU B 1 120 ? 2.795 10.996 33.020 1.00 29.22 315 LEU B N 1
ATOM 2595 C CA . LEU B 1 120 ? 3.236 12.414 33.097 1.00 32.01 315 LEU B CA 1
ATOM 2596 C C . LEU B 1 120 ? 4.432 12.490 34.058 1.00 33.91 315 LEU B C 1
ATOM 2597 O O . LEU B 1 120 ? 4.278 13.054 35.145 1.00 31.50 315 LEU B O 1
ATOM 2602 N N . VAL B 1 121 ? 5.594 12.011 33.625 1.00 33.78 316 VAL B N 1
ATOM 2603 C CA . VAL B 1 121 ? 6.776 11.865 34.527 1.00 42.03 316 VAL B CA 1
ATOM 2604 C C . VAL B 1 121 ? 7.565 13.161 34.774 1.00 34.25 316 VAL B C 1
ATOM 2605 O O . VAL B 1 121 ? 8.351 13.171 35.725 1.00 33.25 316 VAL B O 1
ATOM 2609 N N . THR B 1 122 ? 7.391 14.180 33.938 1.00 29.19 317 THR B N 1
ATOM 2610 C CA . THR B 1 122 ? 8.126 15.447 34.103 1.00 33.90 317 THR B CA 1
ATOM 2611 C C . THR B 1 122 ? 7.192 16.614 33.929 1.00 31.82 317 THR B C 1
ATOM 2612 O O . THR B 1 122 ? 6.131 16.453 33.321 1.00 31.52 317 THR B O 1
ATOM 2616 N N . PRO B 1 123 ? 7.564 17.797 34.446 1.00 39.04 318 PRO B N 1
ATOM 2617 C CA . PRO B 1 123 ? 6.770 18.992 34.217 1.00 38.86 318 PRO B CA 1
ATOM 2618 C C . PRO B 1 123 ? 6.515 19.249 32.726 1.00 31.48 318 PRO B C 1
ATOM 2619 O O . PRO B 1 123 ? 5.444 19.739 32.387 1.00 32.39 318 PRO B O 1
ATOM 2623 N N . GLU B 1 124 ? 7.465 18.899 31.859 1.00 31.87 319 GLU B N 1
ATOM 2624 C CA A GLU B 1 124 ? 7.250 19.040 30.388 0.55 32.42 319 GLU B CA 1
ATOM 2625 C CA B GLU B 1 124 ? 7.252 19.037 30.388 0.45 32.42 319 GLU B CA 1
ATOM 2626 C C . GLU B 1 124 ? 6.032 18.228 29.853 1.00 26.95 319 GLU B C 1
ATOM 2627 O O . GLU B 1 124 ? 5.148 18.604 28.959 1.00 26.57 319 GLU B O 1
ATOM 2638 N N . TYR B 1 125 ? 5.872 17.030 30.421 1.00 27.12 320 TYR B N 1
ATOM 2639 C CA . TYR B 1 125 ? 4.689 16.202 30.052 1.00 26.97 320 TYR B CA 1
ATOM 2640 C C . TYR B 1 125 ? 3.401 16.911 30.501 1.00 27.52 320 TYR B C 1
ATOM 2641 O O . TYR B 1 125 ? 2.415 16.928 29.774 1.00 27.27 320 TYR B O 1
ATOM 2650 N N . GLU B 1 126 ? 3.435 17.475 31.705 1.00 28.35 321 GLU B N 1
ATOM 2651 C CA . GLU B 1 126 ? 2.266 18.200 32.265 1.00 29.00 321 GLU B CA 1
ATOM 2652 C C . GLU B 1 126 ? 1.956 19.435 31.403 1.00 28.69 321 GLU B C 1
ATOM 2653 O O . GLU B 1 126 ? 0.789 19.670 31.122 1.00 28.81 321 GLU B O 1
ATOM 2659 N N . LYS B 1 127 ? 2.986 20.185 31.040 1.00 28.38 322 LYS B N 1
ATOM 2660 C CA . LYS B 1 127 ? 2.815 21.378 30.174 1.00 30.77 322 LYS B CA 1
ATOM 2661 C C . LYS B 1 127 ? 2.147 20.950 28.860 1.00 28.89 322 LYS B C 1
ATOM 2662 O O . LYS B 1 127 ? 1.208 21.614 28.447 1.00 27.36 322 LYS B O 1
ATOM 2668 N N . ASN B 1 128 ? 2.595 19.838 28.280 1.00 26.68 323 ASN B N 1
ATOM 2669 C CA . ASN B 1 128 ? 2.022 19.326 27.008 1.00 26.01 323 ASN B CA 1
ATOM 2670 C C . ASN B 1 128 ? 0.560 18.916 27.216 1.00 26.37 323 ASN B C 1
ATOM 2671 O O . ASN B 1 128 ? -0.253 19.195 26.345 1.00 26.14 323 ASN B O 1
ATOM 2676 N N . PHE B 1 129 ? 0.260 18.283 28.347 1.00 27.00 324 PHE B N 1
ATOM 2677 C CA . PHE B 1 129 ? -1.141 17.898 28.661 1.00 27.49 324 PHE B CA 1
ATOM 2678 C C . PHE B 1 129 ? -1.995 19.157 28.724 1.00 27.96 324 PHE B C 1
ATOM 2679 O O . PHE B 1 129 ? -3.052 19.194 28.121 1.00 27.98 324 PHE B O 1
ATOM 2687 N N . MET B 1 130 ? -1.515 20.157 29.447 1.00 28.40 325 MET B N 1
ATOM 2688 C CA . MET B 1 130 ? -2.264 21.431 29.621 1.00 28.93 325 MET B CA 1
ATOM 2689 C C . MET B 1 130 ? -2.431 22.129 28.253 1.00 28.32 325 MET B C 1
ATOM 2690 O O . MET B 1 130 ? -3.495 22.683 28.004 1.00 28.61 325 MET B O 1
ATOM 2695 N N . GLY B 1 131 ? -1.415 22.063 27.402 1.00 27.52 326 GLY B N 1
ATOM 2696 C CA . GLY B 1 131 ? -1.543 22.613 26.038 1.00 27.06 326 GLY B CA 1
ATOM 2697 C C . GLY B 1 131 ? -2.630 21.899 25.273 1.00 26.71 326 GLY B C 1
ATOM 2698 O O . GLY B 1 131 ? -3.386 22.574 24.567 1.00 26.76 326 GLY B O 1
ATOM 2699 N N . GLY B 1 132 ? -2.700 20.576 25.413 1.00 26.54 327 GLY B N 1
ATOM 2700 C CA . GLY B 1 132 ? -3.738 19.779 24.748 1.00 26.44 327 GLY B CA 1
ATOM 2701 C C . GLY B 1 132 ? -5.123 20.164 25.220 1.00 27.26 327 GLY B C 1
ATOM 2702 O O . GLY B 1 132 ? -6.031 20.209 24.395 1.00 27.27 327 GLY B O 1
ATOM 2703 N N . ILE B 1 133 ? -5.269 20.415 26.519 1.00 28.04 328 ILE B N 1
ATOM 2704 C CA . ILE B 1 133 ? -6.570 20.869 27.090 1.00 28.94 328 ILE B CA 1
ATOM 2705 C C . ILE B 1 133 ? -6.911 22.243 26.485 1.00 29.02 328 ILE B C 1
ATOM 2706 O O . ILE B 1 133 ? -8.036 22.418 26.059 1.00 29.41 328 ILE B O 1
ATOM 2711 N N . GLU B 1 134 ? -5.936 23.139 26.429 1.00 28.73 329 GLU B N 1
ATOM 2712 C CA . GLU B 1 134 ? -6.125 24.499 25.859 1.00 29.44 329 GLU B CA 1
ATOM 2713 C C . GLU B 1 134 ? -6.638 24.376 24.415 1.00 32.63 329 GLU B C 1
ATOM 2714 O O . GLU B 1 134 ? -7.486 25.170 24.022 1.00 29.01 329 GLU B O 1
ATOM 2720 N N . ARG B 1 135 ? -6.157 23.375 23.681 1.00 28.91 330 ARG B N 1
ATOM 2721 C CA . ARG B 1 135 ? -6.606 23.148 22.290 1.00 27.06 330 ARG B CA 1
ATOM 2722 C C . ARG B 1 135 ? -7.995 22.514 22.309 1.00 29.24 330 ARG B C 1
ATOM 2723 O O . ARG B 1 135 ? -8.843 22.979 21.557 1.00 27.71 330 ARG B O 1
ATOM 2731 N N . PHE B 1 136 ? -8.190 21.482 23.126 1.00 27.81 331 PHE B N 1
ATOM 2732 C CA . PHE B 1 136 ? -9.492 20.775 23.205 1.00 33.15 331 PHE B CA 1
ATOM 2733 C C . PHE B 1 136 ? -10.614 21.789 23.487 1.00 33.49 331 PHE B C 1
ATOM 2734 O O . PHE B 1 136 ? -11.625 21.745 22.809 1.00 30.47 331 PHE B O 1
ATOM 2742 N N . LEU B 1 137 ? -10.415 22.663 24.466 1.00 32.04 332 LEU B N 1
ATOM 2743 C CA . LEU B 1 137 ? -11.465 23.628 24.880 1.00 30.73 332 LEU B CA 1
ATOM 2744 C C . LEU B 1 137 ? -11.412 24.894 24.008 1.00 40.31 332 LEU B C 1
ATOM 2745 O O . LEU B 1 137 ? -12.450 25.266 23.473 1.00 39.72 332 LEU B O 1
ATOM 2750 N N . GLY B 1 138 ? -10.240 25.495 23.859 1.00 32.86 333 GLY B N 1
ATOM 2751 C CA . GLY B 1 138 ? -10.090 26.771 23.143 1.00 32.61 333 GLY B CA 1
ATOM 2752 C C . GLY B 1 138 ? -10.344 26.694 21.660 1.00 34.30 333 GLY B C 1
ATOM 2753 O O . GLY B 1 138 ? -10.769 27.707 21.105 1.00 35.94 333 GLY B O 1
ATOM 2754 N N . LEU B 1 139 ? -10.083 25.548 21.034 1.00 39.54 334 LEU B N 1
ATOM 2755 C CA . LEU B 1 139 ? -10.208 25.462 19.563 1.00 37.37 334 LEU B CA 1
ATOM 2756 C C . LEU B 1 139 ? -11.282 24.461 19.152 1.00 38.47 334 LEU B C 1
ATOM 2757 O O . LEU B 1 139 ? -12.094 24.818 18.307 1.00 39.69 334 LEU B O 1
ATOM 2762 N N . GLU B 1 140 ? -11.312 23.276 19.749 1.00 35.51 335 GLU B N 1
ATOM 2763 C CA . GLU B 1 140 ? -12.203 22.208 19.228 1.00 39.15 335 GLU B CA 1
ATOM 2764 C C . GLU B 1 140 ? -13.580 22.132 19.908 1.00 40.00 335 GLU B C 1
ATOM 2765 O O . GLU B 1 140 ? -14.493 21.590 19.283 1.00 48.68 335 GLU B O 1
ATOM 2771 N N . HIS B 1 141 ? -13.708 22.605 21.139 1.00 39.37 336 HIS B N 1
ATOM 2772 C CA . HIS B 1 141 ? -14.993 22.481 21.882 1.00 41.73 336 HIS B CA 1
ATOM 2773 C C . HIS B 1 141 ? -15.165 23.738 22.741 1.00 41.93 336 HIS B C 1
ATOM 2774 O O . HIS B 1 141 ? -15.122 23.635 23.967 1.00 35.95 336 HIS B O 1
ATOM 2781 N N . LYS B 1 142 ? -15.379 24.891 22.103 1.00 42.50 337 LYS B N 1
ATOM 2782 C CA . LYS B 1 142 ? -15.422 26.185 22.833 1.00 43.99 337 LYS B CA 1
ATOM 2783 C C . LYS B 1 142 ? -16.616 26.208 23.806 1.00 44.85 337 LYS B C 1
ATOM 2784 O O . LYS B 1 142 ? -16.546 26.915 24.811 1.00 44.79 337 LYS B O 1
ATOM 2790 N N . ASP B 1 143 ? -17.627 25.400 23.538 1.00 45.75 338 ASP B N 1
ATOM 2791 C CA . ASP B 1 143 ? -18.797 25.297 24.443 1.00 46.69 338 ASP B CA 1
ATOM 2792 C C . ASP B 1 143 ? -18.401 24.746 25.812 1.00 42.82 338 ASP B C 1
ATOM 2793 O O . ASP B 1 143 ? -19.185 24.934 26.746 1.00 49.17 338 ASP B O 1
ATOM 2798 N N . LEU B 1 144 ? -17.246 24.087 25.925 1.00 41.84 339 LEU B N 1
ATOM 2799 C CA . LEU B 1 144 ? -16.874 23.424 27.198 1.00 41.06 339 LEU B CA 1
ATOM 2800 C C . 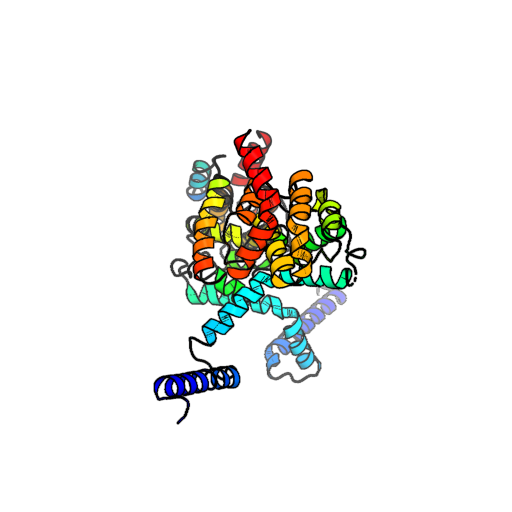LEU B 1 144 ? -15.909 24.302 27.999 1.00 45.26 339 LEU B C 1
ATOM 2801 O O . LEU B 1 144 ? -15.556 23.930 29.119 1.00 47.29 339 LEU B O 1
ATOM 2806 N N . ILE B 1 145 ? -15.544 25.448 27.453 1.00 47.94 340 ILE B N 1
ATOM 2807 C CA . ILE B 1 145 ? -14.629 26.380 28.172 1.00 44.88 340 ILE B CA 1
ATOM 2808 C C . ILE B 1 145 ? -15.179 26.718 29.570 1.00 45.20 340 ILE B C 1
ATOM 2809 O O . ILE B 1 145 ? -14.371 26.777 30.493 1.00 47.86 340 ILE B O 1
ATOM 2814 N N . PRO B 1 146 ? -16.494 26.945 29.775 1.00 43.57 341 PRO B N 1
ATOM 2815 C CA . PRO B 1 146 ? -17.012 27.179 31.119 1.00 47.73 341 PRO B CA 1
ATOM 2816 C C . PRO B 1 146 ? -16.654 26.104 32.152 1.00 45.48 341 PRO B C 1
ATOM 2817 O O . PRO B 1 146 ? -16.642 26.423 33.346 1.00 51.13 341 PRO B O 1
ATOM 2821 N N . LEU B 1 147 ? -16.345 24.883 31.711 1.00 47.30 342 LEU B N 1
ATOM 2822 C CA . LEU B 1 147 ? -15.961 23.772 32.625 1.00 42.89 342 LEU B CA 1
ATOM 2823 C C . LEU B 1 147 ? -14.516 23.890 33.133 1.00 47.95 342 LEU B C 1
ATOM 2824 O O . LEU B 1 147 ? -14.148 23.091 33.999 1.00 52.94 342 LEU B O 1
ATOM 2829 N N . LEU B 1 148 ? -13.742 24.856 32.664 1.00 45.34 343 LEU B N 1
ATOM 2830 C CA . LEU B 1 148 ? -12.296 24.900 33.005 1.00 38.87 343 LEU B CA 1
ATOM 2831 C C . LEU B 1 148 ? -12.040 24.968 34.524 1.00 46.33 343 LEU B C 1
ATOM 2832 O O . LEU B 1 148 ? -11.220 24.182 34.982 1.00 42.74 343 LEU B O 1
ATOM 2837 N N . PRO B 1 149 ? -12.684 25.853 35.323 1.00 39.72 344 PRO B N 1
ATOM 2838 C CA . PRO B 1 149 ? -12.410 25.884 36.750 1.00 40.96 344 PRO B CA 1
ATOM 2839 C C . PRO B 1 149 ? -12.647 24.515 37.363 1.00 45.62 344 PRO B C 1
ATOM 2840 O O . PRO B 1 149 ? -11.805 24.052 38.128 1.00 44.84 344 PRO B O 1
ATOM 2844 N N . LYS B 1 150 ? -13.723 23.850 36.963 1.00 44.22 345 LYS B N 1
ATOM 2845 C CA . LYS B 1 150 ? -14.013 22.489 37.472 1.00 47.43 345 LYS B CA 1
ATOM 2846 C C . LYS B 1 150 ? -12.927 21.493 37.030 1.00 44.27 345 LYS B C 1
ATOM 2847 O O . LYS B 1 150 ? -12.474 20.692 37.858 1.00 43.70 345 LYS B O 1
ATOM 2853 N N . ILE B 1 151 ? -12.526 21.561 35.764 1.00 44.80 346 ILE B N 1
ATOM 2854 C CA . ILE B 1 151 ? -11.452 20.670 35.241 1.00 36.68 346 ILE B CA 1
ATOM 2855 C C . ILE B 1 151 ? -10.186 20.910 36.068 1.00 37.21 346 ILE B C 1
ATOM 2856 O O . ILE B 1 151 ? -9.579 19.933 36.508 1.00 44.46 346 ILE B O 1
ATOM 2861 N N . LEU B 1 152 ? -9.840 22.162 36.296 1.00 37.79 347 LEU B N 1
ATOM 2862 C CA . LEU B 1 152 ? -8.600 22.478 37.033 1.00 43.32 347 LEU B CA 1
ATOM 2863 C C . LEU B 1 152 ? -8.714 21.935 38.468 1.00 40.23 347 LEU B C 1
ATOM 2864 O O . LEU B 1 152 ? -7.702 21.478 39.006 1.00 39.91 347 LEU B O 1
ATOM 2869 N N . VAL B 1 153 ? -9.916 21.978 39.036 1.00 41.88 348 VAL B N 1
ATOM 2870 C CA . VAL B 1 153 ? -10.109 21.529 40.444 1.00 46.40 348 VAL B CA 1
ATOM 2871 C C . VAL B 1 153 ? -9.756 20.040 40.487 1.00 52.41 348 VAL B C 1
ATOM 2872 O O . VAL B 1 153 ? -8.985 19.639 41.368 1.00 48.37 348 VAL B O 1
ATOM 2876 N N . GLN B 1 154 ? -10.263 19.283 39.526 1.00 43.83 349 GLN B N 1
ATOM 2877 C CA . GLN B 1 154 ? -9.974 17.835 39.472 1.00 38.91 349 GLN B CA 1
ATOM 2878 C C . GLN B 1 154 ? -8.467 17.619 39.309 1.00 43.34 349 GLN B C 1
ATOM 2879 O O . GLN B 1 154 ? -7.901 16.800 40.042 1.00 43.79 349 GLN B O 1
ATOM 2885 N N . LEU B 1 155 ? -7.844 18.354 38.394 1.00 38.00 350 LEU B N 1
ATOM 2886 C CA . LEU B 1 155 ? -6.405 18.165 38.118 1.00 39.05 350 LEU B CA 1
ATOM 2887 C C . LEU B 1 155 ? -5.599 18.473 39.385 1.00 42.19 350 LEU B C 1
ATOM 2888 O O . LEU B 1 155 ? -4.650 17.731 39.664 1.00 46.77 350 LEU B O 1
ATOM 2893 N N . TYR B 1 156 ? -5.967 19.524 40.107 1.00 40.36 351 TYR B N 1
ATOM 2894 C CA . TYR B 1 156 ? -5.253 19.915 41.354 1.00 44.81 351 TYR B CA 1
ATOM 2895 C C . TYR B 1 156 ? -5.557 18.929 42.494 1.00 48.09 351 TYR B C 1
ATOM 2896 O O . TYR B 1 156 ? -4.623 18.550 43.204 1.00 54.69 351 TYR B O 1
ATOM 2905 N N . ASN B 1 157 ? -6.810 18.525 42.642 1.00 49.98 352 ASN B N 1
ATOM 2906 C CA . ASN B 1 157 ? -7.230 17.625 43.753 1.00 49.93 352 ASN B CA 1
ATOM 2907 C C . ASN B 1 157 ? -6.666 16.220 43.576 1.00 49.81 352 ASN B C 1
ATOM 2908 O O . ASN B 1 157 ? -6.393 15.578 44.593 1.00 51.92 352 ASN B O 1
ATOM 2913 N N . ASN B 1 158 ? -6.501 15.767 42.334 1.00 47.41 353 ASN B N 1
ATOM 2914 C CA . ASN B 1 158 ? -6.053 14.374 42.079 1.00 49.51 353 ASN B CA 1
ATOM 2915 C C . ASN B 1 158 ? -4.543 14.356 41.845 1.00 44.02 353 ASN B C 1
ATOM 2916 O O . ASN B 1 158 ? -4.017 13.299 41.492 1.00 50.20 353 ASN B O 1
ATOM 2921 N N . ASP B 1 159 ? -3.888 15.494 42.020 1.00 49.16 354 ASP B N 1
ATOM 2922 C CA . ASP B 1 159 ? -2.411 15.588 41.862 1.00 45.37 354 ASP B CA 1
ATOM 2923 C C . ASP B 1 159 ? -1.989 15.133 40.451 1.00 44.69 354 ASP B C 1
ATOM 2924 O O . ASP B 1 159 ? -0.865 14.648 40.309 1.00 41.46 354 ASP B O 1
ATOM 2929 N N . ILE B 1 160 ? -2.848 15.332 39.449 1.00 43.76 355 ILE B N 1
ATOM 2930 C CA . ILE B 1 160 ? -2.535 14.964 38.035 1.00 34.86 355 ILE B CA 1
ATOM 2931 C C . ILE B 1 160 ? -1.570 16.004 37.451 1.00 37.99 355 ILE B C 1
ATOM 2932 O O . ILE B 1 160 ? -0.610 15.607 36.787 1.00 32.80 355 ILE B O 1
ATOM 2937 N N . ILE B 1 161 ? -1.830 17.277 37.711 1.00 33.96 356 ILE B N 1
ATOM 2938 C CA . ILE B 1 161 ? -0.946 18.369 37.237 1.00 33.42 356 ILE B CA 1
ATOM 2939 C C . ILE B 1 161 ? -0.485 19.188 38.450 1.00 37.00 356 ILE B C 1
ATOM 2940 O O . ILE B 1 161 ? -1.313 19.464 39.317 1.00 35.38 356 ILE B O 1
ATOM 2945 N N . SER B 1 162 ? 0.791 19.542 38.483 1.00 34.18 357 SER B N 1
ATOM 2946 C CA . SER B 1 162 ? 1.376 20.351 39.574 1.00 38.44 357 SER B CA 1
ATOM 2947 C C . SER B 1 162 ? 0.707 21.729 39.645 1.00 35.82 357 SER B C 1
ATOM 2948 O O . SER B 1 162 ? 0.216 22.204 38.617 1.00 36.53 357 SER B O 1
ATOM 2951 N N . GLU B 1 163 ? 0.726 22.344 40.824 1.00 39.87 358 GLU B N 1
ATOM 2952 C CA . GLU B 1 163 ? 0.164 23.709 40.951 1.00 37.84 358 GLU B CA 1
ATOM 2953 C C . GLU B 1 163 ? 1.014 24.660 40.096 1.00 44.92 358 GLU B C 1
ATOM 2954 O O . GLU B 1 163 ? 0.436 25.543 39.458 1.00 51.68 358 GLU B O 1
ATOM 2960 N N . GLU B 1 164 ? 2.323 24.436 40.059 1.00 41.22 359 GLU B N 1
ATOM 2961 C CA . GLU B 1 164 ? 3.232 25.309 39.272 1.00 47.84 359 GLU B CA 1
ATOM 2962 C C . GLU B 1 164 ? 2.806 25.312 37.793 1.00 43.67 359 GLU B C 1
ATOM 2963 O O . GLU B 1 164 ? 2.798 26.382 37.178 1.00 53.26 359 GLU B O 1
ATOM 2969 N N . GLU B 1 165 ? 2.433 24.152 37.262 1.00 43.42 360 GLU B N 1
ATOM 2970 C CA . GLU B 1 165 ? 2.031 24.048 35.837 1.00 39.57 360 GLU B CA 1
ATOM 2971 C C . GLU B 1 165 ? 0.600 24.573 35.634 1.00 38.28 360 GLU B C 1
ATOM 2972 O O . GLU B 1 165 ? 0.352 25.184 34.594 1.00 36.35 360 GLU B O 1
ATOM 2978 N N . ILE B 1 166 ? -0.301 24.329 36.581 1.00 37.01 361 ILE B N 1
ATOM 2979 C CA . ILE B 1 166 ? -1.673 24.908 36.457 1.00 40.75 361 ILE B CA 1
ATOM 2980 C C . ILE B 1 166 ? -1.557 26.441 36.448 1.00 39.46 361 ILE B C 1
ATOM 2981 O O . ILE B 1 166 ? -2.251 27.078 35.663 1.00 34.62 361 ILE B O 1
ATOM 2986 N N . MET B 1 167 ? -0.662 26.984 37.265 1.00 44.35 362 MET B N 1
ATOM 2987 C CA . MET B 1 167 ? -0.470 28.453 37.330 1.00 36.65 362 MET B CA 1
ATOM 2988 C C . MET B 1 167 ? 0.081 28.962 35.988 1.00 45.88 362 MET B C 1
ATOM 2989 O O . MET B 1 167 ? -0.421 29.978 35.501 1.00 48.58 362 MET B O 1
ATOM 2994 N N . ARG B 1 168 ? 1.039 28.243 35.393 1.00 44.41 363 ARG B N 1
ATOM 2995 C CA . ARG B 1 168 ? 1.607 28.654 34.085 1.00 36.44 363 ARG B CA 1
ATOM 2996 C C . ARG B 1 168 ? 0.487 28.701 33.044 1.00 43.76 363 ARG B C 1
ATOM 2997 O O . ARG B 1 168 ? 0.407 29.692 32.324 1.00 43.72 363 ARG B O 1
ATOM 3005 N N . PHE B 1 169 ? -0.348 27.677 33.001 1.00 48.69 364 PHE B N 1
ATOM 3006 C CA . PHE B 1 169 ? -1.472 27.628 32.037 1.00 38.75 364 PHE B CA 1
ATOM 3007 C C . PHE B 1 169 ? -2.397 28.809 32.247 1.00 32.93 364 PHE B C 1
ATOM 3008 O O . PHE B 1 169 ? -2.904 29.347 31.261 1.00 40.25 364 PHE B O 1
ATOM 3016 N N . GLY B 1 170 ? -2.654 29.163 33.504 1.00 38.17 365 GLY B N 1
ATOM 3017 C CA . GLY B 1 170 ? -3.625 30.237 33.785 1.00 42.68 365 GLY B CA 1
ATOM 3018 C C . GLY B 1 170 ? -3.030 31.627 33.755 1.00 49.22 365 GLY B C 1
ATOM 3019 O O . GLY B 1 170 ? -3.810 32.571 33.620 1.00 50.57 365 GLY B O 1
ATOM 3020 N N . THR B 1 171 ? -1.711 31.756 33.858 1.00 46.19 366 THR B N 1
ATOM 3021 C CA . THR B 1 171 ? -1.083 33.090 33.963 1.00 48.21 366 THR B CA 1
ATOM 3022 C C . THR B 1 171 ? -0.209 33.404 32.768 1.00 54.87 366 THR B C 1
ATOM 3023 O O . THR B 1 171 ? 0.015 34.602 32.522 1.00 55.89 366 THR B O 1
ATOM 3027 N N . LYS B 1 172 ? 0.310 32.389 32.074 1.00 48.06 367 LYS B N 1
ATOM 3028 C CA . LYS B 1 172 ? 1.267 32.644 30.967 1.00 43.10 367 LYS B CA 1
ATOM 3029 C C . LYS B 1 172 ? 0.585 32.536 29.604 1.00 49.34 367 LYS B C 1
ATOM 3030 O O . LYS B 1 172 ? -0.263 31.663 29.414 1.00 60.72 367 LYS B O 1
ATOM 3036 N N . SER B 1 173 ? 0.977 33.418 28.695 1.00 63.71 368 SER B N 1
ATOM 3037 C CA . SER B 1 173 ? 0.423 33.419 27.324 1.00 48.39 368 SER B CA 1
ATOM 3038 C C . SER B 1 173 ? 1.210 32.425 26.476 1.00 60.04 368 SER B C 1
ATOM 3039 O O . SER B 1 173 ? 2.432 32.597 26.357 1.00 77.05 368 SER B O 1
ATOM 3042 N N . SER B 1 174 ? 0.540 31.410 25.943 1.00 57.37 369 SER B N 1
ATOM 3043 C CA . SER B 1 174 ? 1.244 30.502 25.015 1.00 50.72 369 SER B CA 1
ATOM 3044 C C . SER B 1 174 ? 1.074 31.005 23.598 1.00 52.83 369 SER B C 1
ATOM 3045 O O . SER B 1 174 ? 0.100 31.727 23.331 1.00 67.34 369 SER B O 1
ATOM 3048 N N . LYS B 1 175 ? 1.977 30.612 22.731 1.00 58.93 370 LYS B N 1
ATOM 3049 C CA . LYS B 1 175 ? 1.762 30.855 21.295 1.00 52.22 370 LYS B CA 1
ATOM 3050 C C . LYS B 1 175 ? 1.875 29.435 20.725 1.00 46.28 370 LYS B C 1
ATOM 3051 O O . LYS B 1 175 ? 1.312 29.174 19.651 1.00 54.57 370 LYS B O 1
ATOM 3057 N N . LYS B 1 176 ? 2.489 28.535 21.497 1.00 38.11 371 LYS B N 1
ATOM 3058 C CA . LYS B 1 176 ? 2.770 27.168 20.996 1.00 40.43 371 LYS B CA 1
ATOM 3059 C C . LYS B 1 176 ? 1.505 26.360 20.734 1.00 39.71 371 LYS B C 1
ATOM 3060 O O . LYS B 1 176 ? 1.448 25.731 19.684 1.00 43.44 371 LYS B O 1
ATOM 3066 N N . PHE B 1 177 ? 0.533 26.374 21.641 1.00 29.96 372 PHE B N 1
ATOM 3067 C CA . PHE B 1 177 ? -0.631 25.467 21.468 1.00 27.43 372 PHE B CA 1
ATOM 3068 C C . PHE B 1 177 ? -1.817 26.186 20.888 1.00 25.94 372 PHE B C 1
ATOM 3069 O O . PHE B 1 177 ? -2.588 25.559 20.175 1.00 25.34 372 PHE B O 1
ATOM 3077 N N . VAL B 1 178 ? -1.971 27.461 21.231 1.00 33.10 373 VAL B N 1
ATOM 3078 C CA . VAL B 1 178 ? -3.199 28.189 20.818 1.00 33.46 373 VAL B CA 1
ATOM 3079 C C . VAL B 1 178 ? -2.875 29.646 20.452 1.00 31.80 373 VAL B C 1
ATOM 3080 O O . VAL B 1 178 ? -1.883 30.194 20.938 1.00 36.83 373 VAL B O 1
ATOM 3084 N N . PRO B 1 179 ? -3.698 30.261 19.594 1.00 37.94 374 PRO B N 1
ATOM 3085 C CA . PRO B 1 179 ? -3.506 31.657 19.246 1.00 41.49 374 PRO B CA 1
ATOM 3086 C C . PRO B 1 179 ? -3.718 32.562 20.474 1.00 42.65 374 PRO B C 1
ATOM 3087 O O . PRO B 1 179 ? -4.452 32.142 21.377 1.00 41.34 374 PRO B O 1
ATOM 3091 N N . LYS B 1 180 ? -3.123 33.757 20.489 1.00 44.93 375 LYS B N 1
ATOM 3092 C CA . LYS B 1 180 ? -3.193 34.698 21.646 1.00 43.81 375 LYS B CA 1
ATOM 3093 C C . LYS B 1 180 ? -4.642 34.976 22.077 1.00 43.28 375 LYS B C 1
ATOM 3094 O O . LYS B 1 180 ? -4.887 35.043 23.288 1.00 48.85 375 LYS B O 1
ATOM 3100 N N . GLU B 1 181 ? -5.545 35.145 21.120 1.00 44.63 376 GLU B N 1
ATOM 3101 C CA . GLU B 1 181 ? -6.972 35.388 21.427 1.00 49.15 376 GLU B CA 1
ATOM 3102 C C . GLU B 1 181 ? -7.533 34.209 22.230 1.00 38.17 376 GLU B C 1
ATOM 3103 O O . GLU B 1 181 ? -8.243 34.460 23.222 1.00 45.02 376 GLU B O 1
ATOM 3109 N N . VAL B 1 182 ? -7.221 32.981 21.815 1.00 38.77 377 VAL B N 1
ATOM 3110 C CA . VAL B 1 182 ? -7.732 31.764 22.517 1.00 30.39 377 VAL B CA 1
ATOM 3111 C C . VAL B 1 182 ? -7.083 31.669 23.906 1.00 33.58 377 VAL B C 1
ATOM 3112 O O . VAL B 1 182 ? -7.809 31.375 24.852 1.00 41.35 377 VAL B O 1
ATOM 3116 N N . SER B 1 183 ? -5.792 31.952 24.022 1.00 30.64 378 SER B N 1
ATOM 3117 C CA . SER B 1 183 ? -5.100 31.924 25.334 1.00 32.42 378 SER B CA 1
ATOM 3118 C C . SER B 1 183 ? -5.784 32.899 26.308 1.00 41.85 378 SER B C 1
ATOM 3119 O O . SER B 1 183 ? -5.966 32.532 27.469 1.00 37.87 378 SER B O 1
ATOM 3122 N N . LYS B 1 184 ? -6.111 34.102 25.835 1.00 42.06 379 LYS B N 1
ATOM 3123 C CA . LYS B 1 184 ? -6.756 35.146 26.671 1.00 39.98 379 LYS B CA 1
ATOM 3124 C C . LYS B 1 184 ? -8.135 34.658 27.124 1.00 40.40 379 LYS B C 1
ATOM 3125 O O . LYS B 1 184 ? -8.413 34.740 28.321 1.00 38.02 379 LYS B O 1
ATOM 3131 N N . LYS B 1 185 ? -8.923 34.121 26.204 1.00 39.29 380 LYS B N 1
ATOM 3132 C CA . LYS B 1 185 ? -10.242 33.567 26.569 1.00 37.21 380 LYS B CA 1
ATOM 3133 C C . LYS B 1 185 ? -10.093 32.431 27.593 1.00 41.75 380 LYS B C 1
ATOM 3134 O O . LYS B 1 185 ? -10.845 32.439 28.580 1.00 43.84 380 LYS B O 1
ATOM 3140 N N . VAL B 1 186 ? -9.175 31.490 27.371 1.00 33.24 381 VAL B N 1
ATOM 3141 C CA . VAL B 1 186 ? -9.045 30.312 28.271 1.00 33.22 381 VAL B CA 1
ATOM 3142 C C . VAL B 1 186 ? -8.560 30.784 29.650 1.00 33.99 381 VAL B C 1
ATOM 3143 O O . VAL B 1 186 ? -9.092 30.305 30.647 1.00 34.66 381 VAL B O 1
ATOM 3147 N N . ARG B 1 187 ? -7.611 31.702 29.688 1.00 34.44 382 ARG B N 1
ATOM 3148 C CA . ARG B 1 187 ? -7.049 32.172 30.974 1.00 35.13 382 ARG B CA 1
ATOM 3149 C C . ARG B 1 187 ? -8.133 32.936 31.768 1.00 41.05 382 ARG B C 1
ATOM 3150 O O . ARG B 1 187 ? -8.125 32.865 33.002 1.00 36.84 382 ARG B O 1
ATOM 3158 N N . ARG B 1 188 ? -9.045 33.586 31.063 1.00 37.49 383 ARG B N 1
ATOM 3159 C CA . ARG B 1 188 ? -10.126 34.348 31.726 1.00 41.34 383 ARG B CA 1
ATOM 3160 C C . ARG B 1 188 ? -11.109 33.354 32.341 1.00 43.62 383 ARG B C 1
ATOM 3161 O O . ARG B 1 188 ? -11.569 33.594 33.463 1.00 45.90 383 ARG B O 1
ATOM 3169 N N . ALA B 1 189 ? -11.395 32.268 31.626 1.00 44.59 384 ALA B N 1
ATOM 3170 C CA . ALA B 1 189 ? -12.352 31.263 32.127 1.00 42.40 384 ALA B CA 1
ATOM 3171 C C . ALA B 1 189 ? -11.730 30.507 33.300 1.00 37.77 384 ALA B C 1
ATOM 3172 O O . ALA B 1 189 ? -12.462 29.929 34.105 1.00 38.62 384 ALA B O 1
ATOM 3174 N N . ALA B 1 190 ? -10.413 30.540 33.387 1.00 37.05 385 ALA B N 1
ATOM 3175 C CA . ALA B 1 190 ? -9.719 29.831 34.478 1.00 37.26 385 ALA B CA 1
ATOM 3176 C C . ALA B 1 190 ? -9.532 30.749 35.685 1.00 38.45 385 ALA B C 1
ATOM 3177 O O . ALA B 1 190 ? -9.255 30.237 36.773 1.00 39.02 385 ALA B O 1
ATOM 3179 N N . LYS B 1 191 ? -9.662 32.056 35.476 1.00 38.87 386 LYS B N 1
ATOM 3180 C CA . LYS B 1 191 ? -9.348 33.032 36.551 1.00 39.94 386 LYS B CA 1
ATOM 3181 C C . LYS B 1 191 ? -10.021 32.639 37.888 1.00 42.85 386 LYS B C 1
ATOM 3182 O O . LYS B 1 191 ? -9.325 32.691 38.905 1.00 41.79 386 LYS B O 1
ATOM 3188 N N . PRO B 1 192 ? -11.307 32.243 37.939 1.00 41.70 387 PRO B N 1
ATOM 3189 C CA . PRO B 1 192 ? -11.915 31.904 39.215 1.00 43.00 387 PRO B CA 1
ATOM 3190 C C . PRO B 1 192 ? -11.101 30.909 40.043 1.00 42.89 387 PRO B C 1
ATOM 3191 O O . PRO B 1 192 ? -10.855 31.183 41.226 1.00 43.94 387 PRO B O 1
ATOM 3195 N N . PHE B 1 193 ? -10.628 29.826 39.429 1.00 41.71 388 PHE B N 1
ATOM 3196 C CA . PHE B 1 193 ? -9.775 28.845 40.154 1.00 41.64 388 PHE B CA 1
ATOM 3197 C C . PHE B 1 193 ? -8.391 29.416 40.375 1.00 41.30 388 PHE B C 1
ATOM 3198 O O . PHE B 1 193 ? -7.843 29.217 41.465 1.00 44.02 388 PHE B O 1
ATOM 3206 N N . ILE B 1 194 ? -7.828 30.084 39.372 1.00 40.41 389 ILE B N 1
ATOM 3207 C CA . ILE B 1 194 ? -6.425 30.574 39.493 1.00 40.11 389 ILE B CA 1
ATOM 3208 C C . ILE B 1 194 ? -6.341 31.539 40.683 1.00 42.41 389 ILE B C 1
ATOM 3209 O O . ILE B 1 194 ? -5.373 31.459 41.444 1.00 41.74 389 ILE B O 1
ATOM 3214 N N . THR B 1 195 ? -7.331 32.418 40.807 1.00 44.65 390 THR B N 1
ATOM 3215 C CA . THR B 1 195 ? -7.333 33.399 41.906 1.00 43.67 390 THR B CA 1
ATOM 3216 C C . THR B 1 195 ? -7.246 32.655 43.210 1.00 44.53 390 THR B C 1
ATOM 3217 O O . THR B 1 195 ? -6.402 33.013 44.035 1.00 51.38 390 THR B O 1
ATOM 3221 N N . TRP B 1 196 ? -8.054 31.620 43.363 1.00 44.62 391 TRP B N 1
ATOM 3222 C CA . TRP B 1 196 ? -8.040 30.813 44.603 1.00 45.46 391 TRP B CA 1
ATOM 3223 C C . TRP B 1 196 ? -6.657 30.230 44.841 1.00 44.86 391 TRP B C 1
ATOM 3224 O O . TRP B 1 196 ? -6.164 30.286 45.967 1.00 46.28 391 TRP B O 1
ATOM 3235 N N . LEU B 1 197 ? -6.040 29.691 43.792 1.00 45.29 392 LEU B N 1
ATOM 3236 C CA . LEU B 1 197 ? -4.725 29.022 43.949 1.00 47.89 392 LEU B CA 1
ATOM 3237 C C . LEU B 1 197 ? -3.675 30.060 44.349 1.00 50.70 392 LEU B C 1
ATOM 3238 O O . LEU B 1 197 ? -2.817 29.752 45.177 1.00 43.71 392 LEU B O 1
ATOM 3243 N N . GLU B 1 198 ? -3.779 31.253 43.786 1.00 47.44 393 GLU B N 1
ATOM 3244 C CA . GLU B 1 198 ? -2.809 32.322 44.115 1.00 48.84 393 GLU B CA 1
ATOM 3245 C C . GLU B 1 198 ? -2.914 32.672 45.612 1.00 55.74 393 GLU B C 1
ATOM 3246 O O . GLU B 1 198 ? -1.873 32.911 46.236 1.00 59.77 393 GLU B O 1
ATOM 3252 N N . THR B 1 199 ? -4.133 32.716 46.146 1.00 55.83 394 THR B N 1
ATOM 3253 C CA . THR B 1 199 ? -4.339 33.103 47.554 1.00 53.50 394 THR B CA 1
ATOM 3254 C C . THR B 1 199 ? -3.792 32.002 48.424 1.00 60.22 394 THR B C 1
ATOM 3255 O O . THR B 1 199 ? -3.076 32.320 49.376 1.00 58.50 394 THR B O 1
ATOM 3259 N N . ALA B 1 200 ? -4.127 30.749 48.104 1.00 61.98 395 ALA B N 1
ATOM 3260 C CA . ALA B 1 200 ? -3.633 29.591 48.885 1.00 61.34 395 ALA B CA 1
ATOM 3261 C C . ALA B 1 200 ? -2.105 29.630 48.936 1.00 62.20 395 ALA B C 1
ATOM 3262 O O . ALA B 1 200 ? -1.531 29.453 50.030 1.00 68.46 395 ALA B O 1
ATOM 3264 N N . GLU B 1 201 ? -1.469 29.865 47.785 1.00 59.29 396 GLU B N 1
ATOM 3265 C CA . GLU B 1 201 ? 0.015 29.926 47.727 1.00 58.79 396 GLU B CA 1
ATOM 3266 C C . GLU B 1 201 ? 0.504 31.085 48.610 1.00 68.28 396 GLU B C 1
ATOM 3267 O O . GLU B 1 201 ? 1.494 30.889 49.348 1.00 75.31 396 GLU B O 1
ATOM 3273 N N . SER B 1 202 ? -0.168 32.237 48.540 1.00 70.18 397 SER B N 1
ATOM 3274 C CA . SER B 1 202 ? 0.214 33.403 49.379 1.00 61.61 397 SER B CA 1
ATOM 3275 C C . SER B 1 202 ? 0.036 33.050 50.862 1.00 69.29 397 SER B C 1
ATOM 3276 O O . SER B 1 202 ? 0.944 33.368 51.660 1.00 75.12 397 SER B O 1
ATOM 3279 N N . ASP B 1 203 ? -1.084 32.409 51.209 1.00 70.97 398 ASP B N 1
ATOM 3280 C CA . ASP B 1 203 ? -1.362 32.038 52.625 1.00 70.31 398 ASP B CA 1
ATOM 3281 C C . ASP B 1 203 ? -0.293 31.053 53.109 1.00 69.85 398 ASP B C 1
ATOM 3282 O O . ASP B 1 203 ? 0.143 31.178 54.274 1.00 79.51 398 ASP B O 1
ATOM 3287 N N . ASP B 1 204 ? 0.111 30.113 52.249 1.00 71.04 399 ASP B N 1
ATOM 3288 C CA . ASP B 1 204 ? 1.150 29.113 52.621 1.00 74.63 399 ASP B CA 1
ATOM 3289 C C . ASP B 1 204 ? 2.523 29.610 52.153 1.00 75.54 399 ASP B C 1
ATOM 3290 O O . ASP B 1 204 ? 2.833 30.788 52.439 1.00 84.30 399 ASP B O 1
ATOM 3295 N N . LYS C 2 33 ? 55.600 -9.812 24.398 1.00 92.85 66 LYS C N 1
ATOM 3296 C CA . LYS C 2 33 ? 55.149 -8.745 25.325 1.00 93.04 66 LYS C CA 1
ATOM 3297 C C . LYS C 2 33 ? 54.239 -7.779 24.558 1.00 95.01 66 LYS C C 1
ATOM 3298 O O . LYS C 2 33 ? 54.756 -7.005 23.726 1.00 95.66 66 LYS C O 1
ATOM 3304 N N . GLU C 2 34 ? 52.940 -7.813 24.852 1.00 91.76 67 GLU C N 1
ATOM 3305 C CA . GLU C 2 34 ? 51.954 -6.988 24.114 1.00 87.64 67 GLU C CA 1
ATOM 3306 C C . GLU C 2 34 ? 51.963 -5.540 24.590 1.00 87.04 67 GLU C C 1
ATOM 3307 O O . GLU C 2 34 ? 52.334 -5.297 25.752 1.00 86.10 67 GLU C O 1
ATOM 3313 N N . PRO C 2 35 ? 51.551 -4.583 23.735 1.00 88.29 68 PRO C N 1
ATOM 3314 C CA . PRO C 2 35 ? 51.457 -3.190 24.131 1.00 83.67 68 PRO C CA 1
ATOM 3315 C C . PRO C 2 35 ? 50.421 -3.009 25.219 1.00 80.22 68 PRO C C 1
ATOM 3316 O O . PRO C 2 35 ? 49.500 -3.834 25.300 1.00 78.21 68 PRO C O 1
ATOM 3320 N N . THR C 2 36 ? 50.547 -1.949 26.017 1.00 72.81 69 THR C N 1
ATOM 3321 C CA . THR C 2 36 ? 49.648 -1.778 27.172 1.00 62.80 69 THR C CA 1
ATOM 3322 C C . THR C 2 36 ? 48.999 -0.420 27.108 1.00 63.60 69 THR C C 1
ATOM 3323 O O . THR C 2 36 ? 48.210 -0.105 28.008 1.00 57.40 69 THR C O 1
ATOM 3327 N N . ASP C 2 37 ? 49.304 0.357 26.073 1.00 60.01 70 ASP C N 1
ATOM 3328 C CA . ASP C 2 37 ? 48.797 1.751 26.001 1.00 57.20 70 ASP C CA 1
ATOM 3329 C C . ASP C 2 37 ? 47.274 1.795 26.095 1.00 54.26 70 ASP C C 1
ATOM 3330 O O . ASP C 2 37 ? 46.766 2.600 26.885 1.00 58.90 70 ASP C O 1
ATOM 3335 N N . ASP C 2 38 ? 46.585 0.938 25.346 1.00 57.11 71 ASP C N 1
ATOM 3336 C CA . ASP C 2 38 ? 45.104 1.026 25.282 1.00 51.49 71 ASP C CA 1
ATOM 3337 C C . ASP C 2 38 ? 44.490 0.614 26.619 1.00 54.16 71 ASP C C 1
ATOM 3338 O O . ASP C 2 38 ? 43.641 1.358 27.140 1.00 54.65 71 ASP C O 1
ATOM 3343 N N . ILE C 2 39 ? 44.920 -0.526 27.142 1.00 52.50 72 ILE C N 1
ATOM 3344 C CA . ILE C 2 39 ? 44.365 -1.001 28.438 1.00 51.68 72 ILE C CA 1
ATOM 3345 C C . ILE C 2 39 ? 44.758 -0.015 29.553 1.00 54.78 72 ILE C C 1
ATOM 3346 O O . ILE C 2 39 ? 43.873 0.338 30.334 1.00 55.28 72 ILE C O 1
ATOM 3351 N N . ALA C 2 40 ? 46.006 0.461 29.575 1.00 51.73 73 ALA C N 1
ATOM 3352 C CA . ALA C 2 40 ? 46.484 1.328 30.680 1.00 51.79 73 ALA C CA 1
ATOM 3353 C C . ALA C 2 40 ? 45.680 2.619 30.733 1.00 56.55 73 ALA C C 1
ATOM 3354 O O . ALA C 2 40 ? 45.304 3.059 31.830 1.00 54.18 73 ALA C O 1
ATOM 3356 N N . GLU C 2 41 ? 45.429 3.204 29.563 1.00 57.27 74 GLU C N 1
ATOM 3357 C CA . GLU C 2 41 ? 44.633 4.455 29.499 1.00 55.40 74 GLU C CA 1
ATOM 3358 C C . GLU C 2 41 ? 43.241 4.179 30.082 1.00 60.82 74 GLU C C 1
ATOM 3359 O O . GLU C 2 41 ? 42.777 4.975 30.912 1.00 62.09 74 GLU C O 1
ATOM 3365 N N . ALA C 2 42 ? 42.629 3.064 29.690 1.00 55.73 75 ALA C N 1
ATOM 3366 C CA . ALA C 2 42 ? 41.306 2.697 30.235 1.00 50.90 75 ALA C CA 1
ATOM 3367 C C . ALA C 2 42 ? 41.398 2.462 31.742 1.00 51.00 75 ALA C C 1
ATOM 3368 O O . ALA C 2 42 ? 40.537 2.971 32.473 1.00 58.16 75 ALA C O 1
ATOM 3370 N N . LEU C 2 43 ? 42.392 1.687 32.178 1.00 44.05 76 LEU C N 1
ATOM 3371 C CA . LEU C 2 43 ? 42.556 1.367 33.622 1.00 58.77 76 LEU C CA 1
ATOM 3372 C C . LEU C 2 43 ? 42.655 2.676 34.415 1.00 56.18 76 LEU C C 1
ATOM 3373 O O . LEU C 2 43 ? 42.017 2.785 35.453 1.00 59.93 76 LEU C O 1
ATOM 3378 N N . GLY C 2 44 ? 43.377 3.650 33.884 1.00 64.79 77 GLY C N 1
ATOM 3379 C CA . GLY C 2 44 ? 43.546 4.936 34.579 1.00 62.91 77 GLY C CA 1
ATOM 3380 C C . GLY C 2 44 ? 42.265 5.737 34.632 1.00 59.45 77 GLY C C 1
ATOM 3381 O O . GLY C 2 44 ? 42.061 6.453 35.624 1.00 65.61 77 GLY C O 1
ATOM 3382 N N . GLU C 2 45 ? 41.429 5.627 33.600 1.00 58.25 78 GLU C N 1
ATOM 3383 C CA . GLU C 2 45 ? 40.180 6.430 33.539 1.00 63.57 78 GLU C CA 1
ATOM 3384 C C . GLU C 2 45 ? 39.082 5.783 34.393 1.00 63.95 78 GLU C C 1
ATOM 3385 O O . GLU C 2 45 ? 38.095 6.466 34.698 1.00 60.24 78 GLU C O 1
ATOM 3391 N N . LEU C 2 46 ? 39.253 4.515 34.755 1.00 64.62 79 LEU C N 1
ATOM 3392 C CA . LEU C 2 46 ? 38.180 3.817 35.502 1.00 59.35 79 LEU C CA 1
ATOM 3393 C C . LEU C 2 46 ? 37.745 4.703 36.676 1.00 63.63 79 LEU C C 1
ATOM 3394 O O . LEU C 2 46 ? 38.627 5.110 37.457 1.00 63.43 79 LEU C O 1
ATOM 3399 N N . SER C 2 47 ? 36.444 4.984 36.783 1.00 60.70 80 SER C N 1
ATOM 3400 C CA . SER C 2 47 ? 35.922 5.832 37.886 1.00 66.41 80 SER C CA 1
ATOM 3401 C C . SER C 2 47 ? 34.398 5.692 37.973 1.00 65.80 80 SER C C 1
ATOM 3402 O O . SER C 2 47 ? 33.740 5.714 36.910 1.00 56.49 80 SER C O 1
ATOM 3405 N N . LEU C 2 48 ? 33.863 5.562 39.191 1.00 61.73 81 LEU C N 1
ATOM 3406 C CA . LEU C 2 48 ? 32.389 5.484 39.371 1.00 60.62 81 LEU C CA 1
ATOM 3407 C C . LEU C 2 48 ? 31.785 6.858 39.043 1.00 66.98 81 LEU C C 1
ATOM 3408 O O . LEU C 2 48 ? 30.557 6.927 38.820 1.00 70.08 81 LEU C O 1
ATOM 3413 N N . LYS C 2 49 ? 32.620 7.902 39.014 1.00 72.40 82 LYS C N 1
ATOM 3414 C CA . LYS C 2 49 ? 32.135 9.263 38.663 1.00 66.13 82 LYS C CA 1
ATOM 3415 C C . LYS C 2 49 ? 31.399 9.192 37.317 1.00 63.83 82 LYS C C 1
ATOM 3416 O O . LYS C 2 49 ? 31.974 8.639 36.354 1.00 64.49 82 LYS C O 1
ATOM 3422 N N . LYS C 2 50 ? 30.182 9.737 37.257 1.00 58.45 83 LYS C N 1
ATOM 3423 C CA . LYS C 2 50 ? 29.368 9.665 36.018 1.00 54.93 83 LYS C CA 1
ATOM 3424 C C . LYS C 2 50 ? 28.804 11.056 35.703 1.00 61.67 83 LYS C C 1
ATOM 3425 O O . LYS C 2 50 ? 28.781 11.906 36.620 1.00 64.50 83 LYS C O 1
ATOM 3431 N N . LYS C 2 51 ? 28.362 11.276 34.462 1.00 56.50 84 LYS C N 1
ATOM 3432 C CA . LYS C 2 51 ? 27.730 12.573 34.109 1.00 54.05 84 LYS C CA 1
ATOM 3433 C C . LYS C 2 51 ? 26.471 12.753 34.968 1.00 64.14 84 LYS C C 1
ATOM 3434 O O . LYS C 2 51 ? 25.681 11.788 35.070 1.00 62.42 84 LYS C O 1
ATOM 3440 N N . LYS C 2 52 ? 26.296 13.938 35.556 1.00 67.68 85 LYS C N 1
ATOM 3441 C CA . LYS C 2 52 ? 25.079 14.216 36.361 1.00 69.54 85 LYS C CA 1
ATOM 3442 C C . LYS C 2 52 ? 23.850 14.121 35.446 1.00 68.92 85 LYS C C 1
ATOM 3443 O O . LYS C 2 52 ? 23.942 14.565 34.281 1.00 65.50 85 LYS C O 1
ATOM 3449 N N . LYS C 2 53 ? 22.745 13.570 35.956 1.00 64.91 86 LYS C N 1
ATOM 3450 C CA . LYS C 2 53 ? 21.498 13.498 35.152 1.00 63.45 86 LYS C CA 1
ATOM 3451 C C . LYS C 2 53 ? 21.106 14.924 34.735 1.00 67.89 86 LYS C C 1
ATOM 3452 O O . LYS C 2 53 ? 20.725 15.114 33.562 1.00 68.07 86 LYS C O 1
ATOM 3458 N N . LYS C 2 54 ? 21.219 15.883 35.658 1.00 66.28 87 LYS C N 1
ATOM 3459 C CA . LYS C 2 54 ? 20.872 17.295 35.350 1.00 65.12 87 LYS C CA 1
ATOM 3460 C C . LYS C 2 54 ? 21.791 17.809 34.231 1.00 65.21 87 LYS C C 1
ATOM 3461 O O . LYS C 2 54 ? 21.285 18.506 33.328 1.00 71.94 87 LYS C O 1
ATOM 3467 N N . THR C 2 55 ? 23.083 17.475 34.292 1.00 64.81 88 THR C N 1
ATOM 3468 C CA . THR C 2 55 ? 24.036 17.900 33.243 1.00 62.86 88 THR C CA 1
ATOM 3469 C C . THR C 2 55 ? 23.596 17.318 31.917 1.00 67.51 88 THR C C 1
ATOM 3470 O O . THR C 2 55 ? 23.600 18.060 30.911 1.00 62.18 88 THR C O 1
ATOM 3474 N N . LYS C 2 56 ? 23.217 16.037 31.908 1.00 63.16 89 LYS C N 1
ATOM 3475 C CA . LYS C 2 56 ? 22.735 15.381 30.666 1.00 58.93 89 LYS C CA 1
ATOM 3476 C C . LYS C 2 56 ? 21.472 16.105 30.175 1.00 66.32 89 LYS C C 1
ATOM 3477 O O . LYS C 2 56 ? 21.388 16.388 28.961 1.00 65.40 89 LYS C O 1
ATOM 3483 N N . ASP C 2 57 ? 20.543 16.406 31.087 1.00 64.10 90 ASP C N 1
ATOM 3484 C CA . ASP C 2 57 ? 19.266 17.076 30.711 1.00 58.42 90 ASP C CA 1
ATOM 3485 C C . ASP C 2 57 ? 19.539 18.517 30.261 1.00 62.79 90 ASP C C 1
ATOM 3486 O O . ASP C 2 57 ? 18.747 19.044 29.453 1.00 65.62 90 ASP C O 1
ATOM 3491 N N . SER C 2 58 ? 20.604 19.136 30.780 1.00 63.47 91 SER C N 1
ATOM 3492 C CA . SER C 2 58 ? 20.929 20.541 30.421 1.00 53.27 91 SER C CA 1
ATOM 3493 C C . SER C 2 58 ? 21.474 20.595 28.987 1.00 59.85 91 SER C C 1
ATOM 3494 O O . SER C 2 58 ? 21.036 21.478 28.219 1.00 63.37 91 SER C O 1
ATOM 3497 N N . SER C 2 59 ? 22.396 19.689 28.648 1.00 60.62 92 SER C N 1
ATOM 3498 C CA . SER C 2 59 ? 22.970 19.658 27.281 1.00 55.63 92 SER C CA 1
ATOM 3499 C C . SER C 2 59 ? 21.797 19.440 26.320 1.00 55.75 92 SER C C 1
ATOM 3500 O O . SER C 2 59 ? 21.799 20.030 25.228 1.00 53.69 92 SER C O 1
ATOM 3503 N N . VAL C 2 60 ? 20.812 18.671 26.767 1.00 54.66 93 VAL C N 1
ATOM 3504 C CA . VAL C 2 60 ? 19.607 18.396 25.950 1.00 51.32 93 VAL C CA 1
ATOM 3505 C C . VAL C 2 60 ? 18.926 19.722 25.626 1.00 54.47 93 VAL C C 1
ATOM 3506 O O . VAL C 2 60 ? 18.461 19.852 24.506 1.00 59.57 93 VAL C O 1
ATOM 3510 N N . ASP C 2 61 ? 18.932 20.677 26.553 1.00 55.76 94 ASP C N 1
ATOM 3511 C CA . ASP C 2 61 ? 18.175 21.937 26.346 1.00 47.09 94 ASP C CA 1
ATOM 3512 C C . ASP C 2 61 ? 18.793 22.760 25.215 1.00 48.69 94 ASP C C 1
ATOM 3513 O O . ASP C 2 61 ? 18.036 23.191 24.352 1.00 56.08 94 ASP C O 1
ATOM 3518 N N . ALA C 2 62 ? 20.107 22.934 25.198 1.00 49.39 95 ALA C N 1
ATOM 3519 C CA . ALA C 2 62 ? 20.736 23.661 24.075 1.00 42.82 95 ALA C CA 1
ATOM 3520 C C . ALA C 2 62 ? 20.399 22.987 22.740 1.00 46.17 95 ALA C C 1
ATOM 3521 O O . ALA C 2 62 ? 20.129 23.691 21.732 1.00 48.00 95 ALA C O 1
ATOM 3523 N N . PHE C 2 63 ? 20.400 21.655 22.733 1.00 49.88 96 PHE C N 1
ATOM 3524 C CA . PHE C 2 63 ? 20.152 20.922 21.466 1.00 39.72 96 PHE C CA 1
ATOM 3525 C C . PHE C 2 63 ? 18.723 21.163 21.026 1.00 41.72 96 PHE C C 1
ATOM 3526 O O . PHE C 2 63 ? 18.485 21.363 19.840 1.00 36.79 96 PHE C O 1
ATOM 3534 N N . GLU C 2 64 ? 17.793 21.091 21.970 1.00 42.78 97 GLU C N 1
ATOM 3535 C CA . GLU C 2 64 ? 16.362 21.289 21.651 1.00 48.42 97 GLU C CA 1
ATOM 3536 C C . GLU C 2 64 ? 16.170 22.726 21.160 1.00 50.36 97 GLU C C 1
ATOM 3537 O O . GLU C 2 64 ? 15.298 22.943 20.340 1.00 45.46 97 GLU C O 1
ATOM 3543 N N . LYS C 2 65 ? 16.955 23.654 21.683 1.00 51.49 98 LYS C N 1
ATOM 3544 C CA . LYS C 2 65 ? 16.865 25.062 21.239 1.00 50.12 98 LYS C CA 1
ATOM 3545 C C . LYS C 2 65 ? 17.311 25.135 19.776 1.00 49.68 98 LYS C C 1
ATOM 3546 O O . LYS C 2 65 ? 16.591 25.743 18.965 1.00 52.35 98 LYS C O 1
ATOM 3552 N N . GLU C 2 66 ? 18.439 24.507 19.464 1.00 45.02 99 GLU C N 1
ATOM 3553 C CA . GLU C 2 66 ? 18.884 24.453 18.051 1.00 48.50 99 GLU C CA 1
ATOM 3554 C C . GLU C 2 66 ? 17.794 23.789 17.183 1.00 50.56 99 GLU C C 1
ATOM 3555 O O . GLU C 2 66 ? 17.611 24.235 16.044 1.00 43.70 99 GLU C O 1
ATOM 3561 N N . LEU C 2 67 ? 17.095 22.784 17.707 1.00 44.38 100 LEU C N 1
ATOM 3562 C CA . LEU C 2 67 ? 16.066 22.070 16.917 1.00 47.90 100 LEU C CA 1
ATOM 3563 C C . LEU C 2 67 ? 14.882 23.011 16.670 1.00 46.15 100 LEU C C 1
ATOM 3564 O O . LEU C 2 67 ? 14.363 23.025 15.551 1.00 46.34 100 LEU C O 1
ATOM 3569 N N . ALA C 2 68 ? 14.470 23.741 17.697 1.00 41.01 101 ALA C N 1
ATOM 3570 C CA . ALA C 2 68 ? 13.344 24.695 17.598 1.00 40.15 101 ALA C CA 1
ATOM 3571 C C . ALA C 2 68 ? 13.660 25.738 16.526 1.00 46.28 101 ALA C C 1
ATOM 3572 O O . ALA C 2 68 ? 12.778 26.077 15.734 1.00 54.75 101 ALA C O 1
ATOM 3574 N N . LYS C 2 69 ? 14.907 26.180 16.481 1.00 42.75 102 LYS C N 1
ATOM 3575 C CA . LYS C 2 69 ? 15.304 27.148 15.434 1.00 44.55 102 LYS C CA 1
ATOM 3576 C C . LYS C 2 69 ? 15.134 26.531 14.040 1.00 48.26 102 LYS C C 1
ATOM 3577 O O . LYS C 2 69 ? 15.076 27.298 13.074 1.00 56.65 102 LYS C O 1
ATOM 3583 N N . ALA C 2 70 ? 15.090 25.203 13.948 1.00 44.60 103 ALA C N 1
ATOM 3584 C CA . ALA C 2 70 ? 14.950 24.518 12.645 1.00 42.13 103 ALA C CA 1
ATOM 3585 C C . ALA C 2 70 ? 13.509 24.074 12.432 1.00 46.50 103 ALA C C 1
ATOM 3586 O O . ALA C 2 70 ? 13.247 23.413 11.425 1.00 50.65 103 ALA C O 1
ATOM 3588 N N . GLY C 2 71 ? 12.619 24.404 13.363 1.00 46.11 104 GLY C N 1
ATOM 3589 C CA . GLY C 2 71 ? 11.202 24.040 13.232 1.00 43.90 104 GLY C CA 1
ATOM 3590 C C . GLY C 2 71 ? 10.865 22.647 13.731 1.00 53.14 104 GLY C C 1
ATOM 3591 O O . GLY C 2 71 ? 9.776 22.163 13.394 1.00 55.66 104 GLY C O 1
ATOM 3592 N N . LEU C 2 72 ? 11.730 22.033 14.537 1.00 45.61 105 LEU C N 1
ATOM 3593 C CA . LEU C 2 72 ? 11.501 20.629 14.960 1.00 43.44 105 LEU C CA 1
ATOM 3594 C C . LEU C 2 72 ? 11.342 20.530 16.486 1.00 47.57 105 LEU C C 1
ATOM 3595 O O . LEU C 2 72 ? 12.018 21.300 17.190 1.00 57.59 105 LEU C O 1
#

InterPro domains:
  IPR002735 Translation initiation factor IF2/IF5 domain [PF01873] (8-127)
  IPR002735 Translation initiation factor IF2/IF5 domain [SM00653] (13-127)
  IPR003307 W2 domain [PF02020] (321-402)
  IPR003307 W2 domain [PS51363] (241-402)
  IPR003307 W2 domain [SM00515] (308-398)
  IPR016024 Armadillo-type fold [SSF48371] (263-396)
  IPR016189 Translation initiation factor IF2/IF5, N-terminal [SSF100966] (3-99)
  IPR016190 Translation initiation factor IF2/IF5, zinc-binding [SSF75689] (96-131)
  IPR045196 Translation initiation factor IF2/IF5 [PTHR23001] (3-390)